Protein AF-0000000087417390 (afdb_homodimer)

Solvent-accessible surface area (backbone atoms only — not comparable to full-atom values): 36436 Å² total; per-residue (Å²): 136,84,81,79,76,76,74,77,70,74,72,69,76,58,41,26,60,78,88,52,70,46,58,25,46,35,37,55,82,46,54,50,68,52,40,50,26,56,68,70,63,50,71,82,56,61,72,88,45,52,47,43,53,84,65,29,26,22,72,73,84,72,53,39,77,67,80,51,60,77,52,49,36,43,39,36,37,45,31,32,36,85,50,38,54,42,41,35,37,41,42,35,36,36,31,50,33,36,32,32,85,48,74,63,84,65,43,15,29,51,29,39,33,42,22,40,68,49,79,48,44,58,28,28,28,82,50,36,90,53,68,87,46,28,85,37,53,64,34,33,57,74,43,13,19,19,51,25,42,33,37,44,25,38,50,62,51,52,49,33,53,57,50,29,44,62,39,45,34,54,68,55,71,33,56,75,33,16,51,67,20,70,36,68,89,62,54,77,62,35,50,48,56,38,32,35,23,31,36,38,45,47,25,48,31,37,44,62,53,68,91,71,40,36,68,31,82,59,51,71,68,40,61,27,25,41,34,39,35,41,39,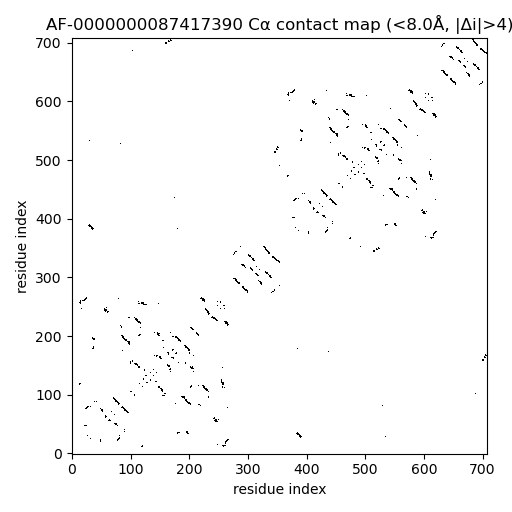37,30,72,42,89,84,65,79,50,72,73,37,46,33,16,53,41,60,43,82,59,32,79,34,22,45,31,30,14,24,40,32,28,31,41,61,72,54,66,91,83,48,65,66,38,39,42,39,68,52,74,43,76,73,35,61,89,66,30,30,34,38,38,38,66,57,50,47,56,73,68,77,44,42,40,37,35,58,53,78,86,49,70,45,59,56,70,60,42,70,48,72,46,92,65,58,47,71,23,46,33,32,40,38,36,32,32,95,74,39,62,29,38,27,19,40,58,36,64,54,61,45,84,138,83,80,75,75,77,75,75,70,75,71,67,75,60,39,27,60,80,89,51,71,47,60,25,45,36,39,54,84,46,53,50,67,52,40,51,27,57,68,70,64,51,70,81,58,60,73,89,45,53,48,41,54,85,65,29,24,21,71,74,84,72,52,40,78,68,80,52,63,76,52,48,35,42,40,35,37,44,31,33,36,85,50,38,52,43,40,34,39,41,42,37,36,38,31,51,32,36,34,33,86,49,72,63,83,65,42,15,28,50,28,41,32,41,22,41,71,48,79,46,44,58,28,29,28,80,49,36,90,53,69,89,45,28,84,36,54,65,34,33,57,75,43,13,18,19,53,25,43,35,37,45,26,36,51,62,52,52,50,33,53,56,51,29,43,61,38,45,34,53,69,54,69,33,55,75,34,15,49,67,19,70,36,68,87,62,56,76,62,34,50,46,56,39,32,36,22,32,37,38,45,46,25,48,30,37,44,61,53,67,89,71,41,37,69,29,85,58,51,72,67,40,60,26,25,39,33,40,36,40,39,36,30,72,46,91,82,63,80,50,72,73,37,45,30,17,54,40,59,44,81,58,31,78,33,21,44,30,30,15,22,40,31,30,30,40,61,71,54,66,92,82,49,65,66,40,39,42,39,68,52,73,43,75,75,35,62,88,66,29,28,33,39,37,39,65,58,52,46,58,73,68,78,44,43,40,36,35,57,54,78,86,49,70,46,59,56,69,60,42,71,47,74,46,93,64,58,49,70,23,46,34,33,40,37,37,33,32,94,75,39,63,30,39,28,19,40,56,36,65,54,62,43,84

pLDDT: mean 93.48, std 12.32, range [30.84, 98.94]

Sequence (708 aa):
MHSVCLLIAALSIGLERPEVEYQVFQFPANQIPRIDGDADDWSIVPESYTIGTKELRETVVGLGDKHDQDNLDVQVKVGWVKGLNRLYFLYEAQDNYWDFARGDLHNDIFEIVVDGDLSGGPLIRQMHPNPKLRDKLDTHFLFHGAHAQNYHIFTPAEGKDWAMVWGAQPWIKDLPYANAACKYNFKHGESGKLVLEFFVTPFDYAPPDPARAVPTKLVEDKKIGLSWAVLDYDDEQAERYSGFWNLSHKTTMYGDASDLVAFRLMPLEKQFRKPVEADWSFQVINRANRDVAFRDRSFGDITSWRWDFGDGTSSTERHPTHHYKKPGEFIVTLHVEGPKGKARRAKIWDVTLPMHSVCLLIAALSIGLERPEVEYQVFQFPANQIPRIDGDADDWSIVPESYTIGTKELRETVVGLGDKHDQDNLDVQVKVGWVKGLNRLYFLYEAQDNYWDFARGDLHNDIFEIVVDGDLSGGPLIRQMHPNPKLRDKLDTHFLFHGAHAQNYHIFTPAEGKDWAMVWGAQPWIKDLPYANAACKYNFKHGESGKLVLEFFVTPFDYAPPDPARAVPTKLVEDKKIGLSWAVLDYDDEQAERYSGFWNLSHKTTMYGDASDLVAFRLMPLEKQFRKPVEADWSFQVINRANRDVAFRDRSFGDITSWRWDFGDGTSSTERHPTHHYKKPGEFIVTLHVEGPKGKARRAKIWDVTLP

InterPro domains:
  IPR000601 PKD domain [PF18911] (285-347)
  IPR000601 PKD domain [PS50093] (288-341)
  IPR013783 Immunoglobulin-like fold [G3DSA:2.60.40.10] (284-348)
  IPR022409 PKD/Chitinase domain [SM00089] (277-354)
  IPR035986 PKD domain superfamily [SSF49299] (282-352)

Radius of gyration: 28.15 Å; Cα contacts (8 Å, |Δi|>4): 1876; chains: 2; bounding box: 90×78×67 Å

Foldseek 3Di:
DDPPPPPPPPPCLAAFPNVDAAAAAEDEPVLPDDFAADCVSVPVPDCSNKDKLQLWAFDPPPCGNPDDVQAKIKIKGWYDYAPDQKIKMKIKMWHQFFAAPDADLPGFWKKKKWQQQSPWFFQALCRDPPNVRSPPVVCQQVGHCFQMWMWTAHQPHDPYDRIDTRGLARVQCDPPFKDKHKDWDDDGTHTTMIIMIMMGGTWSGGGNDNVPTHTRNDDAFDKIFMWIWTWADNDNVSPDTPGTIISLNDPCVNTISSSTHIYTHHDHDPVPDDQKAWDKDKDQPDQVQRKMKIATPIDHAWDWKWKDFQQPDIDTDRIDIDGDPDFAFGWIKMWTDDPRGIYMDIDGRPRGGD/DDPPPPPPPPPCLAAQPNVDAAAAAEDEPVLPDDFAADCVSVPVPDPSNKDKLQLWAFDPPPCGNPDDVQAKIKIKGWYDYAPDQKIKMKIKMWHQFFAAPDADLPGFWKKKKWQQQSPWFFQALCRPPDNVRSPPVVCQQVGHCFQMWMWTAHQPHDPYDRIDTRGLARVQCDPPFKDKHKDWDDDGTHTTMIIMIMMGGTWSGGGNDNVPTHTRNDDAFDKIFMWIWTFADNDNVSPDTPGTIISLNDPCVNTISSSTHIYTHHDHDPVPDDQKAWDKDKDQPDQVQRKMKIATPIDHAWDWKWKDFQQPDIDTDRIDIDGDPDFAFGWIKMWTDDPRGIYMDIDGRPRGGD

Organism: NCBI:txid2527985

Structure (mmCIF, N/CA/C/O backbone):
data_AF-0000000087417390-model_v1
#
loop_
_entity.id
_entity.type
_entity.pdbx_description
1 polymer 'PKD domain protein'
#
loop_
_atom_site.group_PDB
_atom_site.id
_atom_site.type_symbol
_atom_site.label_atom_id
_atom_site.label_alt_id
_atom_site.label_comp_id
_atom_site.label_asym_id
_atom_site.label_entity_id
_atom_site.label_seq_id
_atom_site.pdbx_PDB_ins_code
_atom_site.Cartn_x
_atom_site.Cartn_y
_atom_site.Cartn_z
_atom_site.occupancy
_atom_site.B_iso_or_equiv
_atom_site.auth_seq_id
_atom_site.auth_comp_id
_atom_site.auth_asym_id
_atom_site.auth_atom_id
_atom_site.pdbx_PDB_model_num
ATOM 1 N N . MET A 1 1 ? 49.375 -15.234 27.938 1 31.64 1 MET A N 1
ATOM 2 C CA . MET A 1 1 ? 47.969 -14.977 27.703 1 31.64 1 MET A CA 1
ATOM 3 C C . MET A 1 1 ? 47.688 -14.852 26.203 1 31.64 1 MET A C 1
ATOM 5 O O . MET A 1 1 ? 48.188 -13.93 25.562 1 31.64 1 MET A O 1
ATOM 9 N N . HIS A 1 2 ? 47.5 -16.031 25.469 1 36.78 2 HIS A N 1
ATOM 10 C CA . HIS A 1 2 ? 47.312 -16.25 24.031 1 36.78 2 HIS A CA 1
ATOM 11 C C . HIS A 1 2 ? 46 -15.688 23.531 1 36.78 2 HIS A C 1
ATOM 13 O O . HIS A 1 2 ? 44.938 -15.984 24.094 1 36.78 2 HIS A O 1
ATOM 19 N N . SER A 1 3 ? 46 -14.5 22.922 1 33.91 3 SER A N 1
ATOM 20 C CA . SER A 1 3 ? 44.906 -13.805 22.266 1 33.91 3 SER A CA 1
ATOM 21 C C . SER A 1 3 ? 44.25 -14.664 21.188 1 33.91 3 SER A C 1
ATOM 23 O O . SER A 1 3 ? 44.906 -15.023 20.203 1 33.91 3 SER A O 1
ATOM 25 N N . VAL A 1 4 ? 43.25 -15.539 21.562 1 38.94 4 VAL A N 1
ATOM 26 C CA . VAL A 1 4 ? 42.438 -16.266 20.594 1 38.94 4 VAL A CA 1
ATOM 27 C C . VAL A 1 4 ? 41.719 -15.273 19.688 1 38.94 4 VAL A C 1
ATOM 29 O O . VAL A 1 4 ? 40.906 -14.453 20.141 1 38.94 4 VAL A O 1
ATOM 32 N N . CYS A 1 5 ? 42.281 -14.922 18.516 1 32.5 5 CYS A N 1
ATOM 33 C CA . CYS A 1 5 ? 41.594 -14.195 17.453 1 32.5 5 CYS A CA 1
ATOM 34 C C . CYS A 1 5 ? 40.375 -14.977 16.969 1 32.5 5 CYS A C 1
ATOM 36 O O . CYS A 1 5 ? 40.5 -16.062 16.406 1 32.5 5 CYS A O 1
ATOM 38 N N . LEU A 1 6 ? 39.25 -14.891 17.625 1 30.84 6 LEU A N 1
ATOM 39 C CA . LEU A 1 6 ? 38.031 -15.414 17.047 1 30.84 6 LEU A CA 1
ATOM 40 C C . LEU A 1 6 ? 37.781 -14.828 15.656 1 30.84 6 LEU A C 1
ATOM 42 O O . LEU A 1 6 ? 37.5 -13.641 15.516 1 30.84 6 LEU A O 1
ATOM 46 N N . LEU A 1 7 ? 38.438 -15.391 14.641 1 31.8 7 LEU A N 1
ATOM 47 C CA . LEU A 1 7 ? 38.062 -15.078 13.273 1 31.8 7 LEU A CA 1
ATOM 48 C C . LEU A 1 7 ? 36.562 -15.352 13.055 1 31.8 7 LEU A C 1
ATOM 50 O O . LEU A 1 7 ? 36.125 -16.5 13.117 1 31.8 7 LEU A O 1
ATOM 54 N N . ILE A 1 8 ? 35.75 -14.375 13.453 1 32.62 8 ILE A N 1
ATOM 55 C CA . ILE A 1 8 ? 34.375 -14.477 12.961 1 32.62 8 ILE A CA 1
ATOM 56 C C . ILE A 1 8 ? 34.375 -14.664 11.445 1 32.62 8 ILE A C 1
ATOM 58 O O . ILE A 1 8 ? 34.75 -13.758 10.703 1 32.62 8 ILE A O 1
ATOM 62 N N . ALA A 1 9 ? 34.5 -15.844 10.992 1 32.28 9 ALA A N 1
ATOM 63 C CA . ALA A 1 9 ? 34.25 -16.172 9.586 1 32.28 9 ALA A CA 1
ATOM 64 C C . ALA A 1 9 ? 32.938 -15.586 9.109 1 32.28 9 ALA A C 1
ATOM 66 O O . ALA A 1 9 ? 31.875 -15.898 9.672 1 32.28 9 ALA A O 1
ATOM 67 N N . ALA A 1 10 ? 33 -14.461 8.477 1 35.56 10 ALA A N 1
ATOM 68 C CA . ALA A 1 10 ? 31.828 -14.078 7.703 1 35.56 10 ALA A CA 1
ATOM 69 C C . ALA A 1 10 ? 31.312 -15.25 6.867 1 35.56 10 ALA A C 1
ATOM 71 O O . ALA A 1 10 ? 31.969 -15.672 5.918 1 35.56 10 ALA A O 1
ATOM 72 N N . LEU A 1 11 ? 30.625 -16.172 7.449 1 38.84 11 LEU A N 1
ATOM 73 C CA . LEU A 1 11 ? 29.906 -17.094 6.562 1 38.84 11 LEU A CA 1
ATOM 74 C C . LEU A 1 11 ? 29.297 -16.344 5.387 1 38.84 11 LEU A C 1
ATOM 76 O O . LEU A 1 11 ? 28.375 -15.547 5.566 1 38.84 11 LEU A O 1
ATOM 80 N N . SER A 1 12 ? 29.969 -16.094 4.371 1 44.44 12 SER A N 1
ATOM 81 C CA . SER A 1 12 ? 29.359 -15.602 3.137 1 44.44 12 SER A CA 1
ATOM 82 C C . SER A 1 12 ? 28.109 -16.422 2.777 1 44.44 12 SER A C 1
ATOM 84 O O . SER A 1 12 ? 28.219 -17.609 2.463 1 44.44 12 SER A O 1
ATOM 86 N N . ILE A 1 13 ? 27.047 -16.328 3.465 1 52.97 13 ILE A N 1
ATOM 87 C CA . ILE A 1 13 ? 25.859 -16.969 2.928 1 52.97 13 ILE A CA 1
ATOM 88 C C . ILE A 1 13 ? 25.812 -16.797 1.412 1 52.97 13 ILE A C 1
ATOM 90 O O . ILE A 1 13 ? 25.578 -15.688 0.919 1 52.97 13 ILE A O 1
ATOM 94 N N . GLY A 1 14 ? 26.578 -17.469 0.652 1 68.06 14 GLY A N 1
ATOM 95 C CA . GLY A 1 14 ? 26.953 -17.328 -0.745 1 68.06 14 GLY A CA 1
ATOM 96 C C . GLY A 1 14 ? 25.828 -17.656 -1.704 1 68.06 14 GLY A C 1
ATOM 97 O O . GLY A 1 14 ? 25.234 -18.734 -1.629 1 68.06 14 GLY A O 1
ATOM 98 N N . LEU A 1 15 ? 25.016 -16.656 -2.242 1 82.31 15 LEU A N 1
ATOM 99 C CA . LEU A 1 15 ? 24.094 -16.766 -3.365 1 82.31 15 LEU A CA 1
ATOM 100 C C . LEU A 1 15 ? 24.781 -17.422 -4.562 1 82.31 15 LEU A C 1
ATOM 102 O O . LEU A 1 15 ? 26 -17.547 -4.594 1 82.31 15 LEU A O 1
ATOM 106 N N . GLU A 1 16 ? 23.891 -17.953 -5.266 1 77 16 GLU A N 1
ATOM 107 C CA . GLU A 1 16 ? 24.359 -18.469 -6.547 1 77 16 GLU A CA 1
ATOM 108 C C . GLU A 1 16 ? 24.953 -17.359 -7.402 1 77 16 GLU A C 1
ATOM 110 O O . GLU A 1 16 ? 24.547 -16.203 -7.301 1 77 16 GLU A O 1
ATOM 115 N N . ARG A 1 17 ? 26 -17.516 -8.234 1 88.12 17 ARG A N 1
ATOM 116 C CA . ARG A 1 17 ? 26.688 -16.547 -9.086 1 88.12 17 ARG A CA 1
ATOM 117 C C . ARG A 1 17 ? 27.203 -15.367 -8.273 1 88.12 17 ARG A C 1
ATOM 119 O O . ARG A 1 17 ? 26.766 -14.227 -8.492 1 88.12 17 ARG A O 1
ATOM 126 N N . PRO A 1 18 ? 28.016 -15.5 -7.328 1 86 18 PRO A N 1
ATOM 127 C CA . PRO A 1 18 ? 28.453 -14.461 -6.387 1 86 18 PRO A CA 1
ATOM 128 C C . PRO A 1 18 ? 29.031 -13.234 -7.086 1 86 18 PRO A C 1
ATOM 130 O O . PRO A 1 18 ? 29.141 -12.172 -6.477 1 86 18 PRO A O 1
ATOM 133 N N . GLU A 1 19 ? 29.266 -13.422 -8.414 1 88.44 19 GLU A N 1
ATOM 134 C CA . GLU A 1 19 ? 29.859 -12.32 -9.172 1 88.44 19 GLU A CA 1
ATOM 135 C C . GLU A 1 19 ? 28.781 -11.391 -9.727 1 88.44 19 GLU A C 1
ATOM 137 O O . GLU A 1 19 ? 29.094 -10.305 -10.227 1 88.44 19 GLU A O 1
ATOM 142 N N . VAL A 1 20 ? 27.562 -11.812 -9.609 1 93.88 20 VAL A N 1
ATOM 143 C CA . VAL A 1 20 ? 26.469 -11.055 -10.219 1 93.88 20 VAL A CA 1
ATOM 144 C C . VAL A 1 20 ? 25.672 -10.344 -9.125 1 93.88 20 VAL A C 1
ATOM 146 O O . VAL A 1 20 ? 25.375 -10.93 -8.086 1 93.88 20 VAL A O 1
ATOM 149 N N . GLU A 1 21 ? 25.375 -9.102 -9.305 1 97 21 GLU A N 1
ATOM 150 C CA . GLU A 1 21 ? 24.469 -8.289 -8.5 1 97 21 GLU A CA 1
ATOM 151 C C . GLU A 1 21 ? 23.578 -7.41 -9.375 1 97 21 GLU A C 1
ATOM 153 O O . GLU A 1 21 ? 24.078 -6.547 -10.102 1 97 21 GLU A O 1
ATOM 158 N N . TYR A 1 22 ? 22.328 -7.703 -9.352 1 98.31 22 TYR A N 1
ATOM 159 C CA . TYR A 1 22 ? 21.375 -6.879 -10.094 1 98.31 22 TYR A CA 1
ATOM 160 C C . TYR A 1 22 ? 20.844 -5.75 -9.219 1 98.31 22 TYR A C 1
ATOM 162 O O . TYR A 1 22 ? 21.094 -5.711 -8.016 1 98.31 22 TYR A O 1
ATOM 170 N N . GLN A 1 23 ? 20.172 -4.793 -9.844 1 98.69 23 GLN A N 1
ATOM 171 C CA . GLN A 1 23 ? 19.719 -3.602 -9.141 1 98.69 23 GLN A CA 1
ATOM 172 C C . GLN A 1 23 ? 18.188 -3.52 -9.125 1 98.69 23 GLN A C 1
ATOM 174 O O . GLN A 1 23 ? 17.531 -3.881 -10.102 1 98.69 23 GLN A O 1
ATOM 179 N N . VAL A 1 24 ? 17.641 -3.102 -8.062 1 98.94 24 VAL A N 1
ATOM 180 C CA . VAL A 1 24 ? 16.219 -2.812 -7.891 1 98.94 24 VAL A CA 1
ATOM 181 C C . VAL A 1 24 ? 16 -1.301 -7.871 1 98.94 24 VAL A C 1
ATOM 183 O O . VAL A 1 24 ? 16.516 -0.605 -6.992 1 98.94 24 VAL A O 1
ATOM 186 N N . PHE A 1 25 ? 15.25 -0.786 -8.781 1 98.94 25 PHE A N 1
ATOM 187 C CA . PHE A 1 25 ? 15.047 0.647 -8.961 1 98.94 25 PHE A CA 1
ATOM 188 C C . PHE A 1 25 ? 14.172 1.214 -7.848 1 98.94 25 PHE A C 1
ATOM 190 O O . PHE A 1 25 ? 13.117 0.657 -7.539 1 98.94 25 PHE A O 1
ATOM 197 N N . GLN A 1 26 ? 14.57 2.32 -7.199 1 98.88 26 GLN A N 1
ATOM 198 C CA . GLN A 1 26 ? 13.719 2.98 -6.219 1 98.88 26 GLN A CA 1
ATOM 199 C C . GLN A 1 26 ? 12.805 4.008 -6.887 1 98.88 26 GLN A C 1
ATOM 201 O O . GLN A 1 26 ? 13.281 5.008 -7.426 1 98.88 26 GLN A O 1
ATOM 206 N N . PHE A 1 27 ? 11.523 3.766 -6.844 1 98.88 27 PHE A N 1
ATOM 207 C CA . PHE A 1 27 ? 10.555 4.75 -7.309 1 98.88 27 PHE A CA 1
ATOM 208 C C . PHE A 1 27 ? 10.383 5.867 -6.285 1 98.88 27 PHE A C 1
ATOM 210 O O . PHE A 1 27 ? 10.359 5.609 -5.078 1 98.88 27 PHE A O 1
ATOM 217 N N . PRO A 1 28 ? 10.273 7.16 -6.812 1 98.25 28 PRO A N 1
ATOM 218 C CA . PRO A 1 28 ? 9.82 8.203 -5.895 1 98.25 28 PRO A CA 1
ATOM 219 C C . PRO A 1 28 ? 8.414 7.945 -5.355 1 98.25 28 PRO A C 1
ATOM 221 O O . PRO A 1 28 ? 7.598 7.316 -6.031 1 98.25 28 PRO A O 1
ATOM 224 N N . ALA A 1 29 ? 8.172 8.461 -4.219 1 97.88 29 ALA A N 1
ATOM 225 C CA . ALA A 1 29 ? 6.895 8.242 -3.549 1 97.88 29 ALA A CA 1
ATOM 226 C C . ALA A 1 29 ? 5.738 8.789 -4.379 1 97.88 29 ALA A C 1
ATOM 228 O O . ALA A 1 29 ? 4.602 8.328 -4.25 1 97.88 29 ALA A O 1
ATOM 229 N N . ASN A 1 30 ? 5.918 9.75 -5.215 1 97.88 30 ASN A N 1
ATOM 230 C CA . ASN A 1 30 ? 4.859 10.328 -6.035 1 97.88 30 ASN A CA 1
ATOM 231 C C . ASN A 1 30 ? 4.824 9.711 -7.43 1 97.88 30 ASN A C 1
ATOM 233 O O . ASN A 1 30 ? 4.184 10.242 -8.336 1 97.88 30 ASN A O 1
ATOM 237 N N . GLN A 1 31 ? 5.562 8.617 -7.68 1 98.06 31 GLN A N 1
ATOM 238 C CA . GLN A 1 31 ? 5.578 7.938 -8.969 1 98.06 31 GLN A CA 1
ATOM 239 C C . GLN A 1 31 ? 5.57 6.422 -8.789 1 98.06 31 GLN A C 1
ATOM 241 O O . GLN A 1 31 ? 6.23 5.695 -9.531 1 98.06 31 GLN A O 1
ATOM 246 N N . ILE A 1 32 ? 4.949 5.973 -7.727 1 98.5 32 ILE A N 1
ATOM 247 C CA . ILE A 1 32 ? 4.777 4.539 -7.52 1 98.5 32 ILE A CA 1
ATOM 248 C C . ILE A 1 32 ? 3.984 3.941 -8.68 1 98.5 32 ILE A C 1
ATOM 250 O O . ILE A 1 32 ? 2.951 4.484 -9.078 1 98.5 32 ILE A O 1
ATOM 254 N N . PRO A 1 33 ? 4.48 2.889 -9.258 1 98.12 33 PRO A N 1
ATOM 255 C CA . PRO A 1 33 ? 3.754 2.352 -10.414 1 98.12 33 PRO A CA 1
ATOM 256 C C . PRO A 1 33 ? 2.354 1.859 -10.055 1 98.12 33 PRO A C 1
ATOM 258 O O . PRO A 1 33 ? 2.166 1.24 -9 1 98.12 33 PRO A O 1
ATOM 261 N N . ARG A 1 34 ? 1.386 2.24 -10.852 1 97.19 34 ARG A N 1
ATOM 262 C CA . ARG A 1 34 ? 0.034 1.696 -10.766 1 97.19 34 ARG A CA 1
ATOM 263 C C . ARG A 1 34 ? -0.032 0.299 -11.375 1 97.19 34 ARG A C 1
ATOM 265 O O . ARG A 1 34 ? 0.461 0.073 -12.484 1 97.19 34 ARG A O 1
ATOM 272 N N . ILE A 1 35 ? -0.569 -0.691 -10.656 1 98.38 35 ILE A N 1
ATOM 273 C CA . ILE A 1 35 ? -0.709 -2.049 -11.172 1 98.38 35 ILE A CA 1
ATOM 274 C C . ILE A 1 35 ? -1.978 -2.15 -12.016 1 98.38 35 ILE A C 1
ATOM 276 O O . ILE A 1 35 ? -3.051 -2.469 -11.5 1 98.38 35 ILE A O 1
ATOM 280 N N . ASP A 1 36 ? -1.85 -1.863 -13.352 1 97.44 36 ASP A N 1
ATOM 281 C CA . ASP A 1 36 ? -3.027 -1.805 -14.211 1 97.44 36 ASP A CA 1
ATOM 282 C C . ASP A 1 36 ? -2.764 -2.49 -15.547 1 97.44 36 ASP A C 1
ATOM 284 O O . ASP A 1 36 ? -3.584 -2.412 -16.469 1 97.44 36 ASP A O 1
ATOM 288 N N . GLY A 1 37 ? -1.6 -3.102 -15.711 1 97 37 GLY A N 1
ATOM 289 C CA . GLY A 1 37 ? -1.242 -3.795 -16.938 1 97 37 GLY A CA 1
ATOM 290 C C . GLY A 1 37 ? -0.656 -2.877 -18 1 97 37 GLY A C 1
ATOM 291 O O . GLY A 1 37 ? -0.348 -3.314 -19.109 1 97 37 GLY A O 1
ATOM 292 N N . ASP A 1 38 ? -0.506 -1.59 -17.656 1 96.25 38 ASP A N 1
ATOM 293 C CA . ASP A 1 38 ? 0.115 -0.602 -18.531 1 96.25 38 ASP A CA 1
ATOM 294 C C . ASP A 1 38 ? 1.519 -0.243 -18.047 1 96.25 38 ASP A C 1
ATOM 296 O O . ASP A 1 38 ? 1.693 0.2 -16.906 1 96.25 38 ASP A O 1
ATOM 300 N N . ALA A 1 39 ? 2.482 -0.355 -18.906 1 97.81 39 ALA A N 1
ATOM 301 C CA . ALA A 1 39 ? 3.885 -0.235 -18.516 1 97.81 39 ALA A CA 1
ATOM 302 C C . ALA A 1 39 ? 4.332 1.224 -18.516 1 97.81 39 ALA A C 1
ATOM 304 O O . ALA A 1 39 ? 5.492 1.524 -18.219 1 97.81 39 ALA A O 1
ATOM 305 N N . ASP A 1 40 ? 3.457 2.17 -18.781 1 96.69 40 ASP A N 1
ATOM 306 C CA . ASP A 1 40 ? 3.84 3.564 -18.969 1 96.69 40 ASP A CA 1
ATOM 307 C C . ASP A 1 40 ? 4.527 4.121 -17.719 1 96.69 40 ASP A C 1
ATOM 309 O O . ASP A 1 40 ? 5.453 4.926 -17.828 1 96.69 40 ASP A O 1
ATOM 313 N N . ASP A 1 41 ? 4.086 3.709 -16.609 1 96.69 41 ASP A N 1
ATOM 314 C CA . ASP A 1 41 ? 4.633 4.219 -15.359 1 96.69 41 ASP A CA 1
ATOM 315 C C . ASP A 1 41 ? 6.078 3.762 -15.172 1 96.69 41 ASP A C 1
ATOM 317 O O . ASP A 1 41 ? 6.797 4.297 -14.32 1 96.69 41 ASP A O 1
ATOM 321 N N . TRP A 1 42 ? 6.547 2.844 -15.977 1 98.44 42 TRP A N 1
ATOM 322 C CA . TRP A 1 42 ? 7.895 2.307 -15.852 1 98.44 42 TRP A CA 1
ATOM 323 C C . TRP A 1 42 ? 8.859 3.02 -16.797 1 98.44 42 TRP A C 1
ATOM 325 O O . TRP A 1 42 ? 10.047 2.705 -16.828 1 98.44 42 TRP A O 1
ATOM 335 N N . SER A 1 43 ? 8.375 3.99 -17.531 1 98 43 SER A N 1
ATOM 336 C CA . SER A 1 43 ? 9.195 4.715 -18.5 1 98 43 SER A CA 1
ATOM 337 C C . SER A 1 43 ? 10.336 5.457 -17.797 1 98 43 SER A C 1
ATOM 339 O O . SER A 1 43 ? 11.344 5.777 -18.438 1 98 43 SER A O 1
ATOM 341 N N . ILE A 1 44 ? 10.234 5.695 -16.5 1 98.19 44 ILE A N 1
ATOM 342 C CA . ILE A 1 44 ? 11.25 6.449 -15.766 1 98.19 44 ILE A CA 1
ATOM 343 C C . ILE A 1 44 ? 12.383 5.516 -15.352 1 98.19 44 ILE A C 1
ATOM 345 O O . ILE A 1 44 ? 13.438 5.973 -14.891 1 98.19 44 ILE A O 1
ATOM 349 N N . VAL A 1 45 ? 12.203 4.195 -15.43 1 98.75 45 VAL A N 1
ATOM 350 C CA . VAL A 1 45 ? 13.227 3.225 -15.07 1 98.75 45 VAL A CA 1
ATOM 351 C C . VAL A 1 45 ? 14.219 3.068 -16.219 1 98.75 45 VAL A C 1
ATOM 353 O O . VAL A 1 45 ? 13.844 2.674 -17.312 1 98.75 45 VAL A O 1
ATOM 356 N N . PRO A 1 46 ? 15.5 3.314 -15.984 1 98.25 46 PRO A N 1
ATOM 357 C CA . PRO A 1 46 ? 16.5 3.186 -17.047 1 98.25 46 PRO A CA 1
ATOM 358 C C . PRO A 1 46 ? 16.625 1.757 -17.578 1 98.25 46 PRO A C 1
ATOM 360 O O . PRO A 1 46 ? 16.359 0.8 -16.844 1 98.25 46 PRO A O 1
ATOM 363 N N . GLU A 1 47 ? 17.078 1.652 -18.781 1 97.56 47 GLU A N 1
ATOM 364 C CA . GLU A 1 47 ? 17.234 0.354 -19.422 1 97.56 47 GLU A CA 1
ATOM 365 C C . GLU A 1 47 ? 18.297 -0.49 -18.719 1 97.56 47 GLU A C 1
ATOM 367 O O . GLU A 1 47 ? 18.281 -1.719 -18.812 1 97.56 47 GLU A O 1
ATOM 372 N N . SER A 1 48 ? 19.219 0.197 -18 1 97.88 48 SER A N 1
ATOM 373 C CA . SER A 1 48 ? 20.266 -0.517 -17.266 1 97.88 48 SER A CA 1
ATOM 374 C C . SER A 1 48 ? 19.672 -1.408 -16.188 1 97.88 48 SER A C 1
ATOM 376 O O . SER A 1 48 ? 20.359 -2.285 -15.656 1 97.88 48 SER A O 1
ATOM 378 N N . TYR A 1 49 ? 18.406 -1.194 -15.812 1 98.62 49 TYR A N 1
ATOM 379 C CA . TYR A 1 49 ? 17.75 -2.01 -14.797 1 98.62 49 TYR A CA 1
ATOM 380 C C . TYR A 1 49 ? 17.062 -3.215 -15.438 1 98.62 49 TYR A C 1
ATOM 382 O O . TYR A 1 49 ? 16.5 -4.062 -14.734 1 98.62 49 TYR A O 1
ATOM 390 N N . THR A 1 50 ? 17.031 -3.32 -16.719 1 98.69 50 THR A N 1
ATOM 391 C CA . THR A 1 50 ? 16.297 -4.371 -17.422 1 98.69 50 THR A CA 1
ATOM 392 C C . THR A 1 50 ? 17.109 -5.66 -17.453 1 98.69 50 THR A C 1
ATOM 394 O O . THR A 1 50 ? 18.281 -5.645 -17.812 1 98.69 50 THR A O 1
ATOM 397 N N . ILE A 1 51 ? 16.5 -6.73 -17.062 1 98.62 51 ILE A N 1
ATOM 398 C CA . ILE A 1 51 ? 17.078 -8.062 -17.188 1 98.62 51 ILE A CA 1
ATOM 399 C C . ILE A 1 51 ? 16.344 -8.836 -18.281 1 98.62 51 ILE A C 1
ATOM 401 O O . ILE A 1 51 ? 15.125 -9.047 -18.203 1 98.62 51 ILE A O 1
ATOM 405 N N . GLY A 1 52 ? 17.047 -9.25 -19.266 1 97.56 52 GLY A N 1
ATOM 406 C CA . GLY A 1 52 ? 16.422 -9.859 -20.422 1 97.56 52 GLY A CA 1
ATOM 407 C C . GLY A 1 52 ? 16.75 -11.336 -20.578 1 97.56 52 GLY A C 1
ATOM 408 O O . GLY A 1 52 ? 17.344 -11.938 -19.688 1 97.56 52 GLY A O 1
ATOM 409 N N . THR A 1 53 ? 16.328 -11.922 -21.719 1 96 53 THR A N 1
ATOM 410 C CA . THR A 1 53 ? 16.484 -13.336 -22.031 1 96 53 THR A CA 1
ATOM 411 C C . THR A 1 53 ? 17.969 -13.711 -22.078 1 96 53 THR A C 1
ATOM 413 O O . THR A 1 53 ? 18.344 -14.828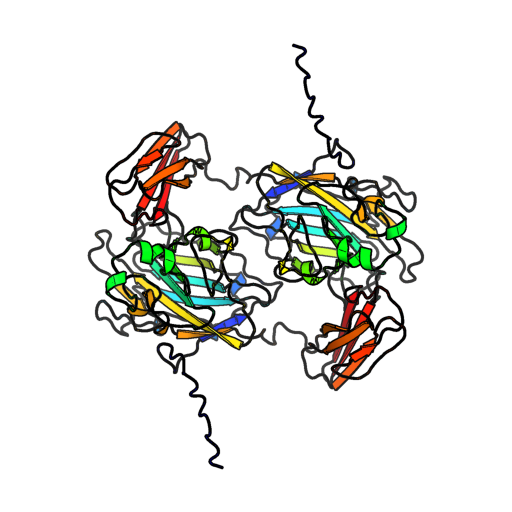 -21.703 1 96 53 THR A O 1
ATOM 416 N N . LYS A 1 54 ? 18.797 -12.766 -22.375 1 94.75 54 LYS A N 1
ATOM 417 C CA . LYS A 1 54 ? 20.219 -13.047 -22.531 1 94.75 54 LYS A CA 1
ATOM 418 C C . LYS A 1 54 ? 20.859 -13.367 -21.188 1 94.75 54 LYS A C 1
ATOM 420 O O . LYS A 1 54 ? 21.938 -13.969 -21.141 1 94.75 54 LYS A O 1
ATOM 425 N N . GLU A 1 55 ? 20.266 -12.844 -20.109 1 95.88 55 GLU A N 1
ATOM 426 C CA . GLU A 1 55 ? 20.797 -13.094 -18.781 1 95.88 55 GLU A CA 1
ATOM 427 C C . GLU A 1 55 ? 20.344 -14.445 -18.234 1 95.88 55 GLU A C 1
ATOM 429 O O . GLU A 1 55 ? 20.828 -14.906 -17.203 1 95.88 55 GLU A O 1
ATOM 434 N N . LEU A 1 56 ? 19.469 -15.102 -18.938 1 96.5 56 LEU A N 1
ATOM 435 C CA . LEU A 1 56 ? 18.906 -16.375 -18.5 1 96.5 56 LEU A CA 1
ATOM 436 C C . LEU A 1 56 ? 19.656 -17.547 -19.125 1 96.5 56 LEU A C 1
ATOM 438 O O . LEU A 1 56 ? 20.234 -17.406 -20.219 1 96.5 56 LEU A O 1
ATOM 442 N N . ARG A 1 57 ? 19.641 -18.688 -18.422 1 95.69 57 ARG A N 1
ATOM 443 C CA . ARG A 1 57 ? 20.188 -19.938 -18.938 1 95.69 57 ARG A CA 1
ATOM 444 C C . ARG A 1 57 ? 19.141 -21.047 -18.859 1 95.69 57 ARG A C 1
ATOM 446 O O . ARG A 1 57 ? 18.406 -21.156 -17.875 1 95.69 57 ARG A O 1
ATOM 453 N N . GLU A 1 58 ? 19.047 -21.797 -19.938 1 92.19 58 GLU A N 1
ATOM 454 C CA . GLU A 1 58 ? 18.156 -22.953 -19.938 1 92.19 58 GLU A CA 1
ATOM 455 C C . GLU A 1 58 ? 18.906 -24.203 -19.484 1 92.19 58 GLU A C 1
ATOM 457 O O . GLU A 1 58 ? 19.859 -24.656 -20.141 1 92.19 58 GLU A O 1
ATOM 462 N N . THR A 1 59 ? 18.5 -24.766 -18.422 1 84.94 59 THR A N 1
ATOM 463 C CA . THR A 1 59 ? 19.297 -25.844 -17.844 1 84.94 59 THR A CA 1
ATOM 464 C C . THR A 1 59 ? 18.484 -27.125 -17.734 1 84.94 59 THR A C 1
ATOM 466 O O . THR A 1 59 ? 18.922 -28.109 -17.125 1 84.94 59 THR A O 1
ATOM 469 N N . VAL A 1 60 ? 17.328 -27.203 -18.266 1 87.12 60 VAL A N 1
ATOM 470 C CA . VAL A 1 60 ? 16.453 -28.359 -18.078 1 87.12 60 VAL A CA 1
ATOM 471 C C . VAL A 1 60 ? 16.391 -29.156 -19.375 1 87.12 60 VAL A C 1
ATOM 473 O O . VAL A 1 60 ? 16.625 -30.375 -19.391 1 87.12 60 VAL A O 1
ATOM 476 N N . VAL A 1 61 ? 16.219 -28.484 -20.484 1 85.69 61 VAL A N 1
ATOM 477 C CA . VAL A 1 61 ? 16 -29.203 -21.734 1 85.69 61 VAL A CA 1
ATOM 478 C C . VAL A 1 61 ? 17.266 -29.172 -22.578 1 85.69 61 VAL A C 1
ATOM 480 O O . VAL A 1 61 ? 17.266 -29.625 -23.719 1 85.69 61 VAL A O 1
ATOM 483 N N . GLY A 1 62 ? 18.375 -28.625 -22.125 1 85.88 62 GLY A N 1
ATOM 484 C CA . GLY A 1 62 ? 19.688 -28.766 -22.734 1 85.88 62 GLY A CA 1
ATOM 485 C C . GLY A 1 62 ? 20.016 -27.656 -23.719 1 85.88 62 GLY A C 1
ATOM 486 O O . GLY A 1 62 ? 20.906 -27.812 -24.562 1 85.88 62 GLY A O 1
ATOM 487 N N . LEU A 1 63 ? 19.312 -26.484 -23.656 1 88.56 63 LEU A N 1
ATOM 488 C CA . LEU A 1 63 ? 19.578 -25.391 -24.578 1 88.56 63 LEU A CA 1
ATOM 489 C C . LEU A 1 63 ? 20.719 -24.531 -24.062 1 88.56 63 LEU A C 1
ATOM 491 O O . LEU A 1 63 ? 21.359 -23.797 -24.844 1 88.56 63 LEU A O 1
ATOM 495 N N . GLY A 1 64 ? 20.969 -24.547 -22.812 1 92.81 64 GLY A N 1
ATOM 496 C CA . GLY A 1 64 ? 22.031 -23.719 -22.266 1 92.81 64 GLY A CA 1
ATOM 497 C C . GLY A 1 64 ? 21.828 -22.234 -22.531 1 92.81 64 GLY A C 1
ATOM 498 O O . GLY A 1 64 ? 20.766 -21.688 -22.172 1 92.81 64 GLY A O 1
ATOM 499 N N . ASP A 1 65 ? 22.797 -21.641 -23.266 1 92.88 65 ASP A N 1
ATOM 500 C CA . ASP A 1 65 ? 22.75 -20.203 -23.516 1 92.88 65 ASP A CA 1
ATOM 501 C C . ASP A 1 65 ? 22.25 -19.922 -24.938 1 92.88 65 ASP A C 1
ATOM 503 O O . ASP A 1 65 ? 22.469 -18.828 -25.469 1 92.88 65 ASP A O 1
ATOM 507 N N . LYS A 1 66 ? 21.703 -20.922 -25.578 1 93.88 66 LYS A N 1
ATOM 508 C CA . LYS A 1 66 ? 21.188 -20.734 -26.922 1 93.88 66 LYS A CA 1
ATOM 509 C C . LYS A 1 66 ? 19.797 -20.078 -26.891 1 93.88 66 LYS A C 1
ATOM 511 O O . LYS A 1 66 ? 18.781 -20.781 -26.891 1 93.88 66 LYS A O 1
ATOM 516 N N . HIS A 1 67 ? 19.812 -18.828 -27 1 93.12 67 HIS A N 1
ATOM 517 C CA . HIS A 1 67 ? 18.578 -18.047 -26.969 1 93.12 67 HIS A CA 1
ATOM 518 C C . HIS A 1 67 ? 18 -17.906 -28.375 1 93.12 67 HIS A C 1
ATOM 520 O O . HIS A 1 67 ? 18.734 -17.703 -29.344 1 93.12 67 HIS A O 1
ATOM 526 N N . ASP A 1 68 ? 16.719 -18.156 -28.516 1 93.5 68 ASP A N 1
ATOM 527 C CA . ASP A 1 68 ? 15.938 -17.859 -29.719 1 93.5 68 ASP A CA 1
ATOM 528 C C . ASP A 1 68 ? 14.844 -16.844 -29.422 1 93.5 68 ASP A C 1
ATOM 530 O O . ASP A 1 68 ? 13.75 -17.203 -28.984 1 93.5 68 ASP A O 1
ATOM 534 N N . GLN A 1 69 ? 15.062 -15.609 -29.719 1 92.5 69 GLN A N 1
ATOM 535 C CA . GLN A 1 69 ? 14.172 -14.523 -29.344 1 92.5 69 GLN A CA 1
ATOM 536 C C . GLN A 1 69 ? 12.891 -14.547 -30.172 1 92.5 69 GLN A C 1
ATOM 538 O O . GLN A 1 69 ? 11.906 -13.898 -29.812 1 92.5 69 GLN A O 1
ATOM 543 N N . ASP A 1 70 ? 12.953 -15.273 -31.266 1 94.38 70 ASP A N 1
ATOM 544 C CA . ASP A 1 70 ? 11.719 -15.438 -32.031 1 94.38 70 ASP A CA 1
ATOM 545 C C . ASP A 1 70 ? 10.766 -16.406 -31.328 1 94.38 70 ASP A C 1
ATOM 547 O O . ASP A 1 70 ? 9.555 -16.375 -31.562 1 94.38 70 ASP A O 1
ATOM 551 N N . ASN A 1 71 ? 11.312 -17.25 -30.562 1 94.56 71 ASN A N 1
ATOM 552 C CA . ASN A 1 71 ? 10.5 -18.172 -29.781 1 94.56 71 ASN A CA 1
ATOM 553 C C . ASN A 1 71 ? 9.992 -17.516 -28.5 1 94.56 71 ASN A C 1
ATOM 555 O O . ASN A 1 71 ? 8.789 -17.547 -28.219 1 94.56 71 ASN A O 1
ATOM 559 N N . LEU A 1 72 ? 10.883 -16.953 -27.75 1 96.56 72 LEU A N 1
ATOM 560 C CA . LEU A 1 72 ? 10.578 -16.281 -26.484 1 96.56 72 LEU A CA 1
ATOM 561 C C . LEU A 1 72 ? 11.562 -15.141 -26.219 1 96.56 72 LEU A C 1
ATOM 563 O O . LEU A 1 72 ? 12.773 -15.328 -26.328 1 96.56 72 LEU A O 1
ATOM 567 N N . ASP A 1 73 ? 11.062 -13.977 -25.969 1 98 73 ASP A N 1
ATOM 568 C CA . ASP A 1 73 ? 11.852 -12.805 -25.578 1 98 73 ASP A CA 1
ATOM 569 C C . ASP A 1 73 ? 11.266 -12.141 -24.344 1 98 73 ASP A C 1
ATOM 571 O O . ASP A 1 73 ? 10.141 -11.633 -24.391 1 98 73 ASP A O 1
ATOM 575 N N . VAL A 1 74 ? 12.008 -12.148 -23.266 1 98.19 74 VAL A N 1
ATOM 576 C CA . VAL A 1 74 ? 11.484 -11.648 -22 1 98.19 74 VAL A CA 1
ATOM 577 C C . VAL A 1 74 ? 12.32 -10.453 -21.531 1 98.19 74 VAL A C 1
ATOM 579 O O . VAL A 1 74 ? 13.523 -10.391 -21.797 1 98.19 74 VAL A O 1
ATOM 582 N N . GLN A 1 75 ? 11.695 -9.516 -20.891 1 98.62 75 GLN A N 1
ATOM 583 C CA . GLN A 1 75 ? 12.297 -8.391 -20.172 1 98.62 75 GLN A CA 1
ATOM 584 C C . GLN A 1 75 ? 11.641 -8.203 -18.812 1 98.62 75 GLN A C 1
ATOM 586 O O . GLN A 1 75 ? 10.414 -8.172 -18.703 1 98.62 75 GLN A O 1
ATOM 591 N N . VAL A 1 76 ? 12.484 -8.078 -17.766 1 98.94 76 VAL A N 1
ATOM 592 C CA . VAL A 1 76 ? 11.984 -7.906 -16.406 1 98.94 76 VAL A CA 1
ATOM 593 C C . VAL A 1 76 ? 12.641 -6.688 -15.766 1 98.94 76 VAL A C 1
ATOM 595 O O . VAL A 1 76 ? 13.859 -6.508 -15.859 1 98.94 76 VAL A O 1
ATOM 598 N N . LYS A 1 77 ? 11.891 -5.809 -15.188 1 98.94 77 LYS A N 1
ATOM 599 C CA . LYS A 1 77 ? 12.344 -4.742 -14.305 1 98.94 77 LYS A CA 1
ATOM 600 C C . LYS A 1 77 ? 11.781 -4.922 -12.898 1 98.94 77 LYS A C 1
ATOM 602 O O . LYS A 1 77 ? 10.633 -5.332 -12.727 1 98.94 77 LYS A O 1
ATOM 607 N N . VAL A 1 78 ? 12.586 -4.676 -11.906 1 98.94 78 VAL A N 1
ATOM 608 C CA . VAL A 1 78 ? 12.172 -4.762 -10.508 1 98.94 78 VAL A CA 1
ATOM 609 C C . VAL A 1 78 ? 12.336 -3.4 -9.836 1 98.94 78 VAL A C 1
ATOM 611 O O . VAL A 1 78 ? 13.32 -2.697 -10.07 1 98.94 78 VAL A O 1
ATOM 614 N N . GLY A 1 79 ? 11.352 -3.01 -9.078 1 98.94 79 GLY A N 1
ATOM 615 C CA . GLY A 1 79 ? 11.375 -1.743 -8.359 1 98.94 79 GLY A CA 1
ATOM 616 C C . GLY A 1 79 ? 10.93 -1.866 -6.914 1 98.94 79 GLY A C 1
ATOM 617 O O . GLY A 1 79 ? 10.438 -2.914 -6.5 1 98.94 79 GLY A O 1
ATOM 618 N N . TRP A 1 80 ? 11.242 -0.848 -6.148 1 98.88 80 TRP A N 1
ATOM 619 C CA . TRP A 1 80 ? 10.789 -0.731 -4.762 1 98.88 80 TRP A CA 1
ATOM 620 C C . TRP A 1 80 ? 10.562 0.729 -4.387 1 98.88 80 TRP A C 1
ATOM 622 O O . TRP A 1 80 ? 10.812 1.63 -5.191 1 98.88 80 TRP A O 1
ATOM 632 N N . VAL A 1 81 ? 9.93 0.964 -3.258 1 98.75 81 VAL A N 1
ATOM 633 C CA . VAL A 1 81 ? 9.68 2.303 -2.734 1 98.75 81 VAL A CA 1
ATOM 634 C C . VAL A 1 81 ? 10.109 2.375 -1.271 1 98.75 81 VAL A C 1
ATOM 636 O O . VAL A 1 81 ? 9.719 1.536 -0.458 1 98.75 81 VAL A O 1
ATOM 639 N N . LYS A 1 82 ? 10.977 3.346 -0.989 1 98.12 82 LYS A N 1
ATOM 640 C CA . LYS A 1 82 ? 11.367 3.539 0.402 1 98.12 82 LYS A CA 1
ATOM 641 C C . LYS A 1 82 ? 10.156 3.762 1.295 1 98.12 82 LYS A C 1
ATOM 643 O O . LYS A 1 82 ? 9.297 4.59 0.988 1 98.12 82 LYS A O 1
ATOM 648 N N . GLY A 1 83 ? 10.07 2.975 2.312 1 97.25 83 GLY A N 1
ATOM 649 C CA . GLY A 1 83 ? 8.953 3.096 3.244 1 97.25 83 GLY A CA 1
ATOM 650 C C . GLY A 1 83 ? 7.879 2.049 3.027 1 97.25 83 GLY A C 1
ATOM 651 O O . GLY A 1 83 ? 7.016 1.853 3.885 1 97.25 83 GLY A O 1
ATOM 652 N N . LEU A 1 84 ? 7.871 1.414 1.901 1 97.62 84 LEU A N 1
ATOM 653 C CA . LEU A 1 84 ? 6.953 0.312 1.637 1 97.62 84 LEU A CA 1
ATOM 654 C C . LEU A 1 84 ? 7.68 -1.027 1.688 1 97.62 84 LEU A C 1
ATOM 656 O O . LEU A 1 84 ? 8.891 -1.089 1.469 1 97.62 84 LEU A O 1
ATOM 660 N N . ASN A 1 85 ? 6.996 -2.02 2.004 1 96.25 85 ASN A N 1
ATOM 661 C CA . ASN A 1 85 ? 7.539 -3.373 1.968 1 96.25 85 ASN A CA 1
ATOM 662 C C . ASN A 1 85 ? 7.051 -4.141 0.744 1 96.25 85 ASN A C 1
ATOM 664 O O . ASN A 1 85 ? 6.539 -5.258 0.869 1 96.25 85 ASN A O 1
ATOM 668 N N . ARG A 1 86 ? 7.227 -3.602 -0.391 1 98.44 86 ARG A N 1
ATOM 669 C CA . ARG A 1 86 ? 6.777 -4.18 -1.654 1 98.44 86 ARG A CA 1
ATOM 670 C C . ARG A 1 86 ? 7.902 -4.188 -2.682 1 98.44 86 ARG A C 1
ATOM 672 O O . ARG A 1 86 ? 8.672 -3.229 -2.779 1 98.44 86 ARG A O 1
ATOM 679 N N . LEU A 1 87 ? 7.984 -5.23 -3.381 1 98.94 87 LEU A N 1
ATOM 680 C CA . LEU A 1 87 ? 8.75 -5.309 -4.621 1 98.94 87 LEU A CA 1
ATOM 681 C C . LEU A 1 87 ? 7.824 -5.266 -5.832 1 98.94 87 LEU A C 1
ATOM 683 O O . LEU A 1 87 ? 6.883 -6.059 -5.926 1 98.94 87 LEU A O 1
ATOM 687 N N . TYR A 1 88 ? 8.094 -4.355 -6.668 1 98.94 88 TYR A N 1
ATOM 688 C CA . TYR A 1 88 ? 7.309 -4.203 -7.891 1 98.94 88 TYR A CA 1
ATOM 689 C C . TYR A 1 88 ? 8.008 -4.871 -9.07 1 98.94 88 TYR A C 1
ATOM 691 O O . TYR A 1 88 ? 9.227 -4.809 -9.195 1 98.94 88 TYR A O 1
ATOM 699 N N . PHE A 1 89 ? 7.199 -5.484 -9.953 1 98.94 89 PHE A N 1
ATOM 700 C CA . PHE A 1 89 ? 7.734 -6.156 -11.125 1 98.94 89 PHE A CA 1
ATOM 701 C C . PHE A 1 89 ? 7.004 -5.703 -12.391 1 98.94 89 PHE A C 1
ATOM 703 O O . PHE A 1 89 ? 5.777 -5.566 -12.383 1 98.94 89 PHE A O 1
ATOM 710 N N . LEU A 1 90 ? 7.746 -5.43 -13.383 1 98.94 90 LEU A N 1
ATOM 711 C CA . LEU A 1 90 ? 7.254 -5.41 -14.758 1 98.94 90 LEU A CA 1
ATOM 712 C C . LEU A 1 90 ? 7.824 -6.574 -15.555 1 98.94 90 LEU A C 1
ATOM 714 O O . LEU A 1 90 ? 9.039 -6.672 -15.734 1 98.94 90 LEU A O 1
ATOM 718 N N . TYR A 1 91 ? 7.043 -7.48 -15.945 1 98.88 91 TYR A N 1
ATOM 719 C CA . TYR A 1 91 ? 7.379 -8.609 -16.812 1 98.88 91 TYR A CA 1
ATOM 720 C C . TYR A 1 91 ? 6.762 -8.438 -18.188 1 98.88 91 TYR A C 1
ATOM 722 O O . TYR A 1 91 ? 5.539 -8.391 -18.328 1 98.88 91 TYR A O 1
ATOM 730 N N . GLU A 1 92 ? 7.566 -8.266 -19.172 1 98.81 92 GLU A N 1
ATOM 731 C CA . GLU A 1 92 ? 7.141 -8.242 -20.578 1 98.81 92 GLU A CA 1
ATOM 732 C C . GLU A 1 92 ? 7.703 -9.43 -21.344 1 98.81 92 GLU A C 1
ATOM 734 O O . GLU A 1 92 ? 8.891 -9.734 -21.25 1 98.81 92 GLU A O 1
ATOM 739 N N . ALA A 1 93 ? 6.852 -10.047 -22.125 1 98.69 93 ALA A N 1
ATOM 740 C CA . ALA A 1 93 ? 7.301 -11.219 -22.875 1 98.69 93 ALA A CA 1
ATOM 741 C C . ALA A 1 93 ? 6.633 -11.297 -24.234 1 98.69 93 ALA A C 1
ATOM 743 O O . ALA A 1 93 ? 5.426 -11.078 -24.359 1 98.69 93 ALA A O 1
ATOM 744 N N . GLN A 1 94 ? 7.414 -11.492 -25.219 1 98.38 94 GLN A N 1
ATOM 745 C CA . GLN A 1 94 ? 6.953 -11.922 -26.531 1 98.38 94 GLN A CA 1
ATOM 746 C C . GLN A 1 94 ? 7.141 -13.422 -26.719 1 98.38 94 GLN A C 1
ATOM 748 O O . GLN A 1 94 ? 8.258 -13.938 -26.594 1 98.38 94 GLN A O 1
ATOM 753 N N . ASP A 1 95 ? 6.098 -14.117 -26.984 1 97.62 95 ASP A N 1
ATOM 754 C CA . ASP A 1 95 ? 6.125 -15.57 -27.141 1 97.62 95 ASP A CA 1
ATOM 755 C C . ASP A 1 95 ? 5.484 -15.984 -28.469 1 97.62 95 ASP A C 1
ATOM 757 O O . ASP A 1 95 ? 4.477 -15.406 -28.891 1 97.62 95 ASP A O 1
ATOM 761 N N . ASN A 1 96 ? 6.035 -16.984 -29.156 1 96.69 96 ASN A N 1
ATOM 762 C CA . ASN A 1 96 ? 5.5 -17.453 -30.438 1 96.69 96 ASN A CA 1
ATOM 763 C C . ASN A 1 96 ? 4.246 -18.297 -30.234 1 96.69 96 ASN A C 1
ATOM 765 O O . ASN A 1 96 ? 3.492 -18.531 -31.172 1 96.69 96 ASN A O 1
ATOM 769 N N . TYR A 1 97 ? 4.094 -18.766 -29.016 1 96.25 97 TYR A N 1
ATOM 770 C CA . TYR A 1 97 ? 2.973 -19.625 -28.656 1 96.25 97 TYR A CA 1
ATOM 771 C C . TYR A 1 97 ? 2.658 -19.531 -27.172 1 96.25 97 TYR A C 1
ATOM 773 O O . TYR A 1 97 ? 3.41 -20.031 -26.328 1 96.25 97 TYR A O 1
ATOM 781 N N . TRP A 1 98 ? 1.573 -18.906 -26.844 1 96.62 98 TRP A N 1
ATOM 782 C CA . TRP A 1 98 ? 1.158 -18.812 -25.453 1 96.62 98 TRP A CA 1
ATOM 783 C C . TRP A 1 98 ? 0.285 -20 -25.062 1 96.62 98 TRP A C 1
ATOM 785 O O . TRP A 1 98 ? -0.749 -20.25 -25.688 1 96.62 98 TRP A O 1
ATOM 795 N N . ASP A 1 99 ? 0.638 -20.75 -24.047 1 95.81 99 ASP A N 1
ATOM 796 C CA . ASP A 1 99 ? -0.091 -21.906 -23.547 1 95.81 99 ASP A CA 1
ATOM 797 C C . ASP A 1 99 ? -0.725 -21.609 -22.188 1 95.81 99 ASP A C 1
ATOM 799 O O . ASP A 1 99 ? -0.023 -21.484 -21.172 1 95.81 99 ASP A O 1
ATOM 803 N N . PHE A 1 100 ? -2.092 -21.469 -22.125 1 94.44 100 PHE A N 1
ATOM 804 C CA . PHE A 1 100 ? -2.73 -21.094 -20.875 1 94.44 100 PHE A CA 1
ATOM 805 C C . PHE A 1 100 ? -4.18 -21.562 -20.844 1 94.44 100 PHE A C 1
ATOM 807 O O . PHE A 1 100 ? -5.008 -20.984 -20.125 1 94.44 100 PHE A O 1
ATOM 814 N N . ALA A 1 101 ? -4.57 -22.594 -21.516 1 90.56 101 ALA A N 1
ATOM 815 C CA . ALA A 1 101 ? -5.961 -23.016 -21.672 1 90.56 101 ALA A CA 1
ATOM 816 C C . ALA A 1 101 ? -6.41 -23.891 -20.516 1 90.56 101 ALA A C 1
ATOM 818 O O . ALA A 1 101 ? -7.609 -24 -20.234 1 90.56 101 ALA A O 1
ATOM 819 N N . ARG A 1 102 ? -5.465 -24.484 -19.797 1 88.75 102 ARG A N 1
ATOM 820 C CA . ARG A 1 102 ? -5.82 -25.453 -18.766 1 88.75 102 ARG A CA 1
ATOM 821 C C . ARG A 1 102 ? -6 -24.781 -17.406 1 88.75 102 ARG A C 1
ATOM 823 O O . ARG A 1 102 ? -5.441 -23.719 -17.172 1 88.75 102 ARG A O 1
ATOM 830 N N . GLY A 1 103 ? -6.758 -25.453 -16.531 1 88.88 103 GLY A N 1
ATOM 831 C CA . GLY A 1 103 ? -7.031 -24.922 -15.211 1 88.88 103 GLY A CA 1
ATOM 832 C C . GLY A 1 103 ? -6.07 -25.406 -14.156 1 88.88 103 GLY A C 1
ATOM 833 O O . GLY A 1 103 ? -6.203 -25.078 -12.977 1 88.88 103 GLY A O 1
ATOM 834 N N . ASP A 1 104 ? -5.125 -26.156 -14.602 1 89.75 104 ASP A N 1
ATOM 835 C CA . ASP A 1 104 ? -4.16 -26.719 -13.664 1 89.75 104 ASP A CA 1
ATOM 836 C C . ASP A 1 104 ? -2.812 -26 -13.766 1 89.75 104 ASP A C 1
ATOM 838 O O . ASP A 1 104 ? -2.756 -24.828 -14.109 1 89.75 104 ASP A O 1
ATOM 842 N N . LEU A 1 105 ? -1.768 -26.672 -13.375 1 91.38 105 LEU A N 1
ATOM 843 C CA . LEU A 1 105 ? -0.441 -26.062 -13.281 1 91.38 105 LEU A CA 1
ATOM 844 C C . LEU A 1 105 ? 0.193 -25.922 -14.656 1 91.38 105 LEU A C 1
ATOM 846 O O . LEU A 1 105 ? 1.16 -25.188 -14.828 1 91.38 105 LEU A O 1
ATOM 850 N N . HIS A 1 106 ? -0.282 -26.719 -15.594 1 91.81 106 HIS A N 1
ATOM 851 C CA . HIS A 1 106 ? 0.266 -26.594 -16.938 1 91.81 106 HIS A CA 1
ATOM 852 C C . HIS A 1 106 ? -0.12 -25.266 -17.562 1 91.81 106 HIS A C 1
ATOM 854 O O . HIS A 1 106 ? -1.29 -25.031 -17.891 1 91.81 106 HIS A O 1
ATOM 860 N N . ASN A 1 107 ? 0.751 -24.375 -17.734 1 94.69 107 ASN A N 1
ATOM 861 C CA . ASN A 1 107 ? 0.649 -23 -18.188 1 94.69 107 ASN A CA 1
ATOM 862 C C . ASN A 1 107 ? 2.023 -22.391 -18.453 1 94.69 107 ASN A C 1
ATOM 864 O O . ASN A 1 107 ? 3.016 -22.797 -17.859 1 94.69 107 ASN A O 1
ATOM 868 N N . ASP A 1 108 ? 2.17 -21.516 -19.484 1 96.75 108 ASP A N 1
ATOM 869 C CA . ASP A 1 108 ? 3.354 -20.656 -19.438 1 96.75 108 ASP A CA 1
ATOM 870 C C . ASP A 1 108 ? 3.447 -19.922 -18.109 1 96.75 108 ASP A C 1
ATOM 872 O O . ASP A 1 108 ? 2.453 -19.375 -17.625 1 96.75 108 ASP A O 1
ATOM 876 N N . ILE A 1 109 ? 4.645 -20 -17.484 1 97.31 109 ILE A N 1
ATOM 877 C CA . ILE A 1 109 ? 4.766 -19.547 -16.094 1 97.31 109 ILE A CA 1
ATOM 878 C C . ILE A 1 109 ? 5.953 -18.594 -15.969 1 97.31 109 ILE A C 1
ATOM 880 O O . ILE A 1 109 ? 7 -18.812 -16.578 1 97.31 109 ILE A O 1
ATOM 884 N N . PHE A 1 110 ? 5.777 -17.516 -15.273 1 98.56 110 PHE A N 1
ATOM 885 C CA . PHE A 1 110 ? 6.844 -16.703 -14.703 1 98.56 110 PHE A CA 1
ATOM 886 C C . PHE A 1 110 ? 6.988 -16.969 -13.203 1 98.56 110 PHE A C 1
ATOM 888 O O . PHE A 1 110 ? 6.23 -16.422 -12.398 1 98.56 110 PHE A O 1
ATOM 895 N N . GLU A 1 111 ? 7.934 -17.766 -12.789 1 98.06 111 GLU A N 1
ATOM 896 C CA . GLU A 1 111 ? 8.141 -18.172 -11.398 1 98.06 111 GLU A CA 1
ATOM 897 C C . GLU A 1 111 ? 9.18 -17.266 -10.711 1 98.06 111 GLU A C 1
ATOM 899 O O . GLU A 1 111 ? 10.297 -17.125 -11.203 1 98.06 111 GLU A O 1
ATOM 904 N N . ILE A 1 112 ? 8.789 -16.688 -9.578 1 98.69 112 ILE A N 1
ATOM 905 C CA . ILE A 1 112 ? 9.766 -15.898 -8.844 1 98.69 112 ILE A CA 1
ATOM 906 C C . ILE A 1 112 ? 9.969 -16.5 -7.453 1 98.69 112 ILE A C 1
ATOM 908 O O . ILE A 1 112 ? 9.031 -17.031 -6.855 1 98.69 112 ILE A O 1
ATOM 912 N N . VAL A 1 113 ? 11.164 -16.391 -6.992 1 98.56 113 VAL A N 1
ATOM 913 C CA . VAL A 1 113 ? 11.531 -16.75 -5.625 1 98.56 113 VAL A CA 1
ATOM 914 C C . VAL A 1 113 ? 12.234 -15.57 -4.953 1 98.56 113 VAL A C 1
ATOM 916 O O . VAL A 1 113 ? 13.141 -14.969 -5.535 1 98.56 113 VAL A O 1
ATOM 919 N N . VAL A 1 114 ? 11.812 -15.258 -3.777 1 98.62 114 VAL A N 1
ATOM 920 C CA . VAL A 1 114 ? 12.359 -14.086 -3.098 1 98.62 114 VAL A CA 1
ATOM 921 C C . VAL A 1 114 ? 12.758 -14.453 -1.672 1 98.62 114 VAL A C 1
ATOM 923 O O . VAL A 1 114 ? 12 -15.102 -0.953 1 98.62 114 VAL A O 1
ATOM 926 N N . ASP A 1 115 ? 13.922 -14.109 -1.294 1 98.44 115 ASP A N 1
ATOM 927 C CA . ASP A 1 115 ? 14.484 -14.219 0.051 1 98.44 115 ASP A CA 1
ATOM 928 C C . ASP A 1 115 ? 14.906 -12.844 0.578 1 98.44 115 ASP A C 1
ATOM 930 O O . ASP A 1 115 ? 16.016 -12.383 0.281 1 98.44 115 ASP A O 1
ATOM 934 N N . GLY A 1 116 ? 14.086 -12.266 1.431 1 98.25 116 GLY A N 1
ATOM 935 C CA . GLY A 1 116 ? 14.219 -10.867 1.803 1 98.25 116 GLY A CA 1
ATOM 936 C C . GLY A 1 116 ? 15.391 -10.609 2.73 1 98.25 116 GLY A C 1
ATOM 937 O O . GLY A 1 116 ? 15.977 -9.523 2.719 1 98.25 116 GLY A O 1
ATOM 938 N N . ASP A 1 117 ? 15.773 -11.578 3.553 1 96.5 117 ASP A N 1
ATOM 939 C CA . ASP A 1 117 ? 16.828 -11.328 4.523 1 96.5 117 ASP A CA 1
ATOM 940 C C . ASP A 1 117 ? 18.078 -12.148 4.195 1 96.5 117 ASP A C 1
ATOM 942 O O . ASP A 1 117 ? 18.984 -12.273 5.023 1 96.5 117 ASP A O 1
ATOM 946 N N . LEU A 1 118 ? 18.125 -12.82 3.068 1 95.62 118 LEU A N 1
ATOM 947 C CA . LEU A 1 118 ? 19.266 -13.578 2.576 1 95.62 118 LEU A CA 1
ATOM 948 C C . LEU A 1 118 ? 19.672 -14.672 3.562 1 95.62 118 LEU A C 1
ATOM 950 O O . LEU A 1 118 ? 20.859 -14.945 3.75 1 95.62 118 LEU A O 1
ATOM 954 N N . SER A 1 119 ? 18.734 -15.266 4.137 1 94.25 119 SER A N 1
ATOM 955 C CA . SER A 1 119 ? 19.047 -16.344 5.074 1 94.25 119 SER A CA 1
ATOM 956 C C . SER A 1 119 ? 19.484 -17.594 4.344 1 94.25 119 SER A C 1
ATOM 958 O O . SER A 1 119 ? 20.156 -18.453 4.926 1 94.25 119 SER A O 1
ATOM 960 N N . GLY A 1 120 ? 19.078 -17.703 3.092 1 94.75 120 GLY A N 1
ATOM 961 C CA . GLY A 1 120 ? 19.484 -18.844 2.289 1 94.75 120 GLY A CA 1
ATOM 962 C C . GLY A 1 120 ? 18.859 -20.141 2.746 1 94.75 120 GLY A C 1
ATOM 963 O O . GLY A 1 120 ? 17.906 -20.141 3.518 1 94.75 120 GLY A O 1
ATOM 964 N N . GLY A 1 121 ? 19.25 -21.234 2.041 1 95.25 121 GLY A N 1
ATOM 965 C CA . GLY A 1 121 ? 18.844 -22.562 2.461 1 95.25 121 GLY A CA 1
ATOM 966 C C . GLY A 1 121 ? 17.594 -23.062 1.756 1 95.25 121 GLY A C 1
ATOM 967 O O . GLY A 1 121 ? 17 -22.328 0.946 1 95.25 121 GLY A O 1
ATOM 968 N N . PRO A 1 122 ? 17.234 -24.312 2.086 1 96.25 122 PRO A N 1
ATOM 969 C CA . PRO A 1 122 ? 16.031 -24.922 1.496 1 96.25 122 PRO A CA 1
ATOM 970 C C . PRO A 1 122 ? 14.742 -24.25 1.945 1 96.25 122 PRO A C 1
ATOM 972 O O . PRO A 1 122 ? 14.625 -23.844 3.102 1 96.25 122 PRO A O 1
ATOM 975 N N . LEU A 1 123 ? 13.805 -24.125 1.009 1 96.19 123 LEU A N 1
ATOM 976 C CA . LEU A 1 123 ? 12.555 -23.453 1.369 1 96.19 123 LEU A CA 1
ATOM 977 C C . LEU A 1 123 ? 11.352 -24.328 1.024 1 96.19 123 LEU A C 1
ATOM 979 O O . LEU A 1 123 ? 10.211 -23.906 1.193 1 96.19 123 LEU A O 1
ATOM 983 N N . ILE A 1 124 ? 11.57 -25.484 0.492 1 95.88 124 ILE A N 1
ATOM 984 C CA . ILE A 1 124 ? 10.469 -26.406 0.24 1 95.88 124 ILE A CA 1
ATOM 985 C C . ILE A 1 124 ? 10.711 -27.719 0.983 1 95.88 124 ILE A C 1
ATOM 987 O O . ILE A 1 124 ? 11.852 -28.078 1.266 1 95.88 124 ILE A O 1
ATOM 991 N N . ARG A 1 125 ? 9.664 -28.422 1.242 1 94.75 125 ARG A N 1
ATOM 992 C CA . ARG A 1 125 ? 9.766 -29.609 2.078 1 94.75 125 ARG A CA 1
ATOM 993 C C . ARG A 1 125 ? 10.586 -30.703 1.392 1 94.75 125 ARG A C 1
ATOM 995 O O . ARG A 1 125 ? 11.336 -31.422 2.049 1 94.75 125 ARG A O 1
ATOM 1002 N N . GLN A 1 126 ? 10.562 -30.734 0.077 1 93.62 126 GLN A N 1
ATOM 1003 C CA . GLN A 1 126 ? 11.289 -31.75 -0.678 1 93.62 126 GLN A CA 1
ATOM 1004 C C . GLN A 1 126 ? 12.797 -31.609 -0.481 1 93.62 126 GLN A C 1
ATOM 1006 O O . GLN A 1 126 ? 13.539 -32.562 -0.665 1 93.62 126 GLN A O 1
ATOM 1011 N N . MET A 1 127 ? 13.172 -30.422 -0.081 1 95.38 127 MET A N 1
ATOM 1012 C CA . MET A 1 127 ? 14.602 -30.156 0.071 1 95.38 127 MET A CA 1
ATOM 1013 C C . MET A 1 127 ? 14.953 -29.922 1.536 1 95.38 127 MET A C 1
ATOM 1015 O O . MET A 1 127 ? 16.031 -29.391 1.844 1 95.38 127 MET A O 1
ATOM 1019 N N . HIS A 1 128 ? 14.094 -30.328 2.408 1 95.06 128 HIS A N 1
ATOM 1020 C CA . HIS A 1 128 ? 14.375 -30.172 3.832 1 95.06 128 HIS A CA 1
ATOM 1021 C C . HIS A 1 128 ? 15.688 -30.859 4.207 1 95.06 128 HIS A C 1
ATOM 1023 O O . HIS A 1 128 ? 15.984 -31.953 3.738 1 95.06 128 HIS A O 1
ATOM 1029 N N . PRO A 1 129 ? 16.453 -30.219 5.062 1 93.62 129 PRO A N 1
ATOM 1030 C CA . PRO A 1 129 ? 17.766 -30.781 5.402 1 93.62 129 PRO A CA 1
ATOM 1031 C C . PRO A 1 129 ? 17.672 -32.156 6.066 1 93.62 129 PRO A C 1
ATOM 1033 O O . PRO A 1 129 ? 18.578 -32.969 5.93 1 93.62 129 PRO A O 1
ATOM 1036 N N . ASN A 1 130 ? 16.672 -32.375 6.801 1 95.44 130 ASN A N 1
ATOM 1037 C CA . ASN A 1 130 ? 16.375 -33.688 7.352 1 95.44 130 ASN A CA 1
ATOM 1038 C C . ASN A 1 130 ? 15.531 -34.531 6.391 1 95.44 130 ASN A C 1
ATOM 1040 O O . ASN A 1 130 ? 14.328 -34.281 6.258 1 95.44 130 ASN A O 1
ATOM 1044 N N . PRO A 1 131 ? 16.109 -35.469 5.754 1 94.5 131 PRO A N 1
ATOM 1045 C CA . PRO A 1 131 ? 15.391 -36.25 4.734 1 94.5 131 PRO A CA 1
ATOM 1046 C C . PRO A 1 131 ? 14.156 -36.969 5.289 1 94.5 131 PRO A C 1
ATOM 1048 O O . PRO A 1 131 ? 13.195 -37.219 4.551 1 94.5 131 PRO A O 1
ATOM 1051 N N . LYS A 1 132 ? 14.102 -37.281 6.578 1 93.94 132 LYS A N 1
ATOM 1052 C CA . LYS A 1 132 ? 12.977 -37.969 7.191 1 93.94 132 LYS A CA 1
ATOM 1053 C C . LYS A 1 132 ? 11.734 -37.094 7.238 1 93.94 132 LYS A C 1
ATOM 1055 O O . LYS A 1 132 ? 10.625 -37.594 7.445 1 93.94 132 LYS A O 1
ATOM 1060 N N . LEU A 1 133 ? 11.977 -35.844 7.051 1 93.62 133 LEU A N 1
ATOM 1061 C CA . LEU A 1 133 ? 10.875 -34.906 7.172 1 93.62 133 LEU A CA 1
ATOM 1062 C C . LEU A 1 133 ? 10.352 -34.5 5.797 1 93.62 133 LEU A C 1
ATOM 1064 O O . LEU A 1 133 ? 9.344 -33.812 5.691 1 93.62 133 LEU A O 1
ATOM 1068 N N . ARG A 1 134 ? 10.906 -34.875 4.688 1 92.56 134 ARG A N 1
ATOM 1069 C CA . ARG A 1 134 ? 10.648 -34.344 3.346 1 92.56 134 ARG A CA 1
ATOM 1070 C C . ARG A 1 134 ? 9.289 -34.844 2.836 1 92.56 134 ARG A C 1
ATOM 1072 O O . ARG A 1 134 ? 8.633 -34.125 2.059 1 92.56 134 ARG A O 1
ATOM 1079 N N . ASP A 1 135 ? 8.852 -36 3.32 1 87.88 135 ASP A N 1
ATOM 1080 C CA . ASP A 1 135 ? 7.602 -36.562 2.805 1 87.88 135 ASP A CA 1
ATOM 1081 C C . ASP A 1 135 ? 6.457 -36.344 3.791 1 87.88 135 ASP A C 1
ATOM 1083 O O . ASP A 1 135 ? 5.379 -36.938 3.637 1 87.88 135 ASP A O 1
ATOM 1087 N N . LYS A 1 136 ? 6.68 -35.531 4.789 1 84.88 136 LYS A N 1
ATOM 1088 C CA . LYS A 1 136 ? 5.656 -35.25 5.789 1 84.88 136 LYS A CA 1
ATOM 1089 C C . LYS A 1 136 ? 4.922 -33.938 5.477 1 84.88 136 LYS A C 1
ATOM 1091 O O . LYS A 1 136 ? 5.555 -32.906 5.254 1 84.88 136 LYS A O 1
ATOM 1096 N N . LEU A 1 137 ? 3.643 -34.031 5.48 1 85.31 137 LEU A N 1
ATOM 1097 C CA . LEU A 1 137 ? 2.846 -32.875 5.164 1 85.31 137 LEU A CA 1
ATOM 1098 C C . LEU A 1 137 ? 2.895 -31.859 6.309 1 85.31 137 LEU A C 1
ATOM 1100 O O . LEU A 1 137 ? 2.721 -30.656 6.086 1 85.31 137 LEU A O 1
ATOM 1104 N N . ASP A 1 138 ? 3.176 -32.406 7.449 1 85.5 138 ASP A N 1
ATOM 1105 C CA . ASP A 1 138 ? 3.379 -31.469 8.547 1 85.5 138 ASP A CA 1
ATOM 1106 C C . ASP A 1 138 ? 4.547 -30.516 8.258 1 85.5 138 ASP A C 1
ATOM 1108 O O . ASP A 1 138 ? 4.504 -29.344 8.625 1 85.5 138 ASP A O 1
ATOM 1112 N N . THR A 1 139 ? 5.523 -31.031 7.566 1 91.38 139 THR A N 1
ATOM 1113 C CA . THR A 1 139 ? 6.672 -30.219 7.188 1 91.38 139 THR A CA 1
ATOM 1114 C C . THR A 1 139 ? 6.266 -29.125 6.191 1 91.38 139 THR A C 1
ATOM 1116 O O . THR A 1 139 ? 6.832 -28.031 6.191 1 91.38 139 THR A O 1
ATOM 1119 N N . HIS A 1 140 ? 5.312 -29.469 5.398 1 93.25 140 HIS A N 1
ATOM 1120 C CA . HIS A 1 140 ? 4.793 -28.469 4.473 1 93.25 140 HIS A CA 1
ATOM 1121 C C . HIS A 1 140 ? 4.281 -27.234 5.215 1 93.25 140 HIS A C 1
ATOM 1123 O O . HIS A 1 140 ? 4.617 -26.109 4.863 1 93.25 140 HIS A O 1
ATOM 1129 N N . PHE A 1 141 ? 3.592 -27.391 6.32 1 91.75 141 PHE A N 1
ATOM 1130 C CA . PHE A 1 141 ? 2.934 -26.297 7.031 1 91.75 141 PHE A CA 1
ATOM 1131 C C . PHE A 1 141 ? 3.924 -25.562 7.922 1 91.75 141 PHE A C 1
ATOM 1133 O O . PHE A 1 141 ? 3.727 -24.391 8.234 1 91.75 141 PHE A O 1
ATOM 1140 N N . LEU A 1 142 ? 5 -26.188 8.297 1 90.56 142 LEU A N 1
ATOM 1141 C CA . LEU A 1 142 ? 5.906 -25.609 9.281 1 90.56 142 LEU A CA 1
ATOM 1142 C C . LEU A 1 142 ? 7.141 -25.016 8.602 1 90.56 142 LEU A C 1
ATOM 1144 O O . LEU A 1 142 ? 7.848 -24.203 9.195 1 90.56 142 LEU A O 1
ATOM 1148 N N . PHE A 1 143 ? 7.32 -25.391 7.34 1 93.75 143 PHE A N 1
ATOM 1149 C CA . PHE A 1 143 ? 8.625 -25.109 6.762 1 93.75 143 PHE A CA 1
ATOM 1150 C C . PHE A 1 143 ? 8.492 -24.516 5.367 1 93.75 143 PHE A C 1
ATOM 1152 O O . PHE A 1 143 ? 9.125 -23.5 5.047 1 93.75 143 PHE A O 1
ATOM 1159 N N . HIS A 1 144 ? 7.594 -24.984 4.617 1 93.56 144 HIS A N 1
ATOM 1160 C CA . HIS A 1 144 ? 7.539 -24.719 3.182 1 93.56 144 HIS A CA 1
ATOM 1161 C C . HIS A 1 144 ? 7.152 -23.281 2.898 1 93.56 144 HIS A C 1
ATOM 1163 O O . HIS A 1 144 ? 6.027 -22.859 3.174 1 93.56 144 HIS A O 1
ATOM 1169 N N . GLY A 1 145 ? 8.062 -22.484 2.283 1 95.56 145 GLY A N 1
ATOM 1170 C CA . GLY A 1 145 ? 7.832 -21.109 1.878 1 95.56 145 GLY A CA 1
ATOM 1171 C C . GLY A 1 145 ? 7.883 -20.141 3.037 1 95.56 145 GLY A C 1
ATOM 1172 O O . GLY A 1 145 ? 7.543 -18.953 2.879 1 95.56 145 GLY A O 1
ATOM 1173 N N . ALA A 1 146 ? 8.352 -20.562 4.23 1 95.19 146 ALA A N 1
ATOM 1174 C CA . ALA A 1 146 ? 8.25 -19.766 5.445 1 95.19 146 ALA A CA 1
ATOM 1175 C C . ALA A 1 146 ? 9.312 -18.672 5.469 1 95.19 146 ALA A C 1
ATOM 1177 O O . ALA A 1 146 ? 9 -17.5 5.73 1 95.19 146 ALA A O 1
ATOM 1178 N N . HIS A 1 147 ? 10.555 -19.016 5.137 1 95.62 147 HIS A N 1
ATOM 1179 C CA . HIS A 1 147 ? 11.617 -18.031 5.293 1 95.62 147 HIS A CA 1
ATOM 1180 C C . HIS A 1 147 ? 11.922 -17.344 3.967 1 95.62 147 HIS A C 1
ATOM 1182 O O . HIS A 1 147 ? 12.609 -16.312 3.941 1 95.62 147 HIS A O 1
ATOM 1188 N N . ALA A 1 148 ? 11.484 -17.891 2.865 1 97.88 148 ALA A N 1
ATOM 1189 C CA . ALA A 1 148 ? 11.516 -17.375 1.497 1 97.88 148 ALA A CA 1
ATOM 1190 C C . ALA A 1 148 ? 10.273 -17.812 0.723 1 97.88 148 ALA A C 1
ATOM 1192 O O . ALA A 1 148 ? 9.648 -18.828 1.048 1 97.88 148 ALA A O 1
ATOM 1193 N N . GLN A 1 149 ? 9.867 -17.016 -0.197 1 98.5 149 GLN A N 1
ATOM 1194 C CA . GLN A 1 149 ? 8.586 -17.281 -0.839 1 98.5 149 GLN A CA 1
ATOM 1195 C C . GLN A 1 149 ? 8.766 -17.609 -2.32 1 98.5 149 GLN A C 1
ATOM 1197 O O . GLN A 1 149 ? 9.617 -17.016 -2.986 1 98.5 149 GLN A O 1
ATOM 1202 N N . ASN A 1 150 ? 8.008 -18.484 -2.852 1 98.56 150 ASN A N 1
ATOM 1203 C CA . ASN A 1 150 ? 7.984 -18.906 -4.246 1 98.56 150 ASN A CA 1
ATOM 1204 C C . ASN A 1 150 ? 6.598 -18.734 -4.859 1 98.56 150 ASN A C 1
ATOM 1206 O O . ASN A 1 150 ? 5.613 -19.266 -4.336 1 98.56 150 ASN A O 1
ATOM 1210 N N . TYR A 1 151 ? 6.52 -17.969 -5.902 1 98.56 151 TYR A N 1
ATOM 1211 C CA . TYR A 1 151 ? 5.281 -17.719 -6.633 1 98.56 151 TYR A CA 1
ATOM 1212 C C . TYR A 1 151 ? 5.355 -18.297 -8.039 1 98.56 151 TYR A C 1
ATOM 1214 O O . TYR A 1 151 ? 6.246 -17.953 -8.82 1 98.56 151 TYR A O 1
ATOM 1222 N N . HIS A 1 152 ? 4.477 -19.203 -8.406 1 98.31 152 HIS A N 1
ATOM 1223 C CA . HIS A 1 152 ? 4.23 -19.578 -9.797 1 98.31 152 HIS A CA 1
ATOM 1224 C C . HIS A 1 152 ? 3.174 -18.672 -10.43 1 98.31 152 HIS A C 1
ATOM 1226 O O . HIS A 1 152 ? 1.976 -18.875 -10.211 1 98.31 152 HIS A O 1
ATOM 1232 N N . ILE A 1 153 ? 3.605 -17.75 -11.156 1 98.75 153 ILE A N 1
ATOM 1233 C CA . ILE A 1 153 ? 2.697 -16.766 -11.75 1 98.75 153 ILE A CA 1
ATOM 1234 C C . ILE A 1 153 ? 2.268 -17.25 -13.133 1 98.75 153 ILE A C 1
ATOM 1236 O O . ILE A 1 153 ? 3.109 -17.516 -14 1 98.75 153 ILE A O 1
ATOM 1240 N N . PHE A 1 154 ? 0.997 -17.359 -13.359 1 98.5 154 PHE A N 1
ATOM 1241 C CA . PHE A 1 154 ? 0.449 -17.828 -14.625 1 98.5 154 PHE A CA 1
ATOM 1242 C C . PHE A 1 154 ? 0.372 -16.703 -15.641 1 98.5 154 PHE A C 1
ATOM 1244 O O . PHE A 1 154 ? -0.209 -15.656 -15.367 1 98.5 154 PHE A O 1
ATOM 1251 N N . THR A 1 155 ? 0.939 -16.953 -16.812 1 98.06 155 THR A N 1
ATOM 1252 C CA . THR A 1 155 ? 1.001 -15.906 -17.828 1 98.06 155 THR A CA 1
ATOM 1253 C C . THR A 1 155 ? 0.327 -16.359 -19.109 1 98.06 155 THR A C 1
ATOM 1255 O O . THR A 1 155 ? 0.956 -17.016 -19.953 1 98.06 155 THR A O 1
ATOM 1258 N N . PRO A 1 156 ? -0.835 -15.953 -19.484 1 97.69 156 PRO A N 1
ATOM 1259 C CA . PRO A 1 156 ? -1.702 -15.328 -18.484 1 97.69 156 PRO A CA 1
ATOM 1260 C C . PRO A 1 156 ? -2.498 -16.359 -17.672 1 97.69 156 PRO A C 1
ATOM 1262 O O . PRO A 1 156 ? -2.404 -17.562 -17.922 1 97.69 156 PRO A O 1
ATOM 1265 N N . ALA A 1 157 ? -3.141 -15.836 -16.672 1 97.12 157 ALA A N 1
ATOM 1266 C CA . ALA A 1 157 ? -4.082 -16.656 -15.898 1 97.12 157 ALA A CA 1
ATOM 1267 C C . ALA A 1 157 ? -5.484 -16.562 -16.484 1 97.12 157 ALA A C 1
ATOM 1269 O O . ALA A 1 157 ? -5.992 -15.477 -16.75 1 97.12 157 ALA A O 1
ATOM 1270 N N . GLU A 1 158 ? -6.07 -17.641 -16.812 1 94.31 158 GLU A N 1
ATOM 1271 C CA . GLU A 1 158 ? -7.457 -17.688 -17.266 1 94.31 158 GLU A CA 1
ATOM 1272 C C . GLU A 1 158 ? -8.281 -18.641 -16.391 1 94.31 158 GLU A C 1
ATOM 1274 O O . GLU A 1 158 ? -8 -19.844 -16.344 1 94.31 158 GLU A O 1
ATOM 1279 N N . GLY A 1 159 ? -9.281 -18.047 -15.719 1 95.75 159 GLY A N 1
ATOM 1280 C CA . GLY A 1 159 ? -10.156 -18.859 -14.891 1 95.75 159 GLY A CA 1
ATOM 1281 C C . GLY A 1 159 ? -9.469 -19.406 -13.656 1 95.75 159 GLY A C 1
ATOM 1282 O O . GLY A 1 159 ? -9.898 -20.422 -13.102 1 95.75 159 GLY A O 1
ATOM 1283 N N . LYS A 1 160 ? -8.422 -18.938 -13.273 1 97 160 LYS A N 1
ATOM 1284 C CA . LYS A 1 160 ? -7.695 -19.328 -12.078 1 97 160 LYS A CA 1
ATOM 1285 C C . LYS A 1 160 ? -7.02 -18.125 -11.422 1 97 160 LYS A C 1
ATOM 1287 O O . LYS A 1 160 ? -6.984 -17.047 -11.992 1 97 160 LYS A O 1
ATOM 1292 N N . ASP A 1 161 ? -6.566 -18.25 -10.141 1 97.81 161 ASP A N 1
ATOM 1293 C CA . ASP A 1 161 ? -5.793 -17.203 -9.484 1 97.81 161 ASP A CA 1
ATOM 1294 C C . ASP A 1 161 ? -4.547 -16.844 -10.289 1 97.81 161 ASP A C 1
ATOM 1296 O O . ASP A 1 161 ? -3.982 -17.703 -10.977 1 97.81 161 ASP A O 1
ATOM 1300 N N . TRP A 1 162 ? -4.109 -15.633 -10.156 1 98.12 162 TRP A N 1
ATOM 1301 C CA . TRP A 1 162 ? -3.004 -15.125 -10.961 1 98.12 162 TRP A CA 1
ATOM 1302 C C . TRP A 1 162 ? -1.714 -15.875 -10.648 1 98.12 162 TRP A C 1
ATOM 1304 O O . TRP A 1 162 ? -0.813 -15.953 -11.492 1 98.12 162 TRP A O 1
ATOM 1314 N N . ALA A 1 163 ? -1.674 -16.453 -9.422 1 98.62 163 ALA A N 1
ATOM 1315 C CA . ALA A 1 163 ? -0.451 -17.141 -9.008 1 98.62 163 ALA A CA 1
ATOM 1316 C C . ALA A 1 163 ? -0.759 -18.281 -8.047 1 98.62 163 ALA A C 1
ATOM 1318 O O . ALA A 1 163 ? -1.777 -18.25 -7.348 1 98.62 163 ALA A O 1
ATOM 1319 N N . MET A 1 164 ? 0.071 -19.219 -8.062 1 98.25 164 MET A N 1
ATOM 1320 C CA . MET A 1 164 ? 0.154 -20.25 -7.031 1 98.25 164 MET A CA 1
ATOM 1321 C C . MET A 1 164 ? 1.341 -20 -6.105 1 98.25 164 MET A C 1
ATOM 1323 O O . MET A 1 164 ? 2.469 -19.828 -6.57 1 98.25 164 MET A O 1
ATOM 1327 N N . VAL A 1 165 ? 1.036 -19.828 -4.844 1 97.88 165 VAL A N 1
ATOM 1328 C CA . VAL A 1 165 ? 2.111 -19.781 -3.861 1 97.88 165 VAL A CA 1
ATOM 1329 C C . VAL A 1 165 ? 2.533 -21.203 -3.496 1 97.88 165 VAL A C 1
ATOM 1331 O O . VAL A 1 165 ? 1.712 -22 -3.039 1 97.88 165 VAL A O 1
ATOM 1334 N N . TRP A 1 166 ? 3.752 -21.484 -3.762 1 95.94 166 TRP A N 1
ATOM 1335 C CA . TRP A 1 166 ? 4.23 -22.812 -3.389 1 95.94 166 TRP A CA 1
ATOM 1336 C C . TRP A 1 166 ? 4.621 -22.859 -1.916 1 95.94 166 TRP A C 1
ATOM 1338 O O . TRP A 1 166 ? 5.805 -22.781 -1.58 1 95.94 166 TRP A O 1
ATOM 1348 N N . GLY A 1 167 ? 3.656 -23.031 -1.088 1 93.81 167 GLY A N 1
ATOM 1349 C CA . GLY A 1 167 ? 3.805 -23 0.358 1 93.81 167 GLY A CA 1
ATOM 1350 C C . GLY A 1 167 ? 2.484 -23.109 1.097 1 93.81 167 GLY A C 1
ATOM 1351 O O . GLY A 1 167 ? 1.484 -23.562 0.528 1 93.81 167 GLY A O 1
ATOM 1352 N N . ALA A 1 168 ? 2.549 -22.875 2.385 1 88.94 168 ALA A N 1
ATOM 1353 C CA . ALA A 1 168 ? 1.385 -23.047 3.25 1 88.94 168 ALA A CA 1
ATOM 1354 C C . ALA A 1 168 ? 0.695 -21.703 3.51 1 88.94 168 ALA A C 1
ATOM 1356 O O . ALA A 1 168 ? -0.111 -21.594 4.438 1 88.94 168 ALA A O 1
ATOM 1357 N N . GLN A 1 169 ? 1 -20.75 2.758 1 95.88 169 GLN A N 1
ATOM 1358 C CA . GLN A 1 169 ? 0.556 -19.391 3.025 1 95.88 169 GLN A CA 1
ATOM 1359 C C . GLN A 1 169 ? 0.011 -18.734 1.763 1 95.88 169 GLN A C 1
ATOM 1361 O O . GLN A 1 169 ? 0.466 -17.656 1.372 1 95.88 169 GLN A O 1
ATOM 1366 N N . PRO A 1 170 ? -1.059 -19.25 1.268 1 96.69 170 PRO A N 1
ATOM 1367 C CA . PRO A 1 170 ? -1.568 -18.672 0.022 1 96.69 170 PRO A CA 1
ATOM 1368 C C . PRO A 1 170 ? -2.014 -17.219 0.186 1 96.69 170 PRO A C 1
ATOM 1370 O O . PRO A 1 170 ? -2.184 -16.516 -0.807 1 96.69 170 PRO A O 1
ATOM 1373 N N . TRP A 1 171 ? -2.135 -16.75 1.454 1 96.88 171 TRP A N 1
ATOM 1374 C CA . TRP A 1 171 ? -2.623 -15.406 1.718 1 96.88 171 TRP A CA 1
ATOM 1375 C C . TRP A 1 171 ? -1.643 -14.359 1.197 1 96.88 171 TRP A C 1
ATOM 1377 O O . TRP A 1 171 ? -2.016 -13.203 0.978 1 96.88 171 TRP A O 1
ATOM 1387 N N . ILE A 1 172 ? -0.385 -14.688 0.875 1 98.5 172 ILE A N 1
ATOM 1388 C CA . ILE A 1 172 ? 0.618 -13.695 0.504 1 98.5 172 ILE A CA 1
ATOM 1389 C C . ILE A 1 172 ? 0.407 -13.266 -0.946 1 98.5 172 ILE A C 1
ATOM 1391 O O . ILE A 1 172 ? 1.057 -12.336 -1.424 1 98.5 172 ILE A O 1
ATOM 1395 N N . LYS A 1 173 ? -0.495 -13.945 -1.707 1 98.69 173 LYS A N 1
ATOM 1396 C CA . LYS A 1 173 ? -0.72 -13.555 -3.096 1 98.69 173 LYS A CA 1
ATOM 1397 C C . LYS A 1 173 ? -1.935 -12.641 -3.221 1 98.69 173 LYS A C 1
ATOM 1399 O O . LYS A 1 173 ? -2.359 -12.312 -4.332 1 98.69 173 LYS A O 1
ATOM 1404 N N . ASP A 1 174 ? -2.531 -12.281 -2.123 1 97.88 174 ASP A N 1
ATOM 1405 C CA . ASP A 1 174 ? -3.705 -11.414 -2.09 1 97.88 174 ASP A CA 1
ATOM 1406 C C . ASP A 1 174 ? -3.359 -10.039 -1.522 1 97.88 174 ASP A C 1
ATOM 1408 O O . ASP A 1 174 ? -2.361 -9.891 -0.817 1 97.88 174 ASP A O 1
ATOM 1412 N N . LEU A 1 175 ? -4.184 -9.039 -1.862 1 97.88 175 LEU A N 1
ATOM 1413 C CA . LEU A 1 175 ? -4.082 -7.758 -1.165 1 97.88 175 LEU A CA 1
ATOM 1414 C C . LEU A 1 175 ? -4.25 -7.945 0.339 1 97.88 175 LEU A C 1
ATOM 1416 O O . LEU A 1 175 ? -5.09 -8.727 0.783 1 97.88 175 LEU A O 1
ATOM 1420 N N . PRO A 1 176 ? -3.488 -7.27 1.102 1 97.75 176 PRO A N 1
ATOM 1421 C CA . PRO A 1 176 ? -2.627 -6.145 0.722 1 97.75 176 PRO A CA 1
ATOM 1422 C C . PRO A 1 176 ? -1.209 -6.582 0.365 1 97.75 176 PRO A C 1
ATOM 1424 O O . PRO A 1 176 ? -0.354 -5.742 0.076 1 97.75 176 PRO A O 1
ATOM 1427 N N . TYR A 1 177 ? -0.918 -7.84 0.26 1 98.5 177 TYR A N 1
ATOM 1428 C CA . TYR A 1 177 ? 0.464 -8.297 0.182 1 98.5 177 TYR A CA 1
ATOM 1429 C C . TYR A 1 177 ? 0.911 -8.445 -1.268 1 98.5 177 TYR A C 1
ATOM 1431 O O . TYR A 1 177 ? 2.109 -8.5 -1.551 1 98.5 177 TYR A O 1
ATOM 1439 N N . ALA A 1 178 ? -0.069 -8.531 -2.111 1 98.81 178 ALA A N 1
ATOM 1440 C CA . ALA A 1 178 ? 0.239 -8.648 -3.533 1 98.81 178 ALA A CA 1
ATOM 1441 C C . ALA A 1 178 ? -0.917 -8.141 -4.391 1 98.81 178 ALA A C 1
ATOM 1443 O O . ALA A 1 178 ? -2.057 -8.062 -3.924 1 98.81 178 ALA A O 1
ATOM 1444 N N . ASN A 1 179 ? -0.644 -7.73 -5.527 1 98.75 179 ASN A N 1
ATOM 1445 C CA . ASN A 1 179 ? -1.579 -7.312 -6.566 1 98.75 179 ASN A CA 1
ATOM 1446 C C . ASN A 1 179 ? -0.984 -7.492 -7.957 1 98.75 179 ASN A C 1
ATOM 1448 O O . ASN A 1 179 ? 0.228 -7.367 -8.141 1 98.75 179 ASN A O 1
ATOM 1452 N N . ALA A 1 180 ? -1.808 -7.863 -8.922 1 98.81 180 ALA A N 1
ATOM 1453 C CA . ALA A 1 180 ? -1.309 -8.109 -10.273 1 98.81 180 ALA A CA 1
ATOM 1454 C C . ALA A 1 180 ? -2.311 -7.637 -11.328 1 98.81 180 ALA A C 1
ATOM 1456 O O . ALA A 1 180 ? -3.521 -7.637 -11.078 1 98.81 180 ALA A O 1
ATOM 1457 N N . ALA A 1 181 ? -1.85 -7.195 -12.383 1 98.62 181 ALA A N 1
ATOM 1458 C CA . ALA A 1 181 ? -2.623 -6.863 -13.578 1 98.62 181 ALA A CA 1
ATOM 1459 C C . ALA A 1 181 ? -1.869 -7.254 -14.852 1 98.62 181 ALA A C 1
ATOM 1461 O O . ALA A 1 181 ? -0.662 -7.027 -14.953 1 98.62 181 ALA A O 1
ATOM 1462 N N . CYS A 1 182 ? -2.521 -7.855 -15.734 1 98.19 182 CYS A N 1
ATOM 1463 C CA . CYS A 1 182 ? -1.946 -8.391 -16.969 1 98.19 182 CYS A CA 1
ATOM 1464 C C . CYS A 1 182 ? -2.703 -7.891 -18.188 1 98.19 182 CYS A C 1
ATOM 1466 O O . CYS A 1 182 ? -3.936 -7.852 -18.188 1 98.19 182 CYS A O 1
ATOM 1468 N N . LYS A 1 183 ? -2.01 -7.441 -19.219 1 98.12 183 LYS A N 1
ATOM 1469 C CA . LYS A 1 183 ? -2.594 -7.004 -20.484 1 98.12 183 LYS A CA 1
ATOM 1470 C C . LYS A 1 183 ? -2.004 -7.777 -21.656 1 98.12 183 LYS A C 1
ATOM 1472 O O . LYS A 1 183 ? -0.785 -7.922 -21.766 1 98.12 183 LYS A O 1
ATOM 1477 N N . TYR A 1 184 ? -2.807 -8.312 -22.516 1 98.25 184 TYR A N 1
ATOM 1478 C CA . TYR A 1 184 ? -2.43 -9.031 -23.734 1 98.25 184 TYR A CA 1
ATOM 1479 C C . TYR A 1 184 ? -3.582 -9.062 -24.734 1 98.25 184 TYR A C 1
ATOM 1481 O O . TYR A 1 184 ? -4.734 -8.812 -24.359 1 98.25 184 TYR A O 1
ATOM 1489 N N . ASN A 1 185 ? -3.27 -9.258 -26 1 97.62 185 ASN A N 1
ATOM 1490 C CA . ASN A 1 185 ? -4.281 -9.289 -27.047 1 97.62 185 ASN A CA 1
ATOM 1491 C C . ASN A 1 185 ? -4.113 -10.5 -27.969 1 97.62 185 ASN A C 1
ATOM 1493 O O . ASN A 1 185 ? -3.988 -10.352 -29.188 1 97.62 185 ASN A O 1
ATOM 1497 N N . PHE A 1 186 ? -3.992 -11.656 -27.453 1 98.06 186 PHE A N 1
ATOM 1498 C CA . PHE A 1 186 ? -3.9 -12.914 -28.188 1 98.06 186 PHE A CA 1
ATOM 1499 C C . PHE A 1 186 ? -4.77 -13.984 -27.531 1 98.06 186 PHE A C 1
ATOM 1501 O O . PHE A 1 186 ? -5.199 -13.828 -26.391 1 98.06 186 PHE A O 1
ATOM 1508 N N . LYS A 1 187 ? -5.059 -15 -28.281 1 96.75 187 LYS A N 1
ATOM 1509 C CA . LYS A 1 187 ? -5.723 -16.203 -27.781 1 96.75 187 LYS A CA 1
ATOM 1510 C C . LYS A 1 187 ? -4.719 -17.312 -27.516 1 96.75 187 LYS A C 1
ATOM 1512 O O . LYS A 1 187 ? -3.557 -17.219 -27.906 1 96.75 187 LYS A O 1
ATOM 1517 N N . HIS A 1 188 ? -5.168 -18.281 -26.766 1 95.62 188 HIS A N 1
ATOM 1518 C CA . HIS A 1 188 ? -4.332 -19.453 -26.547 1 95.62 188 HIS A CA 1
ATOM 1519 C C . HIS A 1 188 ? -3.758 -19.984 -27.859 1 95.62 188 HIS A C 1
ATOM 1521 O O . HIS A 1 188 ? -4.473 -20.094 -28.859 1 95.62 188 HIS A O 1
ATOM 1527 N N . GLY A 1 189 ? -2.469 -20.297 -27.797 1 95 189 GLY A N 1
ATOM 1528 C CA . GLY A 1 189 ? -1.812 -20.891 -28.953 1 95 189 GLY A CA 1
ATOM 1529 C C . GLY A 1 189 ? -1.272 -19.859 -29.922 1 95 189 GLY A C 1
ATOM 1530 O O . GLY A 1 189 ? -0.519 -20.203 -30.828 1 95 189 GLY A O 1
ATOM 1531 N N . GLU A 1 190 ? -1.641 -18.656 -29.766 1 97 190 GLU A N 1
ATOM 1532 C CA . GLU A 1 190 ? -1.191 -17.594 -30.672 1 97 190 GLU A CA 1
ATOM 1533 C C . GLU A 1 190 ? 0.062 -16.906 -30.141 1 97 190 GLU A C 1
ATOM 1535 O O . GLU A 1 190 ? 0.387 -17.031 -28.953 1 97 190 GLU A O 1
ATOM 1540 N N . SER A 1 191 ? 0.777 -16.281 -31.094 1 97.56 191 SER A N 1
ATOM 1541 C CA . SER A 1 191 ? 1.9 -15.422 -30.719 1 97.56 191 SER A CA 1
ATOM 1542 C C . SER A 1 191 ? 1.42 -14.055 -30.25 1 97.56 191 SER A C 1
ATOM 1544 O O . SER A 1 191 ? 0.325 -13.617 -30.609 1 97.56 191 SER A O 1
ATOM 1546 N N . GLY A 1 192 ? 2.234 -13.398 -29.391 1 98.25 192 GLY A N 1
ATOM 1547 C CA . GLY A 1 192 ? 1.896 -12.055 -28.969 1 98.25 192 GLY A CA 1
ATOM 1548 C C . GLY A 1 192 ? 2.727 -11.578 -27.781 1 98.25 192 GLY A C 1
ATOM 1549 O O . GLY A 1 192 ? 3.609 -12.297 -27.312 1 98.25 192 GLY A O 1
ATOM 1550 N N . LYS A 1 193 ? 2.457 -10.367 -27.484 1 98.62 193 LYS A N 1
ATOM 1551 C CA . LYS A 1 193 ? 3.143 -9.742 -26.359 1 98.62 193 LYS A CA 1
ATOM 1552 C C . LYS A 1 193 ? 2.26 -9.719 -25.109 1 98.62 193 LYS A C 1
ATOM 1554 O O . LYS A 1 193 ? 1.063 -9.438 -25.203 1 98.62 193 LYS A O 1
ATOM 1559 N N . LEU A 1 194 ? 2.822 -10.086 -24.016 1 98.75 194 LEU A N 1
ATOM 1560 C CA . LEU A 1 194 ? 2.174 -10 -22.719 1 98.75 194 LEU A CA 1
ATOM 1561 C C . LEU A 1 194 ? 2.891 -8.992 -21.812 1 98.75 194 LEU A C 1
ATOM 1563 O O . LEU A 1 194 ? 4.121 -8.969 -21.766 1 98.75 194 LEU A O 1
ATOM 1567 N N . VAL A 1 195 ? 2.121 -8.086 -21.188 1 98.88 195 VAL A N 1
ATOM 1568 C CA . VAL A 1 195 ? 2.623 -7.176 -20.156 1 98.88 195 VAL A CA 1
ATOM 1569 C C . VAL A 1 195 ? 2.008 -7.523 -18.812 1 98.88 195 VAL A C 1
ATOM 1571 O O . VAL A 1 195 ? 0.784 -7.531 -18.656 1 98.88 195 VAL A O 1
ATOM 1574 N N . LEU A 1 196 ? 2.805 -7.852 -17.875 1 98.88 196 LEU A N 1
ATOM 1575 C CA . LEU A 1 196 ? 2.373 -8.188 -16.531 1 98.88 196 LEU A CA 1
ATOM 1576 C C . LEU A 1 196 ? 3.043 -7.273 -15.508 1 98.88 196 LEU A C 1
ATOM 1578 O O . LEU A 1 196 ? 4.273 -7.176 -15.461 1 98.88 196 LEU A O 1
ATOM 1582 N N . GLU A 1 197 ? 2.221 -6.531 -14.727 1 98.75 197 GLU A N 1
ATOM 1583 C CA . GLU A 1 197 ? 2.656 -5.762 -13.562 1 98.75 197 GLU A CA 1
ATOM 1584 C C . GLU A 1 197 ? 2.15 -6.383 -12.266 1 98.75 197 GLU A C 1
ATOM 1586 O O . GLU A 1 197 ? 1 -6.816 -12.188 1 98.75 197 GLU A O 1
ATOM 1591 N N . PHE A 1 198 ? 2.994 -6.438 -11.312 1 98.88 198 PHE A N 1
ATOM 1592 C CA . PHE A 1 198 ? 2.529 -6.895 -10.008 1 98.88 198 PHE A CA 1
ATOM 1593 C C . PHE A 1 198 ? 3.475 -6.434 -8.906 1 98.88 198 PHE A C 1
ATOM 1595 O O . PHE A 1 198 ? 4.559 -5.922 -9.18 1 98.88 198 PHE A O 1
ATOM 1602 N N . PHE A 1 199 ? 3.084 -6.438 -7.691 1 98.88 199 PHE A N 1
ATOM 1603 C CA . PHE A 1 199 ? 3.977 -6.359 -6.543 1 98.88 199 PHE A CA 1
ATOM 1604 C C . PHE A 1 199 ? 3.75 -7.531 -5.598 1 98.88 199 PHE A C 1
ATOM 1606 O O . PHE A 1 199 ? 2.688 -8.156 -5.617 1 98.88 199 PHE A O 1
ATOM 1613 N N . VAL A 1 200 ? 4.754 -7.879 -4.863 1 98.88 200 VAL A N 1
ATOM 1614 C CA . VAL A 1 200 ? 4.676 -8.82 -3.752 1 98.88 200 VAL A CA 1
ATOM 1615 C C . VAL A 1 200 ? 5.359 -8.227 -2.523 1 98.88 200 VAL A C 1
ATOM 1617 O O . VAL A 1 200 ? 6.184 -7.32 -2.643 1 98.88 200 VAL A O 1
ATOM 1620 N N . THR A 1 201 ? 4.969 -8.68 -1.379 1 98.75 201 THR A N 1
ATOM 1621 C CA . THR A 1 201 ? 5.629 -8.367 -0.117 1 98.75 201 THR A CA 1
ATOM 1622 C C . THR A 1 201 ? 6.59 -9.484 0.28 1 98.75 201 THR A C 1
ATOM 1624 O O . THR A 1 201 ? 6.172 -10.625 0.486 1 98.75 201 THR A O 1
ATOM 1627 N N . PRO A 1 202 ? 7.883 -9.234 0.344 1 98.75 202 PRO A N 1
ATOM 1628 C CA . PRO A 1 202 ? 8.789 -10.258 0.88 1 98.75 202 PRO A CA 1
ATOM 1629 C C . PRO A 1 202 ? 8.672 -10.414 2.395 1 98.75 202 PRO A C 1
ATOM 1631 O O . PRO A 1 202 ? 8.492 -9.422 3.107 1 98.75 202 PRO A O 1
ATOM 1634 N N . PHE A 1 203 ? 8.781 -11.625 2.875 1 98.56 203 PHE A N 1
ATOM 1635 C CA . PHE A 1 203 ? 8.711 -11.922 4.301 1 98.56 203 PHE A CA 1
ATOM 1636 C C . PHE A 1 203 ? 9.953 -12.672 4.758 1 98.56 203 PHE A C 1
ATOM 1638 O O . PHE A 1 203 ? 10.422 -13.578 4.074 1 98.56 203 PHE A O 1
ATOM 1645 N N . ASP A 1 204 ? 10.508 -12.25 5.918 1 98.12 204 ASP A N 1
ATOM 1646 C CA . ASP A 1 204 ? 11.555 -13.031 6.578 1 98.12 204 ASP A CA 1
ATOM 1647 C C . ASP A 1 204 ? 10.984 -14.305 7.195 1 98.12 204 ASP A C 1
ATOM 1649 O O . ASP A 1 204 ? 11.711 -15.266 7.426 1 98.12 204 ASP A O 1
ATOM 1653 N N . TYR A 1 205 ? 9.688 -14.273 7.469 1 97.69 205 TYR A N 1
ATOM 1654 C CA . TYR A 1 205 ? 8.922 -15.406 7.961 1 97.69 205 TYR A CA 1
ATOM 1655 C C . TYR A 1 205 ? 7.445 -15.273 7.594 1 97.69 205 TYR A C 1
ATOM 1657 O O . TYR A 1 205 ? 6.793 -14.305 7.984 1 97.69 205 TYR A O 1
ATOM 1665 N N . ALA A 1 206 ? 6.895 -16.156 6.836 1 97.69 206 ALA A N 1
ATOM 1666 C CA . ALA A 1 206 ? 5.488 -16.188 6.445 1 97.69 206 ALA A CA 1
ATOM 1667 C C . ALA A 1 206 ? 4.859 -17.547 6.746 1 97.69 206 ALA A C 1
ATOM 1669 O O . ALA A 1 206 ? 4.965 -18.469 5.941 1 97.69 206 ALA A O 1
ATOM 1670 N N . PRO A 1 207 ? 4.16 -17.719 7.879 1 94.94 207 PRO A N 1
ATOM 1671 C CA . PRO A 1 207 ? 3.443 -18.953 8.203 1 94.94 207 PRO A CA 1
ATOM 1672 C C . PRO A 1 207 ? 1.997 -18.938 7.719 1 94.94 207 PRO A C 1
ATOM 1674 O O . PRO A 1 207 ? 1.544 -17.953 7.137 1 94.94 207 PRO A O 1
ATOM 1677 N N . PRO A 1 208 ? 1.299 -20.062 7.902 1 93.06 208 PRO A N 1
ATOM 1678 C CA . PRO A 1 208 ? -0.117 -20.094 7.527 1 93.06 208 PRO A CA 1
ATOM 1679 C C . PRO A 1 208 ? -0.927 -19 8.234 1 93.06 208 PRO A C 1
ATOM 1681 O O . PRO A 1 208 ? -1.853 -18.438 7.645 1 93.06 208 PRO A O 1
ATOM 1684 N N . ASP A 1 209 ? -0.54 -18.688 9.43 1 93.44 209 ASP A N 1
ATOM 1685 C CA . ASP A 1 209 ? -1.181 -17.609 10.18 1 93.44 209 ASP A CA 1
ATOM 1686 C C . ASP A 1 209 ? -0.523 -16.266 9.883 1 93.44 209 ASP A C 1
ATOM 1688 O O . ASP A 1 209 ? 0.583 -15.992 10.352 1 93.44 209 ASP A O 1
ATOM 1692 N N . PRO A 1 210 ? -1.223 -15.406 9.25 1 95.19 210 PRO A N 1
ATOM 1693 C CA . PRO A 1 210 ? -0.616 -14.125 8.859 1 95.19 210 PRO A CA 1
ATOM 1694 C C . PRO A 1 210 ? -0.242 -13.266 10.07 1 95.19 210 PRO A C 1
ATOM 1696 O O . PRO A 1 210 ? 0.645 -12.414 9.969 1 95.19 210 PRO A O 1
ATOM 1699 N N . ALA A 1 211 ? -0.884 -13.484 11.195 1 93.06 211 ALA A N 1
ATOM 1700 C CA . ALA A 1 211 ? -0.646 -12.656 12.383 1 93.06 211 ALA A CA 1
ATOM 1701 C C . ALA A 1 211 ? 0.783 -12.828 12.891 1 93.06 211 ALA A C 1
ATOM 1703 O O . ALA A 1 211 ? 1.292 -11.977 13.625 1 93.06 211 ALA A O 1
ATOM 1704 N N . ARG A 1 212 ? 1.436 -13.867 12.484 1 94.56 212 ARG A N 1
ATOM 1705 C CA . ARG A 1 212 ? 2.787 -14.148 12.953 1 94.56 212 ARG A CA 1
ATOM 1706 C C . ARG A 1 212 ? 3.822 -13.805 11.883 1 94.56 212 ARG A C 1
ATOM 1708 O O . ARG A 1 212 ? 5.016 -14.039 12.07 1 94.56 212 ARG A O 1
ATOM 1715 N N . ALA A 1 213 ? 3.359 -13.281 10.797 1 97.25 213 ALA A N 1
ATOM 1716 C CA . ALA A 1 213 ? 4.262 -13 9.68 1 97.25 213 ALA A CA 1
ATOM 1717 C C . ALA A 1 213 ? 5.227 -11.875 10.031 1 97.25 213 ALA A C 1
ATOM 1719 O O . ALA A 1 213 ? 4.879 -10.961 10.789 1 97.25 213 ALA A O 1
ATOM 1720 N N . VAL A 1 214 ? 6.422 -11.922 9.508 1 97.44 214 VAL A N 1
ATOM 1721 C CA . VAL A 1 214 ? 7.449 -10.898 9.664 1 97.44 214 VAL A CA 1
ATOM 1722 C C . VAL A 1 214 ? 7.875 -10.375 8.297 1 97.44 214 VAL A C 1
ATOM 1724 O O . VAL A 1 214 ? 8.75 -10.945 7.648 1 97.44 214 VAL A O 1
ATOM 1727 N N . PRO A 1 215 ? 7.266 -9.297 7.887 1 97.75 215 PRO A N 1
ATOM 1728 C CA . PRO A 1 215 ? 7.684 -8.727 6.602 1 97.75 215 PRO A CA 1
ATOM 1729 C C . PRO A 1 215 ? 9.133 -8.258 6.613 1 97.75 215 PRO A C 1
ATOM 1731 O O . PRO A 1 215 ? 9.625 -7.77 7.637 1 97.75 215 PRO A O 1
ATOM 1734 N N . THR A 1 216 ? 9.773 -8.391 5.453 1 98.25 216 THR A N 1
ATOM 1735 C CA . THR A 1 216 ? 11.133 -7.883 5.289 1 98.25 216 THR A CA 1
ATOM 1736 C C . THR A 1 216 ? 11.141 -6.355 5.34 1 98.25 216 THR A C 1
ATOM 1738 O O . THR A 1 216 ? 10.281 -5.703 4.75 1 98.25 216 THR A O 1
ATOM 1741 N N . LYS A 1 217 ? 12.078 -5.836 6.055 1 96.75 217 LYS A N 1
ATOM 1742 C CA . LYS A 1 217 ? 12.297 -4.395 6 1 96.75 217 LYS A CA 1
ATOM 1743 C C . LYS A 1 217 ? 13.188 -4.02 4.816 1 96.75 217 LYS A C 1
ATOM 1745 O O . LYS A 1 217 ? 14.352 -4.422 4.758 1 96.75 217 LYS A O 1
ATOM 1750 N N . LEU A 1 218 ? 12.68 -3.301 3.916 1 98.44 218 LEU A N 1
ATOM 1751 C CA . LEU A 1 218 ? 13.43 -2.855 2.746 1 98.44 218 LEU A CA 1
ATOM 1752 C C . LEU A 1 218 ? 14.047 -1.483 2.988 1 98.44 218 LEU A C 1
ATOM 1754 O O . LEU A 1 218 ? 13.336 -0.522 3.295 1 98.44 218 LEU A O 1
ATOM 1758 N N . VAL A 1 219 ? 15.344 -1.426 2.891 1 98.06 219 VAL A N 1
ATOM 1759 C CA . VAL A 1 219 ? 16.062 -0.172 3.088 1 98.06 219 VAL A CA 1
ATOM 1760 C C . VAL A 1 219 ? 17.109 0.009 1.98 1 98.06 219 VAL A C 1
ATOM 1762 O O . VAL A 1 219 ? 17.5 -0.959 1.324 1 98.06 219 VAL A O 1
ATOM 1765 N N . GLU A 1 220 ? 17.531 1.149 1.773 1 98.25 220 GLU A N 1
ATOM 1766 C CA . GLU A 1 220 ? 18.516 1.463 0.738 1 98.25 220 GLU A CA 1
ATOM 1767 C C . GLU A 1 220 ? 19.781 0.639 0.916 1 98.25 220 GLU A C 1
ATOM 1769 O O . GLU A 1 220 ? 20.25 0.453 2.039 1 98.25 220 GLU A O 1
ATOM 1774 N N . ASP A 1 221 ? 20.281 0.113 -0.174 1 98.31 221 ASP A N 1
ATOM 1775 C CA . ASP A 1 221 ? 21.547 -0.606 -0.321 1 98.31 221 ASP A CA 1
ATOM 1776 C C . ASP A 1 221 ? 21.453 -1.997 0.303 1 98.31 221 ASP A C 1
ATOM 1778 O O . ASP A 1 221 ? 22.422 -2.756 0.277 1 98.31 221 ASP A O 1
ATOM 1782 N N . LYS A 1 222 ? 20.359 -2.314 0.85 1 98.31 222 LYS A N 1
ATOM 1783 C CA . LYS A 1 222 ? 20.188 -3.691 1.299 1 98.31 222 LYS A CA 1
ATOM 1784 C C . LYS A 1 222 ? 20.234 -4.664 0.124 1 98.31 222 LYS A C 1
ATOM 1786 O O . LYS A 1 222 ? 19.719 -4.371 -0.954 1 98.31 222 LYS A O 1
ATOM 1791 N N . LYS A 1 223 ? 20.844 -5.781 0.343 1 97.81 223 LYS A N 1
ATOM 1792 C CA . LYS A 1 223 ? 20.812 -6.875 -0.626 1 97.81 223 LYS A CA 1
ATOM 1793 C C . LYS A 1 223 ? 19.75 -7.898 -0.269 1 97.81 223 LYS A C 1
ATOM 1795 O O . LYS A 1 223 ? 19.562 -8.227 0.905 1 97.81 223 LYS A O 1
ATOM 1800 N N . ILE A 1 224 ? 19.078 -8.398 -1.261 1 98.56 224 ILE A N 1
ATOM 1801 C CA . ILE A 1 224 ? 18.109 -9.477 -1.113 1 98.56 224 ILE A CA 1
ATOM 1802 C C . ILE A 1 224 ? 18.438 -10.602 -2.1 1 98.56 224 ILE A C 1
ATOM 1804 O O . ILE A 1 224 ? 19.234 -10.406 -3.023 1 98.56 224 ILE A O 1
ATOM 1808 N N . GLY A 1 225 ? 17.906 -11.805 -1.844 1 98.38 225 GLY A N 1
ATOM 1809 C CA . GLY A 1 225 ? 17.953 -12.891 -2.811 1 98.38 225 GLY A CA 1
ATOM 1810 C C . GLY A 1 225 ? 16.719 -12.953 -3.691 1 98.38 225 GLY A C 1
ATOM 1811 O O . GLY A 1 225 ? 15.586 -12.945 -3.189 1 98.38 225 GLY A O 1
ATOM 1812 N N . LEU A 1 226 ? 16.906 -12.992 -4.953 1 98.44 226 LEU A N 1
ATOM 1813 C CA . LEU A 1 226 ? 15.812 -13.039 -5.914 1 98.44 226 LEU A CA 1
ATOM 1814 C C . LEU A 1 226 ? 16.234 -13.781 -7.18 1 98.44 226 LEU A C 1
ATOM 1816 O O . LEU A 1 226 ? 17.359 -13.648 -7.641 1 98.44 226 LEU A O 1
ATOM 1820 N N . SER A 1 227 ? 15.43 -14.562 -7.66 1 98.19 227 SER A N 1
ATOM 1821 C CA . SER A 1 227 ? 15.594 -15.188 -8.961 1 98.19 227 SER A CA 1
ATOM 1822 C C . SER A 1 227 ? 14.25 -15.547 -9.586 1 98.19 227 SER A C 1
ATOM 1824 O O . SER A 1 227 ? 13.203 -15.383 -8.945 1 98.19 227 SER A O 1
ATOM 1826 N N . TRP A 1 228 ? 14.328 -15.875 -10.844 1 98.31 228 TRP A N 1
ATOM 1827 C CA . TRP A 1 228 ? 13.094 -16.312 -11.492 1 98.31 228 TRP A CA 1
ATOM 1828 C C . TRP A 1 228 ? 13.391 -17.328 -12.586 1 98.31 228 TRP A C 1
ATOM 1830 O O . TRP A 1 228 ? 14.531 -17.469 -13.023 1 98.31 228 TRP A O 1
ATOM 1840 N N . ALA A 1 229 ? 12.406 -18.016 -12.906 1 97.31 229 ALA A N 1
ATOM 1841 C CA . ALA A 1 229 ? 12.383 -18.938 -14.039 1 97.31 229 ALA A CA 1
ATOM 1842 C C . ALA A 1 229 ? 11.211 -18.641 -14.961 1 97.31 229 ALA A C 1
ATOM 1844 O O . ALA A 1 229 ? 10.125 -18.281 -14.5 1 97.31 229 ALA A O 1
ATOM 1845 N N . VAL A 1 230 ? 11.461 -18.766 -16.219 1 97.31 230 VAL A N 1
ATOM 1846 C CA . VAL A 1 230 ? 10.414 -18.656 -17.234 1 97.31 230 VAL A CA 1
ATOM 1847 C C . VAL A 1 230 ? 10.172 -20.016 -17.891 1 97.31 230 VAL A C 1
ATOM 1849 O O . VAL A 1 230 ? 11.062 -20.562 -18.547 1 97.31 230 VAL A O 1
ATOM 1852 N N . LEU A 1 231 ? 9.039 -20.578 -17.625 1 95.44 231 LEU A N 1
ATOM 1853 C CA . LEU A 1 231 ? 8.633 -21.844 -18.219 1 95.44 231 LEU A CA 1
ATOM 1854 C C . LEU A 1 231 ? 7.805 -21.609 -19.484 1 95.44 231 LEU A C 1
ATOM 1856 O O . LEU A 1 231 ? 6.73 -21 -19.422 1 95.44 231 LEU A O 1
ATOM 1860 N N . ASP A 1 232 ? 8.289 -22.078 -20.578 1 94.88 232 ASP A N 1
ATOM 1861 C CA . ASP A 1 232 ? 7.68 -21.891 -21.891 1 94.88 232 ASP A CA 1
ATOM 1862 C C . ASP A 1 232 ? 7.172 -23.203 -22.453 1 94.88 232 ASP A C 1
ATOM 1864 O O . ASP A 1 232 ? 7.965 -24.094 -22.781 1 94.88 232 ASP A O 1
ATOM 1868 N N . TYR A 1 233 ? 5.863 -23.328 -22.531 1 91.5 233 TYR A N 1
ATOM 1869 C CA . TYR A 1 233 ? 5.223 -24.453 -23.203 1 91.5 233 TYR A CA 1
ATOM 1870 C C . TYR A 1 233 ? 4.738 -24.062 -24.594 1 91.5 233 TYR A C 1
ATOM 1872 O O . TYR A 1 233 ? 4.09 -23.016 -24.75 1 91.5 233 TYR A O 1
ATOM 1880 N N . ASP A 1 234 ? 5.016 -24.906 -25.609 1 87.44 234 ASP A N 1
ATOM 1881 C CA . ASP A 1 234 ? 4.539 -24.641 -26.953 1 87.44 234 ASP A CA 1
ATOM 1882 C C . ASP A 1 234 ? 3.662 -25.781 -27.469 1 87.44 234 ASP A C 1
ATOM 1884 O O . ASP A 1 234 ? 3.598 -26.031 -28.672 1 87.44 234 ASP A O 1
ATOM 1888 N N . ASP A 1 235 ? 3.176 -26.547 -26.547 1 80.5 235 ASP A N 1
ATOM 1889 C CA . ASP A 1 235 ? 2.266 -27.641 -26.859 1 80.5 235 ASP A CA 1
ATOM 1890 C C . ASP A 1 235 ? 1.241 -27.844 -25.75 1 80.5 235 ASP A C 1
ATOM 1892 O O . ASP A 1 235 ? 1.609 -28.062 -24.578 1 80.5 235 ASP A O 1
ATOM 1896 N N . GLU A 1 236 ? -0.004 -27.891 -26.219 1 72 236 GLU A N 1
ATOM 1897 C CA . GLU A 1 236 ? -1.083 -27.984 -25.234 1 72 236 GLU A CA 1
ATOM 1898 C C . GLU A 1 236 ? -1.056 -29.328 -24.5 1 72 236 GLU A C 1
ATOM 1900 O O . GLU A 1 236 ? -1.492 -29.406 -23.359 1 72 236 GLU A O 1
ATOM 1905 N N . GLN A 1 237 ? -0.556 -30.328 -25.141 1 72.94 237 GLN A N 1
ATOM 1906 C CA . GLN A 1 237 ? -0.583 -31.656 -24.547 1 72.94 237 GLN A CA 1
ATOM 1907 C C . GLN A 1 237 ? 0.532 -31.828 -23.516 1 72.94 237 GLN A C 1
ATOM 1909 O O . GLN A 1 237 ? 0.639 -32.875 -22.875 1 72.94 237 GLN A O 1
ATOM 1914 N N . ALA A 1 238 ? 1.189 -30.656 -23.234 1 62.31 238 ALA A N 1
ATOM 1915 C CA . ALA A 1 238 ? 2.133 -30.531 -22.125 1 62.31 238 ALA A CA 1
ATOM 1916 C C . ALA A 1 238 ? 3.258 -31.562 -22.234 1 62.31 238 ALA A C 1
ATOM 1918 O O . ALA A 1 238 ? 3.766 -32.031 -21.219 1 62.31 238 ALA A O 1
ATOM 1919 N N . GLU A 1 239 ? 3.566 -31.984 -23.359 1 66.06 239 GLU A N 1
ATOM 1920 C CA . GLU A 1 239 ? 4.531 -33.062 -23.531 1 66.06 239 GLU A CA 1
ATOM 1921 C C . GLU A 1 239 ? 5.957 -32.562 -23.328 1 66.06 239 GLU A C 1
ATOM 1923 O O . GLU A 1 239 ? 6.805 -33.312 -22.797 1 66.06 239 GLU A O 1
ATOM 1928 N N . ARG A 1 240 ? 6.254 -31.328 -23.641 1 72.5 240 ARG A N 1
ATOM 1929 C CA . ARG A 1 240 ? 7.645 -30.906 -23.484 1 72.5 240 ARG A CA 1
ATOM 1930 C C . ARG A 1 240 ? 7.746 -29.391 -23.328 1 72.5 240 ARG A C 1
ATOM 1932 O O . ARG A 1 240 ? 6.988 -28.641 -23.938 1 72.5 240 ARG A O 1
ATOM 1939 N N . TYR A 1 241 ? 8.602 -29.047 -22.406 1 78.69 241 TYR A N 1
ATOM 1940 C CA . TYR A 1 241 ? 9.016 -27.656 -22.344 1 78.69 241 TYR A CA 1
ATOM 1941 C C . TYR A 1 241 ? 9.719 -27.234 -23.641 1 78.69 241 TYR A C 1
ATOM 1943 O O . TYR A 1 241 ? 10.539 -27.984 -24.172 1 78.69 241 TYR A O 1
ATOM 1951 N N . SER A 1 242 ? 9.258 -26.078 -24.141 1 80.19 242 SER A N 1
ATOM 1952 C CA . SER A 1 242 ? 10.086 -25.453 -25.156 1 80.19 242 SER A CA 1
ATOM 1953 C C . SER A 1 242 ? 11.305 -24.766 -24.531 1 80.19 242 SER A C 1
ATOM 1955 O O . SER A 1 242 ? 12.336 -24.625 -25.188 1 80.19 242 SER A O 1
ATOM 1957 N N . GLY A 1 243 ? 11.133 -24.406 -23.281 1 88.25 243 GLY A N 1
ATOM 1958 C CA . GLY A 1 243 ? 12.25 -23.844 -22.531 1 88.25 243 GLY A CA 1
ATOM 1959 C C . GLY A 1 243 ? 11.938 -23.625 -21.062 1 88.25 243 GLY A C 1
ATOM 1960 O O . GLY A 1 243 ? 10.812 -23.281 -20.719 1 88.25 243 GLY A O 1
ATOM 1961 N N . PHE A 1 244 ? 12.906 -23.859 -20.25 1 92.31 244 PHE A N 1
ATOM 1962 C CA . PHE A 1 244 ? 12.914 -23.578 -18.812 1 92.31 244 PHE A CA 1
ATOM 1963 C C . PHE A 1 244 ? 14.094 -22.688 -18.438 1 92.31 244 PHE A C 1
ATOM 1965 O O . PHE A 1 244 ? 15.125 -23.188 -17.984 1 92.31 244 PHE A O 1
ATOM 1972 N N . TRP A 1 245 ? 13.859 -21.391 -18.609 1 95.75 245 TRP A N 1
ATOM 1973 C CA . TRP A 1 245 ? 14.938 -20.406 -18.531 1 95.75 245 TRP A CA 1
ATOM 1974 C C . TRP A 1 245 ? 15.102 -19.875 -17.109 1 95.75 245 TRP A C 1
ATOM 1976 O O . TRP A 1 245 ? 14.133 -19.438 -16.484 1 95.75 245 TRP A O 1
ATOM 1986 N N . ASN A 1 246 ? 16.344 -19.891 -16.625 1 96.44 246 ASN A N 1
ATOM 1987 C CA . ASN A 1 246 ? 16.609 -19.562 -15.234 1 96.44 246 ASN A CA 1
ATOM 1988 C C . ASN A 1 246 ? 17.594 -18.406 -15.109 1 96.44 246 ASN A C 1
ATOM 1990 O O . ASN A 1 246 ? 18.656 -18.422 -15.75 1 96.44 246 ASN A O 1
ATOM 1994 N N . LEU A 1 247 ? 17.281 -17.469 -14.227 1 97 247 LEU A N 1
ATOM 1995 C CA . LEU A 1 247 ? 18.203 -16.375 -13.961 1 97 247 LEU A CA 1
ATOM 1996 C C . LEU A 1 247 ? 19.391 -16.859 -13.117 1 97 247 LEU A C 1
ATOM 1998 O O . LEU A 1 247 ? 20.516 -16.406 -13.32 1 97 247 LEU A O 1
ATOM 2002 N N . SER A 1 248 ? 19.156 -17.75 -12.102 1 94.56 248 SER A N 1
ATOM 2003 C CA . SER A 1 248 ? 20.203 -18.297 -11.242 1 94.56 248 SER A CA 1
ATOM 2004 C C . SER A 1 248 ? 21.109 -19.25 -12.016 1 94.56 248 SER A C 1
ATOM 2006 O O . SER A 1 248 ? 22.234 -19.531 -11.578 1 94.56 248 SER A O 1
ATOM 2008 N N . HIS A 1 249 ? 20.75 -19.859 -13.031 1 90.31 249 HIS A N 1
ATOM 2009 C CA . HIS A 1 249 ? 21.359 -20.891 -13.867 1 90.31 249 HIS A CA 1
ATOM 2010 C C . HIS A 1 249 ? 21.297 -22.266 -13.188 1 90.31 249 HIS A C 1
ATOM 2012 O O . HIS A 1 249 ? 21.938 -23.219 -13.641 1 90.31 249 HIS A O 1
ATOM 2018 N N . LYS A 1 250 ? 20.672 -22.328 -12.055 1 91.06 250 LYS A N 1
ATOM 2019 C CA . LYS A 1 250 ? 20.328 -23.578 -11.383 1 91.06 250 LYS A CA 1
ATOM 2020 C C . LYS A 1 250 ? 18.828 -23.703 -11.203 1 91.06 250 LYS A C 1
ATOM 2022 O O . LYS A 1 250 ? 18.172 -22.781 -10.719 1 91.06 250 LYS A O 1
ATOM 2027 N N . THR A 1 251 ? 18.359 -24.828 -11.578 1 91.31 251 THR A N 1
ATOM 2028 C CA . THR A 1 251 ? 16.938 -25.062 -11.453 1 91.31 251 THR A CA 1
ATOM 2029 C C . THR A 1 251 ? 16.547 -25.25 -9.984 1 91.31 251 THR A C 1
ATOM 2031 O O . THR A 1 251 ? 15.375 -25.094 -9.625 1 91.31 251 THR A O 1
ATOM 2034 N N . THR A 1 252 ? 17.531 -25.516 -9.094 1 94.25 252 THR A N 1
ATOM 2035 C CA . THR A 1 252 ? 17.25 -25.797 -7.691 1 94.25 252 THR A CA 1
ATOM 2036 C C . THR A 1 252 ? 16.875 -24.516 -6.953 1 94.25 252 THR A C 1
ATOM 2038 O O . THR A 1 252 ? 16.438 -24.562 -5.801 1 94.25 252 THR A O 1
ATOM 2041 N N . MET A 1 253 ? 17 -23.375 -7.633 1 94.19 253 MET A N 1
ATOM 2042 C CA . MET A 1 253 ? 16.609 -22.109 -7.016 1 94.19 253 MET A CA 1
ATOM 2043 C C . MET A 1 253 ? 15.141 -22.109 -6.629 1 94.19 253 MET A C 1
ATOM 2045 O O . MET A 1 253 ? 14.711 -21.344 -5.762 1 94.19 253 MET A O 1
ATOM 2049 N N . TYR A 1 254 ? 14.336 -23 -7.234 1 94.06 254 TYR A N 1
ATOM 2050 C CA . TYR A 1 254 ? 12.906 -23.062 -6.922 1 94.06 254 TYR A CA 1
ATOM 2051 C C . TYR A 1 254 ? 12.68 -23.5 -5.484 1 94.06 254 TYR A C 1
ATOM 2053 O O . TYR A 1 254 ? 11.617 -23.266 -4.91 1 94.06 254 TYR A O 1
ATOM 2061 N N . GLY A 1 255 ? 13.703 -24.172 -4.867 1 96.5 255 GLY A N 1
ATOM 2062 C CA . GLY A 1 255 ? 13.477 -24.734 -3.549 1 96.5 255 GLY A CA 1
ATOM 2063 C C . GLY A 1 255 ? 14.633 -24.5 -2.596 1 96.5 255 GLY A C 1
ATOM 2064 O O . GLY A 1 255 ? 14.609 -24.969 -1.454 1 96.5 255 GLY A O 1
ATOM 2065 N N . ASP A 1 256 ? 15.648 -23.859 -3.033 1 97 256 ASP A N 1
ATOM 2066 C CA . ASP A 1 256 ? 16.797 -23.531 -2.201 1 97 256 ASP A CA 1
ATOM 2067 C C . ASP A 1 256 ? 17.234 -22.078 -2.402 1 97 256 ASP A C 1
ATOM 2069 O O . ASP A 1 256 ? 17.828 -21.75 -3.424 1 97 256 ASP A O 1
ATOM 2073 N N . ALA A 1 257 ? 17.047 -21.312 -1.394 1 97 257 ALA A N 1
ATOM 2074 C CA . ALA A 1 257 ? 17.281 -19.859 -1.5 1 97 257 ALA A CA 1
ATOM 2075 C C . ALA A 1 257 ? 18.766 -19.562 -1.626 1 97 257 ALA A C 1
ATOM 2077 O O . ALA A 1 257 ? 19.141 -18.453 -2.035 1 97 257 ALA A O 1
ATOM 2078 N N . SER A 1 258 ? 19.641 -20.469 -1.277 1 96.31 258 SER A N 1
ATOM 2079 C CA . SER A 1 258 ? 21.078 -20.266 -1.493 1 96.31 258 SER A CA 1
ATOM 2080 C C . SER A 1 258 ? 21.406 -20.188 -2.98 1 96.31 258 SER A C 1
ATOM 2082 O O . SER A 1 258 ? 22.484 -19.75 -3.359 1 96.31 258 SER A O 1
ATOM 2084 N N . ASP A 1 259 ? 20.516 -20.656 -3.799 1 96.69 259 ASP A N 1
ATOM 2085 C CA . ASP A 1 259 ? 20.766 -20.703 -5.238 1 96.69 259 ASP A CA 1
ATOM 2086 C C . ASP A 1 259 ? 20.172 -19.484 -5.938 1 96.69 259 ASP A C 1
ATOM 2088 O O . ASP A 1 259 ? 20.156 -19.422 -7.168 1 96.69 259 ASP A O 1
ATOM 2092 N N . LEU A 1 260 ? 19.672 -18.516 -5.207 1 97.69 260 LEU A N 1
ATOM 2093 C CA . LEU A 1 260 ? 19.188 -17.266 -5.781 1 97.69 260 LEU A CA 1
ATOM 2094 C C . LEU A 1 260 ? 20.359 -16.359 -6.141 1 97.69 260 LEU A C 1
ATOM 2096 O O . LEU A 1 260 ? 21.516 -16.734 -5.996 1 97.69 260 LEU A O 1
ATOM 2100 N N . VAL A 1 261 ? 20.031 -15.195 -6.738 1 97.56 261 VAL A N 1
ATOM 2101 C CA . VAL A 1 261 ? 21.047 -14.203 -7.098 1 97.56 261 VAL A CA 1
ATOM 2102 C C . VAL A 1 261 ? 20.812 -12.922 -6.289 1 97.56 261 VAL A C 1
ATOM 2104 O O . VAL A 1 261 ? 19.719 -12.688 -5.785 1 97.56 261 VAL A O 1
ATOM 2107 N N . ALA A 1 262 ? 21.844 -12.117 -6.176 1 97.75 262 ALA A N 1
ATOM 2108 C CA . ALA A 1 262 ? 21.797 -10.914 -5.359 1 97.75 262 ALA A CA 1
ATOM 2109 C C . ALA A 1 262 ? 21.141 -9.766 -6.121 1 97.75 262 ALA A C 1
ATOM 2111 O O . ALA A 1 262 ? 21.422 -9.555 -7.305 1 97.75 262 ALA A O 1
ATOM 2112 N N . PHE A 1 263 ? 20.266 -9.117 -5.496 1 98.75 263 PHE A N 1
ATOM 2113 C CA . PHE A 1 263 ? 19.688 -7.855 -5.938 1 98.75 263 PHE A CA 1
ATOM 2114 C C . PHE A 1 263 ? 19.891 -6.77 -4.891 1 98.75 263 PHE A C 1
ATOM 2116 O O . PHE A 1 263 ? 19.656 -6.992 -3.701 1 98.75 263 PHE A O 1
ATOM 2123 N N . ARG A 1 264 ? 20.297 -5.613 -5.27 1 98.69 264 ARG A N 1
ATOM 2124 C CA . ARG A 1 264 ? 20.516 -4.496 -4.352 1 98.69 264 ARG A CA 1
ATOM 2125 C C . ARG A 1 264 ? 19.422 -3.451 -4.492 1 98.69 264 ARG A C 1
ATOM 2127 O O . ARG A 1 264 ? 19.094 -3.02 -5.602 1 98.69 264 ARG A O 1
ATOM 2134 N N . LEU A 1 265 ? 18.797 -3.084 -3.377 1 98.88 265 LEU A N 1
ATOM 2135 C CA . LEU A 1 265 ? 17.828 -1.989 -3.357 1 98.88 265 LEU A CA 1
ATOM 2136 C C . LEU A 1 265 ? 18.531 -0.645 -3.52 1 98.88 265 LEU A C 1
ATOM 2138 O O . LEU A 1 265 ? 19.156 -0.146 -2.578 1 98.88 265 LEU A O 1
ATOM 2142 N N . MET A 1 266 ? 18.344 -0.067 -4.695 1 98.88 266 MET A N 1
ATOM 2143 C CA . MET A 1 266 ? 19.094 1.142 -5.012 1 98.88 266 MET A CA 1
ATOM 2144 C C . MET A 1 266 ? 18.484 2.361 -4.332 1 98.88 266 MET A C 1
ATOM 2146 O O . MET A 1 266 ? 17.266 2.416 -4.121 1 98.88 266 MET A O 1
ATOM 2150 N N . PRO A 1 267 ? 19.328 3.355 -3.975 1 98.25 267 PRO A N 1
ATOM 2151 C CA . PRO A 1 267 ? 18.781 4.637 -3.531 1 98.25 267 PRO A CA 1
ATOM 2152 C C . PRO A 1 267 ? 18.062 5.395 -4.652 1 98.25 267 PRO A C 1
ATOM 2154 O O . PRO A 1 267 ? 18.188 5.02 -5.824 1 98.25 267 PRO A O 1
ATOM 2157 N N . LEU A 1 268 ? 17.344 6.375 -4.242 1 98.19 268 LEU A N 1
ATOM 2158 C CA . LEU A 1 268 ? 16.688 7.23 -5.219 1 98.19 268 LEU A CA 1
ATOM 2159 C C . LEU A 1 268 ? 17.703 7.902 -6.129 1 98.19 268 LEU A C 1
ATOM 2161 O O . LEU A 1 268 ? 18.703 8.453 -5.656 1 98.19 268 LEU A O 1
ATOM 2165 N N . GLU A 1 269 ? 17.5 7.805 -7.406 1 97.44 269 GLU A N 1
ATOM 2166 C CA . GLU A 1 269 ? 18.438 8.406 -8.359 1 97.44 269 GLU A CA 1
ATOM 2167 C C . GLU A 1 269 ? 18.406 9.93 -8.266 1 97.44 269 GLU A C 1
ATOM 2169 O O . GLU A 1 269 ? 17.375 10.523 -7.93 1 97.44 269 GLU A O 1
ATOM 2174 N N . LYS A 1 270 ? 19.422 10.562 -8.656 1 95.25 270 LYS A N 1
ATOM 2175 C CA . LYS A 1 270 ? 19.641 12 -8.484 1 95.25 270 LYS A CA 1
ATOM 2176 C C . LYS A 1 270 ? 18.641 12.805 -9.297 1 95.25 270 LYS A C 1
ATOM 2178 O O . LYS A 1 270 ? 18.219 13.891 -8.883 1 95.25 270 LYS A O 1
ATOM 2183 N N . GLN A 1 271 ? 18.266 12.266 -10.414 1 95.94 271 GLN A N 1
ATOM 2184 C CA . GLN A 1 271 ? 17.375 13.008 -11.297 1 95.94 271 GLN A CA 1
ATOM 2185 C C . GLN A 1 271 ? 16.016 13.234 -10.641 1 95.94 271 GLN A C 1
ATOM 2187 O O . GLN A 1 271 ? 15.258 14.102 -11.062 1 95.94 271 GLN A O 1
ATOM 2192 N N . PHE A 1 272 ? 15.742 12.406 -9.555 1 96.94 272 PHE A N 1
ATOM 2193 C CA . PHE A 1 272 ? 14.453 12.531 -8.883 1 96.94 272 PHE A CA 1
ATOM 2194 C C . PHE A 1 272 ? 14.594 13.336 -7.594 1 96.94 272 PHE A C 1
ATOM 2196 O O . PHE A 1 272 ? 13.672 13.375 -6.781 1 96.94 272 PHE A O 1
ATOM 2203 N N . ARG A 1 273 ? 15.734 13.914 -7.406 1 96.38 273 ARG A N 1
ATOM 2204 C CA . ARG A 1 273 ? 16.016 14.688 -6.199 1 96.38 273 ARG A CA 1
ATOM 2205 C C . ARG A 1 273 ? 16.281 16.156 -6.535 1 96.38 273 ARG A C 1
ATOM 2207 O O . ARG A 1 273 ? 16.734 16.469 -7.633 1 96.38 273 ARG A O 1
ATOM 2214 N N . LYS A 1 274 ? 15.961 17.031 -5.574 1 96.19 274 LYS A N 1
ATOM 2215 C CA . LYS A 1 274 ? 16.469 18.391 -5.633 1 96.19 274 LYS A CA 1
ATOM 2216 C C . LYS A 1 274 ? 17.938 18.438 -5.23 1 96.19 274 LYS A C 1
ATOM 2218 O O . LYS A 1 274 ? 18.422 17.578 -4.496 1 96.19 274 LYS A O 1
ATOM 2223 N N . PRO A 1 275 ? 18.625 19.484 -5.684 1 97.69 275 PRO A N 1
ATOM 2224 C CA . PRO A 1 275 ? 20.047 19.562 -5.324 1 97.69 275 PRO A CA 1
ATOM 2225 C C . PRO A 1 275 ? 20.266 19.578 -3.814 1 97.69 275 PRO A C 1
ATOM 2227 O O . PRO A 1 275 ? 21.234 18.984 -3.326 1 97.69 275 PRO A O 1
ATOM 2230 N N . VAL A 1 276 ? 19.406 20.266 -3.139 1 98.12 276 VAL A N 1
ATOM 2231 C CA . VAL A 1 276 ? 19.422 20.297 -1.68 1 98.12 276 VAL A CA 1
ATOM 2232 C C . VAL A 1 276 ? 18.016 20.016 -1.138 1 98.12 276 VAL A C 1
ATOM 2234 O O . VAL A 1 276 ? 17.047 20.672 -1.533 1 98.12 276 VAL A O 1
ATOM 2237 N N . GLU A 1 277 ? 17.906 18.984 -0.356 1 98.12 277 GLU A N 1
ATOM 2238 C CA . GLU A 1 277 ? 16.672 18.625 0.337 1 98.12 277 GLU A CA 1
ATOM 2239 C C . GLU A 1 277 ? 16.891 18.531 1.843 1 98.12 277 GLU A C 1
ATOM 2241 O O . GLU A 1 277 ? 17.812 17.844 2.297 1 98.12 277 GLU A O 1
ATOM 2246 N N . ALA A 1 278 ? 16.078 19.219 2.588 1 98.56 278 ALA A N 1
ATOM 2247 C CA . ALA A 1 278 ? 16.172 19.141 4.043 1 98.56 278 ALA A CA 1
ATOM 2248 C C . ALA A 1 278 ? 15.281 18.031 4.59 1 98.56 278 ALA A C 1
ATOM 2250 O O . ALA A 1 278 ? 14.148 17.844 4.129 1 98.56 278 ALA A O 1
ATOM 2251 N N . ASP A 1 279 ? 15.781 17.281 5.48 1 98.31 279 ASP A N 1
ATOM 2252 C CA . ASP A 1 279 ? 15.023 16.297 6.238 1 98.31 279 ASP A CA 1
ATOM 2253 C C . ASP A 1 279 ? 15.711 15.961 7.562 1 98.31 279 ASP A C 1
ATOM 2255 O O . ASP A 1 279 ? 16.891 16.25 7.738 1 98.31 279 ASP A O 1
ATOM 2259 N N . TRP A 1 280 ? 14.898 15.492 8.477 1 98.62 280 TRP A N 1
ATOM 2260 C CA . TRP A 1 280 ? 15.484 15.172 9.773 1 98.62 280 TRP A CA 1
ATOM 2261 C C . TRP A 1 280 ? 14.602 14.203 10.547 1 98.62 280 TRP A C 1
ATOM 2263 O O . TRP A 1 280 ? 13.445 13.977 10.18 1 98.62 280 TRP A O 1
ATOM 2273 N N . SER A 1 281 ? 15.211 13.562 11.508 1 98.31 281 SER A N 1
ATOM 2274 C CA . SER A 1 281 ? 14.547 12.68 12.453 1 98.31 281 SER A CA 1
ATOM 2275 C C . SER A 1 281 ? 14.922 13.023 13.891 1 98.31 281 SER A C 1
ATOM 2277 O O . SER A 1 281 ? 15.773 13.883 14.125 1 98.31 281 SER A O 1
ATOM 2279 N N . PHE A 1 282 ? 14.195 12.453 14.82 1 98.19 282 PHE A N 1
ATOM 2280 C CA . PHE A 1 282 ? 14.516 12.703 16.219 1 98.19 282 PHE A CA 1
ATOM 2281 C C . PHE A 1 282 ? 14.266 11.453 17.062 1 98.19 282 PHE A C 1
ATOM 2283 O O . PHE A 1 282 ? 13.578 10.523 16.609 1 98.19 282 PHE A O 1
ATOM 2290 N N . GLN A 1 283 ? 14.914 11.445 18.219 1 97.25 283 GLN A N 1
ATOM 2291 C CA . GLN A 1 283 ? 14.734 10.422 19.25 1 97.25 283 GLN A CA 1
ATOM 2292 C C . GLN A 1 283 ? 14.688 11.047 20.641 1 97.25 283 GLN A C 1
ATOM 2294 O O . GLN A 1 283 ? 15.562 11.828 21 1 97.25 283 GLN A O 1
ATOM 2299 N N . VAL A 1 284 ? 13.688 10.719 21.297 1 96.06 284 VAL A N 1
ATOM 2300 C CA . VAL A 1 284 ? 13.633 11.148 22.703 1 96.06 284 VAL A CA 1
ATOM 2301 C C . VAL A 1 284 ? 14.555 10.273 23.547 1 96.06 284 VAL A C 1
ATOM 2303 O O . VAL A 1 284 ? 14.25 9.102 23.797 1 96.06 284 VAL A O 1
ATOM 2306 N N . ILE A 1 285 ? 15.57 10.844 23.984 1 96.75 285 ILE A N 1
ATOM 2307 C CA . ILE A 1 285 ? 16.609 10.109 24.703 1 96.75 285 ILE A CA 1
ATOM 2308 C C . ILE A 1 285 ? 16.172 9.891 26.141 1 96.75 285 ILE A C 1
ATOM 2310 O O . ILE A 1 285 ? 16.422 8.828 26.719 1 96.75 285 ILE A O 1
ATOM 2314 N N . ASN A 1 286 ? 15.688 10.875 26.766 1 95.56 286 ASN A N 1
ATOM 2315 C CA . ASN A 1 286 ? 15.164 10.859 28.125 1 95.56 286 ASN A CA 1
ATOM 2316 C C . ASN A 1 286 ? 13.867 11.656 28.234 1 95.56 286 ASN A C 1
ATOM 2318 O O . ASN A 1 286 ? 13.883 12.883 28.188 1 95.56 286 ASN A O 1
ATOM 2322 N N . ARG A 1 287 ? 12.852 11.016 28.422 1 91.88 287 ARG A N 1
ATOM 2323 C CA . ARG A 1 287 ? 11.523 11.625 28.422 1 91.88 287 ARG A CA 1
ATOM 2324 C C . ARG A 1 287 ? 11.328 12.492 29.672 1 91.88 287 ARG A C 1
ATOM 2326 O O . ARG A 1 287 ? 10.789 13.594 29.578 1 91.88 287 ARG A O 1
ATOM 2333 N N . ALA A 1 288 ? 11.758 12 30.812 1 91.94 288 ALA A N 1
ATOM 2334 C CA . ALA A 1 288 ? 11.586 12.711 32.062 1 91.94 288 ALA A CA 1
ATOM 2335 C C . ALA A 1 288 ? 12.312 14.055 32.031 1 91.94 288 ALA A C 1
ATOM 2337 O O . ALA A 1 288 ? 11.781 15.07 32.5 1 91.94 288 ALA A O 1
ATOM 2338 N N . ASN A 1 289 ? 13.469 14.078 31.469 1 95.5 289 ASN A N 1
ATOM 2339 C CA . ASN A 1 289 ? 14.273 15.289 31.391 1 95.5 289 ASN A CA 1
ATOM 2340 C C . ASN A 1 289 ? 13.984 16.078 30.109 1 95.5 289 ASN A C 1
ATOM 2342 O O . ASN A 1 289 ? 14.477 17.188 29.938 1 95.5 289 ASN A O 1
ATOM 2346 N N . ARG A 1 290 ? 13.227 15.445 29.141 1 97.06 290 ARG A N 1
ATOM 2347 C CA . ARG A 1 290 ? 12.867 16.062 27.875 1 97.06 290 ARG A CA 1
ATOM 2348 C C . ARG A 1 290 ? 14.109 16.312 27.016 1 97.06 290 ARG A C 1
ATOM 2350 O O . ARG A 1 290 ? 14.266 17.391 26.453 1 97.06 290 ARG A O 1
ATOM 2357 N N . ASP A 1 291 ? 15.008 15.32 27.078 1 98.25 291 ASP A N 1
ATOM 2358 C CA . ASP A 1 291 ? 16.188 15.328 26.219 1 98.25 291 ASP A CA 1
ATOM 2359 C C . ASP A 1 291 ? 15.891 14.664 24.875 1 98.25 291 ASP A C 1
ATOM 2361 O O . ASP A 1 291 ? 15.406 13.531 24.844 1 98.25 291 ASP A O 1
ATOM 2365 N N . VAL A 1 292 ? 16.172 15.422 23.781 1 98.62 292 VAL A N 1
ATOM 2366 C CA . VAL A 1 292 ? 15.883 14.93 22.438 1 98.62 292 VAL A CA 1
ATOM 2367 C C . VAL A 1 292 ? 17.141 14.992 21.578 1 98.62 292 VAL A C 1
ATOM 2369 O O . VAL A 1 292 ? 17.844 16 21.578 1 98.62 292 VAL A O 1
ATOM 2372 N N . ALA A 1 293 ? 17.422 13.859 20.938 1 98.81 293 ALA A N 1
ATOM 2373 C CA . ALA A 1 293 ? 18.484 13.836 19.922 1 98.81 293 ALA A CA 1
ATOM 2374 C C . ALA A 1 293 ? 17.906 14.047 18.531 1 98.81 293 ALA A C 1
ATOM 2376 O O . ALA A 1 293 ? 16.938 13.391 18.141 1 98.81 293 ALA A O 1
ATOM 2377 N N . PHE A 1 294 ? 18.484 15.016 17.828 1 98.88 294 PHE A N 1
ATOM 2378 C CA . PHE A 1 294 ? 18.078 15.297 16.469 1 98.88 294 PHE A CA 1
ATOM 2379 C C . PHE A 1 294 ? 19.141 14.828 15.477 1 98.88 294 PHE A C 1
ATOM 2381 O O . PHE A 1 294 ? 20.344 14.961 15.734 1 98.88 294 PHE A O 1
ATOM 2388 N N . ARG A 1 295 ? 18.688 14.273 14.367 1 98.75 295 ARG A N 1
ATOM 2389 C CA . ARG A 1 295 ? 19.578 13.773 13.328 1 98.75 295 ARG A CA 1
ATOM 2390 C C . ARG A 1 295 ? 19.25 14.391 11.977 1 98.75 295 ARG A C 1
ATOM 2392 O O . ARG A 1 295 ? 18.109 14.32 11.516 1 98.75 295 ARG A O 1
ATOM 2399 N N . ASP A 1 296 ? 20.281 15.023 11.406 1 98.75 296 ASP A N 1
ATOM 2400 C CA . ASP A 1 296 ? 20.172 15.508 10.031 1 98.75 296 ASP A CA 1
ATOM 2401 C C . ASP A 1 296 ? 20.062 14.336 9.055 1 98.75 296 ASP A C 1
ATOM 2403 O O . ASP A 1 296 ? 20.844 13.391 9.125 1 98.75 296 ASP A O 1
ATOM 2407 N N . ARG A 1 297 ? 19.062 14.391 8.211 1 98.12 297 ARG A N 1
ATOM 2408 C CA . ARG A 1 297 ? 18.844 13.406 7.156 1 98.12 297 ARG A CA 1
ATOM 2409 C C . ARG A 1 297 ? 18.75 14.078 5.793 1 98.12 297 ARG A C 1
ATOM 2411 O O . ARG A 1 297 ? 18.156 13.531 4.867 1 98.12 297 ARG A O 1
ATOM 2418 N N . SER A 1 298 ? 19.297 15.219 5.66 1 98.56 298 SER A N 1
ATOM 2419 C CA . SER A 1 298 ? 19.203 16.016 4.445 1 98.56 298 SER A CA 1
ATOM 2420 C C . SER A 1 298 ? 20 15.383 3.305 1 98.56 298 SER A C 1
ATOM 2422 O O . SER A 1 298 ? 20.875 14.547 3.539 1 98.56 298 SER A O 1
ATOM 2424 N N . PHE A 1 299 ? 19.641 15.719 2.105 1 97.56 299 PHE A N 1
ATOM 2425 C CA . PHE A 1 299 ? 20.312 15.266 0.893 1 97.56 299 PHE A CA 1
ATOM 2426 C C . PHE A 1 299 ? 21.031 16.422 0.206 1 97.56 299 PHE A C 1
ATOM 2428 O O . PHE A 1 299 ? 20.516 17.531 0.145 1 97.56 299 PHE A O 1
ATOM 2435 N N . GLY A 1 300 ? 22.203 16.172 -0.335 1 97.75 300 GLY A N 1
ATOM 2436 C CA . GLY A 1 300 ? 23 17.125 -1.074 1 97.75 300 GLY A CA 1
ATOM 2437 C C . GLY A 1 300 ? 24.312 17.469 -0.382 1 97.75 300 GLY A C 1
ATOM 2438 O O . GLY A 1 300 ? 24.641 16.891 0.652 1 97.75 300 GLY A O 1
ATOM 2439 N N . ASP A 1 301 ? 25.156 18.359 -1.085 1 97.75 301 ASP A N 1
ATOM 2440 C CA . ASP A 1 301 ? 26.391 18.875 -0.482 1 97.75 301 ASP A CA 1
ATOM 2441 C C . ASP A 1 301 ? 26.078 19.984 0.506 1 97.75 301 ASP A C 1
ATOM 2443 O O . ASP A 1 301 ? 26.172 21.172 0.159 1 97.75 301 ASP A O 1
ATOM 2447 N N . ILE A 1 302 ? 25.75 19.578 1.73 1 98.5 302 ILE A N 1
ATOM 2448 C CA . ILE A 1 302 ? 25.344 20.531 2.756 1 98.5 302 ILE A CA 1
ATOM 2449 C C . ILE A 1 302 ? 26.578 21.016 3.525 1 98.5 302 ILE A C 1
ATOM 2451 O O . ILE A 1 302 ? 27.391 20.203 3.969 1 98.5 302 ILE A O 1
ATOM 2455 N N . THR A 1 303 ? 26.734 22.328 3.74 1 98.31 303 THR A N 1
ATOM 2456 C CA . THR A 1 303 ? 27.891 22.891 4.422 1 98.31 303 THR A CA 1
ATOM 2457 C C . THR A 1 303 ? 27.469 23.656 5.668 1 98.31 303 THR A C 1
ATOM 2459 O O . THR A 1 303 ? 28.312 24 6.504 1 98.31 303 THR A O 1
ATOM 2462 N N . SER A 1 304 ? 26.25 23.891 5.777 1 98.56 304 SER A N 1
ATOM 2463 C CA . SER A 1 304 ? 25.797 24.656 6.934 1 98.56 304 SER A CA 1
ATOM 2464 C C . SER A 1 304 ? 24.438 24.156 7.418 1 98.56 304 SER A C 1
ATOM 2466 O O . SER A 1 304 ? 23.578 23.812 6.605 1 98.56 304 SER A O 1
ATOM 2468 N N . TRP A 1 305 ? 24.234 24.172 8.703 1 98.81 305 TRP A N 1
ATOM 2469 C CA . TRP A 1 305 ? 23.016 23.75 9.375 1 98.81 305 TRP A CA 1
ATOM 2470 C C . TRP A 1 305 ? 22.516 24.828 10.344 1 98.81 305 TRP A C 1
ATOM 2472 O O . TRP A 1 305 ? 23.328 25.5 10.992 1 98.81 305 TRP A O 1
ATOM 2482 N N . ARG A 1 306 ? 21.234 25.016 10.43 1 98.88 306 ARG A N 1
ATOM 2483 C CA . ARG A 1 306 ? 20.594 25.797 11.484 1 98.88 306 ARG A CA 1
ATOM 2484 C C . ARG A 1 306 ? 19.312 25.141 11.961 1 98.88 306 ARG A C 1
ATOM 2486 O O . ARG A 1 306 ? 18.375 24.953 11.172 1 98.88 306 ARG A O 1
ATOM 2493 N N . TRP A 1 307 ? 19.312 24.812 13.234 1 98.88 307 TRP A N 1
ATOM 2494 C CA . TRP A 1 307 ? 18.125 24.25 13.867 1 98.88 307 TRP A CA 1
ATOM 2495 C C . TRP A 1 307 ? 17.344 25.328 14.617 1 98.88 307 TRP A C 1
ATOM 2497 O O . TRP A 1 307 ? 17.938 26.172 15.281 1 98.88 307 TRP A O 1
ATOM 2507 N N . ASP A 1 308 ? 16.078 25.375 14.445 1 98.75 308 ASP A N 1
ATOM 2508 C CA . ASP A 1 308 ? 15.117 26.031 15.328 1 98.75 308 ASP A CA 1
ATOM 2509 C C . ASP A 1 308 ? 14.281 25.016 16.094 1 98.75 308 ASP A C 1
ATOM 2511 O O . ASP A 1 308 ? 13.492 24.281 15.5 1 98.75 308 ASP A O 1
ATOM 2515 N N . PHE A 1 309 ? 14.461 25 17.422 1 98.81 309 PHE A N 1
ATOM 2516 C CA . PHE A 1 309 ? 13.875 23.922 18.203 1 98.81 309 PHE A CA 1
ATOM 2517 C C . PHE A 1 309 ? 12.445 24.266 18.609 1 98.81 309 PHE A C 1
ATOM 2519 O O . PHE A 1 309 ? 11.75 23.422 19.188 1 98.81 309 PHE A O 1
ATOM 2526 N N . GLY A 1 310 ? 11.984 25.5 18.312 1 98.25 310 GLY A N 1
ATOM 2527 C CA . GLY A 1 310 ? 10.602 25.891 18.547 1 98.25 310 GLY A CA 1
ATOM 2528 C C . GLY A 1 310 ? 10.367 26.406 19.953 1 98.25 310 GLY A C 1
ATOM 2529 O O . GLY A 1 310 ? 9.234 26.75 20.297 1 98.25 310 GLY A O 1
ATOM 2530 N N . ASP A 1 311 ? 11.461 26.406 20.766 1 98.31 311 ASP A N 1
ATOM 2531 C CA . ASP A 1 311 ? 11.336 26.906 22.125 1 98.31 311 ASP A CA 1
ATOM 2532 C C . ASP A 1 311 ? 12.148 28.188 22.312 1 98.31 311 ASP A C 1
ATOM 2534 O O . ASP A 1 311 ? 12.477 28.547 23.453 1 98.31 311 ASP A O 1
ATOM 2538 N N . GLY A 1 312 ? 12.516 28.75 21.219 1 97.81 312 GLY A N 1
ATOM 2539 C CA . GLY A 1 312 ? 13.281 29.984 21.266 1 97.81 312 GLY A CA 1
ATOM 2540 C C . GLY A 1 312 ? 14.781 29.75 21.188 1 97.81 312 GLY A C 1
ATOM 2541 O O . GLY A 1 312 ? 15.555 30.703 21.156 1 97.81 312 GLY A O 1
ATOM 2542 N N . THR A 1 313 ? 15.164 28.516 21.172 1 98.44 313 THR A N 1
ATOM 2543 C CA . THR A 1 313 ? 16.578 28.203 21.094 1 98.44 313 THR A CA 1
ATOM 2544 C C . THR A 1 313 ? 16.938 27.641 19.719 1 98.44 313 THR A C 1
ATOM 2546 O O . THR A 1 313 ? 16.047 27.297 18.938 1 98.44 313 THR A O 1
ATOM 2549 N N . SER A 1 314 ? 18.203 27.625 19.422 1 98.5 314 SER A N 1
ATOM 2550 C CA . SER A 1 314 ? 18.703 27.188 18.125 1 98.5 314 SER A CA 1
ATOM 2551 C C . SER A 1 314 ? 20.047 26.484 18.25 1 98.5 314 SER A C 1
ATOM 2553 O O . SER A 1 314 ? 20.625 26.438 19.328 1 98.5 314 SER A O 1
ATOM 2555 N N . SER A 1 315 ? 20.469 25.844 17.219 1 98.75 315 SER A N 1
ATOM 2556 C CA . SER A 1 315 ? 21.781 25.203 17.125 1 98.75 315 SER A CA 1
ATOM 2557 C C . SER A 1 315 ? 22.297 25.219 15.68 1 98.75 315 SER A C 1
ATOM 2559 O O . SER A 1 315 ? 21.5 25.219 14.734 1 98.75 315 SER A O 1
ATOM 2561 N N . THR A 1 316 ? 23.578 25.203 15.531 1 98.75 316 THR A N 1
ATOM 2562 C CA . THR A 1 316 ? 24.172 25.109 14.203 1 98.75 316 THR A CA 1
ATOM 2563 C C . THR A 1 316 ? 24.859 23.766 14.008 1 98.75 316 THR A C 1
ATOM 2565 O O . THR A 1 316 ? 25.5 23.531 12.984 1 98.75 316 THR A O 1
ATOM 2568 N N . GLU A 1 317 ? 24.734 22.844 15 1 98.75 317 GLU A N 1
ATOM 2569 C CA . GLU A 1 317 ? 25.297 21.5 14.883 1 98.75 317 GLU A CA 1
ATOM 2570 C C . GLU A 1 317 ? 24.531 20.656 13.867 1 98.75 317 GLU A C 1
ATOM 2572 O O . GLU A 1 317 ? 23.328 20.844 13.695 1 98.75 317 GLU A O 1
ATOM 2577 N N . ARG A 1 318 ? 25.281 19.719 13.25 1 98.62 318 ARG A N 1
ATOM 2578 C CA . ARG A 1 318 ? 24.641 18.828 12.289 1 98.62 318 ARG A CA 1
ATOM 2579 C C . ARG A 1 318 ? 23.656 17.891 12.992 1 98.62 318 ARG A C 1
ATOM 2581 O O . ARG A 1 318 ? 22.531 17.734 12.531 1 98.62 318 ARG A O 1
ATOM 2588 N N . HIS A 1 319 ? 24.062 17.281 14.039 1 98.88 319 HIS A N 1
ATOM 2589 C CA . HIS A 1 319 ? 23.281 16.344 14.836 1 98.88 319 HIS A CA 1
ATOM 2590 C C . HIS A 1 319 ? 23.203 16.781 16.297 1 98.88 319 HIS A C 1
ATOM 2592 O O . HIS A 1 319 ? 23.891 16.203 17.141 1 98.88 319 HIS A O 1
ATOM 2598 N N . PRO A 1 320 ? 22.391 17.688 16.641 1 98.81 320 PRO A N 1
ATOM 2599 C CA . PRO A 1 320 ? 22.375 18.234 18.016 1 98.81 320 PRO A CA 1
ATOM 2600 C C . PRO A 1 320 ? 21.516 17.406 18.969 1 98.81 320 PRO A C 1
ATOM 2602 O O . PRO A 1 320 ? 20.656 16.625 18.516 1 98.81 320 PRO A O 1
ATOM 2605 N N . THR A 1 321 ? 21.859 17.484 20.172 1 98.62 321 THR A N 1
ATOM 2606 C CA . THR A 1 321 ? 20.953 17.125 21.25 1 98.62 321 THR A CA 1
ATOM 2607 C C . THR A 1 321 ? 20.406 18.391 21.938 1 98.62 321 THR A C 1
ATOM 2609 O O . THR A 1 321 ? 21.125 19.375 22.094 1 98.62 321 THR A O 1
ATOM 2612 N N . HIS A 1 322 ? 19.188 18.375 22.312 1 98.56 322 HIS A N 1
ATOM 2613 C CA . HIS A 1 322 ? 18.578 19.562 22.906 1 98.56 322 HIS A CA 1
ATOM 2614 C C . HIS A 1 322 ? 17.766 19.203 24.156 1 98.56 322 HIS A C 1
ATOM 2616 O O . HIS A 1 322 ? 17.062 18.203 24.172 1 98.56 322 HIS A O 1
ATOM 2622 N N . HIS A 1 323 ? 17.938 19.938 25.203 1 98.31 323 HIS A N 1
ATOM 2623 C CA . HIS A 1 323 ? 17.156 19.828 26.422 1 98.31 323 HIS A CA 1
ATOM 2624 C C . HIS A 1 323 ? 16.031 20.859 26.453 1 98.31 323 HIS A C 1
ATOM 2626 O O . HIS A 1 323 ? 16.297 22.078 26.422 1 98.31 323 HIS A O 1
ATOM 2632 N N . TYR A 1 324 ? 14.828 20.422 26.453 1 98.25 324 TYR A N 1
ATOM 2633 C CA . TYR A 1 324 ? 13.695 21.344 26.562 1 98.25 324 TYR A CA 1
ATOM 2634 C C . TYR A 1 324 ? 13.367 21.609 28.031 1 98.25 324 TYR A C 1
ATOM 2636 O O . TYR A 1 324 ? 13.094 20.688 28.797 1 98.25 324 TYR A O 1
ATOM 2644 N N . LYS A 1 325 ? 13.289 22.828 28.391 1 97.31 325 LYS A N 1
ATOM 2645 C CA . LYS A 1 325 ? 13.07 23.188 29.781 1 97.31 325 LYS A CA 1
ATOM 2646 C C . LYS A 1 325 ? 11.609 22.984 30.188 1 97.31 325 LYS A C 1
ATOM 2648 O O . LYS A 1 325 ? 11.32 22.688 31.359 1 97.31 325 LYS A O 1
ATOM 2653 N N . LYS A 1 326 ? 10.688 23.125 29.328 1 95.25 326 LYS A N 1
ATOM 2654 C CA . LYS A 1 326 ? 9.258 23.031 29.609 1 95.25 326 LYS A CA 1
ATOM 2655 C C . LYS A 1 326 ? 8.594 21.984 28.703 1 95.25 326 LYS A C 1
ATOM 2657 O O . LYS A 1 326 ? 9.07 21.703 27.609 1 95.25 326 LYS A O 1
ATOM 2662 N N . PRO A 1 327 ? 7.488 21.406 29.281 1 93.62 327 PRO A N 1
ATOM 2663 C CA . PRO A 1 327 ? 6.699 20.531 28.406 1 93.62 327 PRO A CA 1
ATOM 2664 C C . PRO A 1 327 ? 6.02 21.297 27.266 1 93.62 327 PRO A C 1
ATOM 2666 O O . PRO A 1 327 ? 5.867 22.516 27.344 1 93.62 327 PRO A O 1
ATOM 2669 N N . GLY A 1 328 ? 5.629 20.578 26.172 1 93.94 328 GLY A N 1
ATOM 2670 C CA . GLY A 1 328 ? 4.871 21.25 25.109 1 93.94 328 GLY A CA 1
ATOM 2671 C C . GLY A 1 328 ? 4.949 20.531 23.781 1 93.94 328 GLY A C 1
ATOM 2672 O O . GLY A 1 328 ? 5.504 19.438 23.688 1 93.94 328 GLY A O 1
ATOM 2673 N N . GLU A 1 329 ? 4.246 21.062 22.828 1 94.56 329 GLU A N 1
ATOM 2674 C CA . GLU A 1 329 ? 4.301 20.703 21.422 1 94.56 329 GLU A CA 1
ATOM 2675 C C . GLU A 1 329 ? 5.152 21.703 20.625 1 94.56 329 GLU A C 1
ATOM 2677 O O . GLU A 1 329 ? 4.895 22.906 20.656 1 94.56 329 GLU A O 1
ATOM 2682 N N . PHE A 1 330 ? 6.148 21.188 19.969 1 97.5 330 PHE A N 1
ATOM 2683 C CA . PHE A 1 330 ? 7.133 22.094 19.391 1 97.5 330 PHE A CA 1
ATOM 2684 C C . PHE A 1 330 ? 7.141 22 17.875 1 97.5 330 PHE A C 1
ATOM 2686 O O . PHE A 1 330 ? 6.957 20.906 17.312 1 97.5 330 PHE A O 1
ATOM 2693 N N . ILE A 1 331 ? 7.293 23.125 17.219 1 98.31 331 ILE A N 1
ATOM 2694 C CA . ILE A 1 331 ? 7.605 23.188 15.797 1 98.31 331 ILE A CA 1
ATOM 2695 C C . ILE A 1 331 ? 9.117 23.234 15.602 1 98.31 331 ILE A C 1
ATOM 2697 O O . ILE A 1 331 ? 9.758 24.234 15.922 1 98.31 331 ILE A O 1
ATOM 2701 N N . VAL A 1 332 ? 9.656 22.141 15.125 1 98.69 332 VAL A N 1
ATOM 2702 C CA . VAL A 1 332 ? 11.094 22.078 14.914 1 98.69 332 VAL A CA 1
ATOM 2703 C C . VAL A 1 332 ? 11.414 22.219 13.43 1 98.69 332 VAL A C 1
ATOM 2705 O O . VAL A 1 332 ? 10.773 21.578 12.594 1 98.69 332 VAL A O 1
ATOM 2708 N N . THR A 1 333 ? 12.344 23.125 13.125 1 98.75 333 THR A N 1
ATOM 2709 C CA . THR A 1 333 ? 12.727 23.375 11.734 1 98.75 333 THR A CA 1
ATOM 2710 C C . THR A 1 333 ? 14.227 23.219 11.547 1 98.75 333 THR A C 1
ATOM 2712 O O . THR A 1 333 ? 15.023 23.734 12.344 1 98.75 333 THR A O 1
ATOM 2715 N N . LEU A 1 334 ? 14.633 22.438 10.57 1 98.88 334 LEU A N 1
ATOM 2716 C CA . LEU A 1 334 ? 16.016 22.375 10.117 1 98.88 334 LEU A CA 1
ATOM 2717 C C . LEU A 1 334 ? 16.188 23.172 8.82 1 98.88 334 LEU A C 1
ATOM 2719 O O . LEU A 1 334 ? 15.477 22.938 7.848 1 98.88 334 LEU A O 1
ATOM 2723 N N . HIS A 1 335 ? 17.031 24.156 8.867 1 98.75 335 HIS A N 1
ATOM 2724 C CA . HIS A 1 335 ? 17.531 24.859 7.68 1 98.75 335 HIS A CA 1
ATOM 2725 C C . HIS A 1 335 ? 18.906 24.328 7.266 1 98.75 335 HIS A C 1
ATOM 2727 O O . HIS A 1 335 ? 19.797 24.219 8.102 1 98.75 335 HIS A O 1
ATOM 2733 N N . VAL A 1 336 ? 19.047 24.031 5.977 1 98.81 336 VAL A N 1
ATOM 2734 C CA . VAL A 1 336 ? 20.344 23.609 5.473 1 98.81 336 VAL A CA 1
ATOM 2735 C C . VAL A 1 336 ? 20.734 24.453 4.262 1 98.81 336 VAL A C 1
ATOM 2737 O O . VAL A 1 336 ? 19.859 25 3.576 1 98.81 336 VAL A O 1
ATOM 2740 N N . GLU A 1 337 ? 22 24.594 4.121 1 98.56 337 GLU A N 1
ATOM 2741 C CA . GLU A 1 337 ? 22.547 25.344 2.996 1 98.56 337 GLU A CA 1
ATOM 2742 C C . GLU A 1 337 ? 23.812 24.703 2.443 1 98.56 337 GLU A C 1
ATOM 2744 O O . GLU A 1 337 ? 24.562 24.062 3.188 1 98.56 337 GLU A O 1
ATOM 2749 N N . GLY A 1 338 ? 23.953 24.781 1.143 1 98.31 338 GLY A N 1
ATOM 2750 C CA . GLY A 1 338 ? 25.156 24.359 0.432 1 98.31 338 GLY A CA 1
ATOM 2751 C C . GLY A 1 338 ? 25.391 25.141 -0.854 1 98.31 338 GLY A C 1
ATOM 2752 O O . GLY A 1 338 ? 24.641 26.062 -1.173 1 98.31 338 GLY A O 1
ATOM 2753 N N . PRO A 1 339 ? 26.5 24.75 -1.562 1 98.31 339 PRO A N 1
ATOM 2754 C CA . PRO A 1 339 ? 26.859 25.469 -2.783 1 98.31 339 PRO A CA 1
ATOM 2755 C C . PRO A 1 339 ? 25.766 25.422 -3.842 1 98.31 339 PRO A C 1
ATOM 2757 O O . PRO A 1 339 ? 25.672 26.312 -4.691 1 98.31 339 PRO A O 1
ATOM 2760 N N . LYS A 1 340 ? 24.922 24.422 -3.701 1 98.06 340 LYS A N 1
ATOM 2761 C CA . LYS A 1 340 ? 23.938 24.234 -4.762 1 98.06 340 LYS A CA 1
ATOM 2762 C C . LYS A 1 340 ? 22.562 24.75 -4.336 1 98.06 340 LYS A C 1
ATOM 2764 O O . LYS A 1 340 ? 21.578 24.547 -5.039 1 98.06 340 LYS A O 1
ATOM 2769 N N . GLY A 1 341 ? 22.469 25.297 -3.084 1 97.94 341 GLY A N 1
ATOM 2770 C CA . GLY A 1 341 ? 21.188 25.875 -2.695 1 97.94 341 GLY A CA 1
ATOM 2771 C C . GLY A 1 341 ? 20.891 25.719 -1.219 1 97.94 341 GLY A C 1
ATOM 2772 O O . GLY A 1 341 ? 21.781 25.453 -0.417 1 97.94 341 GLY A O 1
ATOM 2773 N N . LYS A 1 342 ? 19.641 26.078 -0.884 1 98.19 342 LYS A N 1
ATOM 2774 C CA . LYS A 1 342 ? 19.172 25.984 0.491 1 98.19 342 LYS A CA 1
ATOM 2775 C C . LYS A 1 342 ? 17.828 25.266 0.557 1 98.19 342 LYS A C 1
ATOM 2777 O O . LYS A 1 342 ? 17.125 25.156 -0.452 1 98.19 342 LYS A O 1
ATOM 2782 N N . ALA A 1 343 ? 17.547 24.703 1.696 1 98 343 ALA A N 1
ATOM 2783 C CA . ALA A 1 343 ? 16.266 24.031 1.949 1 98 343 ALA A CA 1
ATOM 2784 C C . ALA A 1 343 ? 15.922 24.062 3.434 1 98 343 ALA A C 1
ATOM 2786 O O . ALA A 1 343 ? 16.781 24.312 4.277 1 98 343 ALA A O 1
ATOM 2787 N N . ARG A 1 344 ? 14.68 23.906 3.688 1 97.88 344 ARG A N 1
ATOM 2788 C CA . ARG A 1 344 ? 14.242 23.75 5.07 1 97.88 344 ARG A CA 1
ATOM 2789 C C . ARG A 1 344 ? 13.195 22.641 5.195 1 97.88 344 ARG A C 1
ATOM 2791 O O . ARG A 1 344 ? 12.555 22.281 4.211 1 97.88 344 ARG A O 1
ATOM 2798 N N . ARG A 1 345 ? 13.086 22.156 6.375 1 98.25 345 ARG A N 1
ATOM 2799 C CA . ARG A 1 345 ? 12.055 21.203 6.727 1 98.25 345 ARG A CA 1
ATOM 2800 C C . ARG A 1 345 ? 11.531 21.438 8.141 1 98.25 345 ARG A C 1
ATOM 2802 O O . ARG A 1 345 ? 12.281 21.328 9.109 1 98.25 345 ARG A O 1
ATOM 2809 N N . ALA A 1 346 ? 10.305 21.844 8.18 1 98.5 346 ALA A N 1
ATOM 2810 C CA . ALA A 1 346 ? 9.625 21.953 9.469 1 98.5 346 ALA A CA 1
ATOM 2811 C C . ALA A 1 346 ? 8.727 20.75 9.711 1 98.5 346 ALA A C 1
ATOM 2813 O O . ALA A 1 346 ? 8.062 20.25 8.789 1 98.5 346 ALA A O 1
ATOM 2814 N N . LYS A 1 347 ? 8.75 20.203 10.883 1 98.31 347 LYS A N 1
ATOM 2815 C CA . LYS A 1 347 ? 7.762 19.25 11.375 1 98.31 347 LYS A CA 1
ATOM 2816 C C . LYS A 1 347 ? 6.965 19.844 12.531 1 98.31 347 LYS A C 1
ATOM 2818 O O . LYS A 1 347 ? 7.535 20.25 13.547 1 98.31 347 LYS A O 1
ATOM 2823 N N . ILE A 1 348 ? 5.703 19.922 12.281 1 98 348 ILE A N 1
ATOM 2824 C CA . ILE A 1 348 ? 4.824 20.641 13.203 1 98 348 ILE A CA 1
ATOM 2825 C C . ILE A 1 348 ? 4.27 19.672 14.25 1 98 348 ILE A C 1
ATOM 2827 O O . ILE A 1 348 ? 3.492 18.781 13.922 1 98 348 ILE A O 1
ATOM 2831 N N . TRP A 1 349 ? 4.711 19.812 15.477 1 96.56 349 TRP A N 1
ATOM 2832 C CA . TRP A 1 349 ? 4.23 19.141 16.688 1 96.56 349 TRP A CA 1
ATOM 2833 C C . TRP A 1 349 ? 4.562 17.656 16.656 1 96.56 349 TRP A C 1
ATOM 2835 O O . TRP A 1 349 ? 3.922 16.859 17.344 1 96.56 349 TRP A O 1
ATOM 2845 N N . ASP A 1 350 ? 5.523 17.234 15.828 1 97 350 ASP A N 1
ATOM 2846 C CA . ASP A 1 350 ? 6.066 15.883 15.938 1 97 350 ASP A CA 1
ATOM 2847 C C . ASP A 1 350 ? 6.777 15.68 17.281 1 97 350 ASP A C 1
ATOM 2849 O O . ASP A 1 350 ? 6.668 14.625 17.891 1 97 350 ASP A O 1
ATOM 2853 N N . VAL A 1 351 ? 7.512 16.734 17.625 1 97.06 351 VAL A N 1
ATOM 2854 C CA . VAL A 1 351 ? 8.203 16.719 18.906 1 97.06 351 VAL A CA 1
ATOM 2855 C C . VAL A 1 351 ? 7.273 17.234 20 1 97.06 351 VAL A C 1
ATOM 2857 O O . VAL A 1 351 ? 6.988 18.438 20.062 1 97.06 351 VAL A O 1
ATOM 2860 N N . THR A 1 352 ? 6.754 16.406 20.797 1 95.19 352 THR A N 1
ATOM 2861 C CA . THR A 1 352 ? 5.906 16.719 21.953 1 95.19 352 THR A CA 1
ATOM 2862 C C . THR A 1 352 ? 6.461 16.078 23.219 1 95.19 352 THR A C 1
ATOM 2864 O O . THR A 1 352 ? 6.797 14.891 23.219 1 95.19 352 THR A O 1
ATOM 2867 N N . LEU A 1 353 ? 6.605 16.875 24.281 1 93.81 353 LEU A N 1
ATOM 2868 C CA . LEU A 1 353 ? 7.277 16.406 25.484 1 93.81 353 LEU A CA 1
ATOM 2869 C C . LEU A 1 353 ? 6.445 16.703 26.734 1 93.81 353 LEU A C 1
ATOM 2871 O O . LEU A 1 353 ? 5.832 17.766 26.828 1 93.81 353 LEU A O 1
ATOM 2875 N N . PRO A 1 354 ? 6.445 15.883 27.781 1 90.06 354 PRO A N 1
ATOM 2876 C CA . PRO A 1 354 ? 5.688 16.062 29.031 1 90.06 354 PRO A CA 1
ATOM 2877 C C . PRO A 1 354 ? 6.445 16.891 30.062 1 90.06 354 PRO A C 1
ATOM 2879 O O . PRO A 1 354 ? 7.676 16.969 30.016 1 90.06 354 PRO A O 1
ATOM 2882 N N . MET B 1 1 ? -43.781 -16.078 34.906 1 31.83 1 MET B N 1
ATOM 2883 C CA . MET B 1 1 ? -42.438 -16.031 34.281 1 31.83 1 MET B CA 1
ATOM 2884 C C . MET B 1 1 ? -42.375 -14.93 33.25 1 31.83 1 MET B C 1
ATOM 2886 O O . MET B 1 1 ? -43.031 -14.992 32.219 1 31.83 1 MET B O 1
ATOM 2890 N N . HIS B 1 2 ? -42.156 -13.617 33.688 1 38.09 2 HIS B N 1
ATOM 2891 C CA . HIS B 1 2 ? -42.188 -12.336 33 1 38.09 2 HIS B CA 1
ATOM 2892 C C . HIS B 1 2 ? -41 -12.211 32 1 38.09 2 HIS B C 1
ATOM 2894 O O . HIS B 1 2 ? -39.844 -12.422 32.406 1 38.09 2 HIS B O 1
ATOM 2900 N N . SER B 1 3 ? -41.219 -12.461 30.734 1 35.62 3 SER B N 1
ATOM 2901 C CA . SER B 1 3 ? -40.312 -12.305 29.594 1 35.62 3 SER B CA 1
ATOM 2902 C C . SER B 1 3 ? -39.75 -10.883 29.547 1 35.62 3 SER B C 1
ATOM 2904 O O . SER B 1 3 ? -40.5 -9.922 29.328 1 35.62 3 SER B O 1
ATOM 2906 N N . VAL B 1 4 ? -38.656 -10.578 30.281 1 35.97 4 VAL B N 1
ATOM 2907 C CA . VAL B 1 4 ? -37.938 -9.312 30.156 1 35.97 4 VAL B CA 1
ATOM 2908 C C . VAL B 1 4 ? -37.406 -9.18 28.734 1 35.97 4 VAL B C 1
ATOM 2910 O O . VAL B 1 4 ? -36.562 -9.977 28.312 1 35.97 4 VAL B O 1
ATOM 2913 N N . CYS B 1 5 ? -38.156 -8.586 27.812 1 33.78 5 CYS B N 1
ATOM 2914 C CA . CYS B 1 5 ? -37.656 -8.141 26.516 1 33.78 5 CYS B CA 1
ATOM 2915 C C . CYS B 1 5 ? -36.469 -7.176 26.719 1 33.78 5 CYS B C 1
ATOM 2917 O O . CYS B 1 5 ? -36.656 -6.07 27.234 1 33.78 5 CYS B O 1
ATOM 2919 N N . LEU B 1 6 ? -35.281 -7.711 26.875 1 32.56 6 LEU B N 1
ATOM 2920 C CA . LEU B 1 6 ? -34.125 -6.84 26.797 1 32.56 6 LEU B CA 1
ATOM 2921 C C . LEU B 1 6 ? -34.125 -6.043 25.5 1 32.56 6 LEU B C 1
ATOM 2923 O O . LEU B 1 6 ? -33.938 -6.609 24.422 1 32.56 6 LEU B O 1
ATOM 2927 N N . LEU B 1 7 ? -34.844 -4.887 25.453 1 33.69 7 LEU B N 1
ATOM 2928 C CA . LEU B 1 7 ? -34.625 -3.916 24.391 1 33.69 7 LEU B CA 1
ATOM 2929 C C . LEU B 1 7 ? -33.156 -3.568 24.234 1 33.69 7 LEU B C 1
ATOM 2931 O O . LEU B 1 7 ? -32.562 -2.992 25.141 1 33.69 7 LEU B O 1
ATOM 2935 N N . ILE B 1 8 ? -32.438 -4.402 23.562 1 33.81 8 ILE B N 1
ATOM 2936 C CA . ILE B 1 8 ? -31.125 -3.916 23.125 1 33.81 8 ILE B CA 1
ATOM 2937 C C . ILE B 1 8 ? -31.281 -2.547 22.469 1 33.81 8 ILE B C 1
ATOM 2939 O O . ILE B 1 8 ? -31.859 -2.432 21.391 1 33.81 8 ILE B O 1
ATOM 2943 N N . ALA B 1 9 ? -31.312 -1.532 23.219 1 31.84 9 ALA B N 1
ATOM 2944 C CA . ALA B 1 9 ? -31.172 -0.179 22.688 1 31.84 9 ALA B CA 1
ATOM 2945 C C . ALA B 1 9 ? -30.016 -0.088 21.703 1 31.84 9 ALA B C 1
ATOM 2947 O O . ALA B 1 9 ? -28.859 -0.352 22.062 1 31.84 9 ALA B O 1
ATOM 2948 N N . ALA B 1 10 ? -30.328 -0.227 20.438 1 36.34 10 ALA B N 1
ATOM 2949 C CA . ALA B 1 10 ? -29.312 0.23 19.484 1 36.34 10 ALA B CA 1
ATOM 2950 C C . ALA B 1 10 ? -28.75 1.585 19.891 1 36.34 10 ALA B C 1
ATOM 2952 O O . ALA B 1 10 ? -29.453 2.6 19.844 1 36.34 10 ALA B O 1
ATOM 2953 N N . LEU B 1 11 ? -27.906 1.653 20.844 1 39.09 11 LEU B N 1
ATOM 2954 C CA . LEU B 1 11 ? -27.188 2.916 20.969 1 39.09 11 LEU B CA 1
ATOM 2955 C C . LEU B 1 11 ? -26.844 3.48 19.594 1 39.09 11 LEU B C 1
ATOM 2957 O O . LEU B 1 11 ? -26.031 2.898 18.875 1 39.09 11 LEU B O 1
ATOM 2961 N N . SER B 1 12 ? -27.656 4.164 18.969 1 44.47 12 SER B N 1
ATOM 2962 C CA . SER B 1 12 ? -27.297 4.941 17.797 1 44.47 12 SER B CA 1
ATOM 2963 C C . SER B 1 12 ? -25.984 5.699 18.016 1 44.47 12 SER B C 1
ATOM 2965 O O . SER B 1 12 ? -25.922 6.598 18.844 1 44.47 12 SER B O 1
ATOM 2967 N N . ILE B 1 13 ? -24.859 5.109 18.062 1 53.5 13 ILE B N 1
ATOM 2968 C CA . ILE B 1 13 ? -23.656 5.926 18.047 1 53.5 13 ILE B CA 1
ATOM 2969 C C . ILE B 1 13 ? -23.844 7.113 17.109 1 53.5 13 ILE B C 1
ATOM 2971 O O . ILE B 1 13 ? -23.953 6.938 15.883 1 53.5 13 ILE B O 1
ATOM 2975 N N . GLY B 1 14 ? -24.578 8.141 17.453 1 67.69 14 GLY B N 1
ATOM 2976 C CA . GLY B 1 14 ? -25.188 9.234 16.703 1 67.69 14 GLY B CA 1
ATOM 2977 C C . GLY B 1 14 ? -24.172 10.211 16.156 1 67.69 14 GLY B C 1
ATOM 2978 O O . GLY B 1 14 ? -23.453 10.859 16.906 1 67.69 14 GLY B 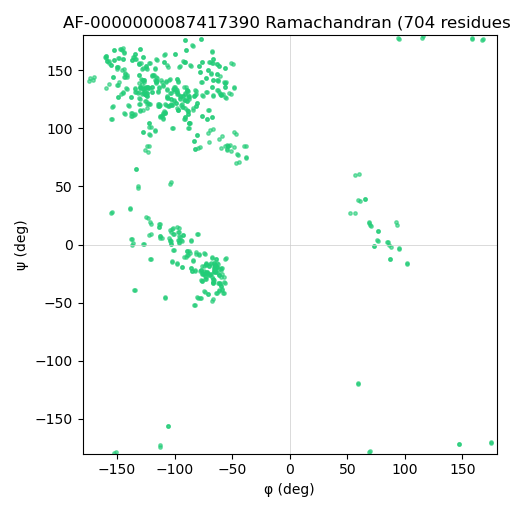O 1
ATOM 2979 N N . LEU B 1 15 ? -23.578 10.008 14.906 1 81.44 15 LEU B N 1
ATOM 2980 C CA . LEU B 1 15 ? -22.828 11 14.148 1 81.44 15 LEU B CA 1
ATOM 2981 C C . LEU B 1 15 ? -23.625 12.297 14.016 1 81.44 15 LEU B C 1
ATOM 2983 O O . LEU B 1 15 ? -24.828 12.32 14.266 1 81.44 15 LEU B O 1
ATOM 2987 N N . GLU B 1 16 ? -22.781 13.219 13.82 1 75.94 16 GLU B N 1
ATOM 2988 C CA . GLU B 1 16 ? -23.391 14.508 13.5 1 75.94 16 GLU B CA 1
ATOM 2989 C C . GLU B 1 16 ? -24.203 14.438 12.203 1 75.94 16 GLU B C 1
ATOM 2991 O O . GLU B 1 16 ? -23.859 13.672 11.297 1 75.94 16 GLU B O 1
ATOM 2996 N N . ARG B 1 17 ? -25.344 15.023 11.977 1 88.25 17 ARG B N 1
ATOM 2997 C CA . ARG B 1 17 ? -26.234 15.023 10.812 1 88.25 17 ARG B CA 1
ATOM 2998 C C . ARG B 1 17 ? -26.703 13.617 10.484 1 88.25 17 ARG B C 1
ATOM 3000 O O . ARG B 1 17 ? -26.391 13.086 9.414 1 88.25 17 ARG B O 1
ATOM 3007 N N . PRO B 1 18 ? -27.359 12.93 11.281 1 85.81 18 PRO B N 1
ATOM 3008 C CA . PRO B 1 18 ? -27.734 11.516 11.141 1 85.81 18 PRO B CA 1
ATOM 3009 C C . PRO B 1 18 ? -28.5 11.234 9.852 1 85.81 18 PRO B C 1
ATOM 3011 O O . PRO B 1 18 ? -28.594 10.078 9.422 1 85.81 18 PRO B O 1
ATOM 3014 N N . GLU B 1 19 ? -28.922 12.344 9.203 1 88.5 19 GLU B N 1
ATOM 3015 C CA . GLU B 1 19 ? -29.703 12.18 7.973 1 88.5 19 GLU B CA 1
ATOM 3016 C C . GLU B 1 19 ? -28.781 12.102 6.75 1 88.5 19 GLU B C 1
ATOM 3018 O O . GLU B 1 19 ? -29.25 11.789 5.652 1 88.5 19 GLU B O 1
ATOM 3023 N N . VAL B 1 20 ? -27.516 12.375 6.953 1 93.75 20 VAL B N 1
ATOM 3024 C CA . VAL B 1 20 ? -26.594 12.438 5.828 1 93.75 20 VAL B CA 1
ATOM 3025 C C . VAL B 1 20 ? -25.688 11.203 5.836 1 93.75 20 VAL B C 1
ATOM 3027 O O . VAL B 1 20 ? -25.203 10.789 6.891 1 93.75 20 VAL B O 1
ATOM 3030 N N . GLU B 1 21 ? -25.516 10.57 4.727 1 96.94 21 GLU B N 1
ATOM 3031 C CA . GLU B 1 21 ? -24.562 9.5 4.465 1 96.94 21 GLU B CA 1
ATOM 3032 C C . GLU B 1 21 ? -23.875 9.688 3.111 1 96.94 21 GLU B C 1
ATOM 3034 O O . GLU B 1 21 ? -24.531 9.641 2.07 1 96.94 21 GLU B O 1
ATOM 3039 N N . TYR B 1 22 ? -22.609 9.953 3.17 1 98.31 22 TYR B N 1
ATOM 3040 C CA . TYR B 1 22 ? -21.844 10.07 1.934 1 98.31 22 TYR B CA 1
ATOM 3041 C C . TYR B 1 22 ? -21.266 8.719 1.525 1 98.31 22 TYR B C 1
ATOM 3043 O O . TYR B 1 22 ? -21.344 7.746 2.285 1 98.31 22 TYR B O 1
ATOM 3051 N N . GLN B 1 23 ? -20.781 8.641 0.295 1 98.69 23 GLN B N 1
ATOM 3052 C CA . GLN B 1 23 ? -20.312 7.371 -0.253 1 98.69 23 GLN B CA 1
ATOM 3053 C C . GLN B 1 23 ? -18.812 7.414 -0.533 1 98.69 23 GLN B C 1
ATOM 3055 O O . GLN B 1 23 ? -18.281 8.438 -0.963 1 98.69 23 GLN B O 1
ATOM 3060 N N . VAL B 1 24 ? -18.141 6.367 -0.268 1 98.94 24 VAL B N 1
ATOM 3061 C CA . VAL B 1 24 ? -16.734 6.156 -0.602 1 98.94 24 VAL B CA 1
ATOM 3062 C C . VAL B 1 24 ? -16.625 5.195 -1.783 1 98.94 24 VAL B C 1
ATOM 3064 O O . VAL B 1 24 ? -17.047 4.043 -1.697 1 98.94 24 VAL B O 1
ATOM 3067 N N . PHE B 1 25 ? -16.062 5.625 -2.857 1 98.94 25 PHE B N 1
ATOM 3068 C CA . PHE B 1 25 ? -15.984 4.867 -4.102 1 98.94 25 PHE B CA 1
ATOM 3069 C C . PHE B 1 25 ? -15 3.715 -3.977 1 98.94 25 PHE B C 1
ATOM 3071 O O . PHE B 1 25 ? -13.867 3.904 -3.512 1 98.94 25 PHE B O 1
ATOM 3078 N N . GLN B 1 26 ? -15.367 2.477 -4.367 1 98.88 26 GLN B N 1
ATOM 3079 C CA . GLN B 1 26 ? -14.422 1.367 -4.398 1 98.88 26 GLN B CA 1
ATOM 3080 C C . GLN B 1 26 ? -13.703 1.299 -5.738 1 98.88 26 GLN B C 1
ATOM 3082 O O . GLN B 1 26 ? -14.32 1.049 -6.773 1 98.88 26 GLN B O 1
ATOM 3087 N N . PHE B 1 27 ? -12.406 1.511 -5.711 1 98.88 27 PHE B N 1
ATOM 3088 C CA . PHE B 1 27 ? -11.602 1.312 -6.906 1 98.88 27 PHE B CA 1
ATOM 3089 C C . PHE B 1 27 ? -11.352 -0.173 -7.152 1 98.88 27 PHE B C 1
ATOM 3091 O O . PHE B 1 27 ? -11.133 -0.937 -6.211 1 98.88 27 PHE B O 1
ATOM 3098 N N . PRO B 1 28 ? -11.422 -0.583 -8.5 1 98.31 28 PRO B N 1
ATOM 3099 C CA . PRO B 1 28 ? -10.906 -1.921 -8.797 1 98.31 28 PRO B CA 1
ATOM 3100 C C . PRO B 1 28 ? -9.422 -2.072 -8.469 1 98.31 28 PRO B C 1
ATOM 3102 O O . PRO B 1 28 ? -8.672 -1.095 -8.523 1 98.31 28 PRO B O 1
ATOM 3105 N N . ALA B 1 29 ? -9.055 -3.256 -8.203 1 97.88 29 ALA B N 1
ATOM 3106 C CA . ALA B 1 29 ? -7.676 -3.541 -7.801 1 97.88 29 ALA B CA 1
ATOM 3107 C C . ALA B 1 29 ? -6.695 -3.172 -8.914 1 97.88 29 ALA B C 1
ATOM 3109 O O . ALA B 1 29 ? -5.523 -2.895 -8.648 1 97.88 29 ALA B O 1
ATOM 3110 N N . ASN B 1 30 ? -7.066 -3.135 -10.141 1 97.94 30 ASN B N 1
ATOM 3111 C CA . ASN B 1 30 ? -6.18 -2.799 -11.25 1 97.94 30 ASN B CA 1
ATOM 3112 C C . ASN B 1 30 ? -6.312 -1.333 -11.648 1 97.94 30 ASN B C 1
ATOM 3114 O O . ASN B 1 30 ? -5.848 -0.931 -12.719 1 97.94 30 ASN B O 1
ATOM 3118 N N . GLN B 1 31 ? -7 -0.507 -10.859 1 98.06 31 GLN B N 1
ATOM 3119 C CA . GLN B 1 31 ? -7.156 0.917 -11.133 1 98.06 31 GLN B CA 1
ATOM 3120 C C . GLN B 1 31 ? -7.016 1.739 -9.852 1 98.06 31 GLN B C 1
ATOM 3122 O O . GLN B 1 31 ? -7.734 2.725 -9.656 1 98.06 31 GLN B O 1
ATOM 3127 N N . ILE B 1 32 ? -6.219 1.255 -8.938 1 98.5 32 ILE B N 1
ATOM 3128 C CA . ILE B 1 32 ? -5.914 2.016 -7.73 1 98.5 32 ILE B CA 1
ATOM 3129 C C . ILE B 1 32 ? -5.262 3.344 -8.109 1 98.5 32 ILE B C 1
ATOM 3131 O O . ILE B 1 32 ? -4.344 3.379 -8.93 1 98.5 32 ILE B O 1
ATOM 3135 N N . PRO B 1 33 ? -5.766 4.434 -7.59 1 98.12 33 PRO B N 1
ATOM 3136 C CA . PRO B 1 33 ? -5.18 5.715 -8 1 98.12 33 PRO B CA 1
ATOM 3137 C C . PRO B 1 33 ? -3.711 5.844 -7.605 1 98.12 33 PRO B C 1
ATOM 3139 O O . PRO B 1 33 ? -3.326 5.445 -6.504 1 98.12 33 PRO B O 1
ATOM 3142 N N . ARG B 1 34 ? -2.9 6.273 -8.531 1 97.25 34 ARG B N 1
ATOM 3143 C CA . ARG B 1 34 ? -1.517 6.652 -8.266 1 97.25 34 ARG B CA 1
ATOM 3144 C C . ARG B 1 34 ? -1.44 8.008 -7.578 1 97.25 34 ARG B C 1
ATOM 3146 O O . ARG B 1 34 ? -2.074 8.969 -8.023 1 97.25 34 ARG B O 1
ATOM 3153 N N . ILE B 1 35 ? -0.736 8.125 -6.453 1 98.38 35 ILE B N 1
ATOM 3154 C CA . ILE B 1 35 ? -0.579 9.391 -5.75 1 98.38 35 ILE B CA 1
ATOM 3155 C C . ILE B 1 35 ? 0.555 10.195 -6.383 1 98.38 35 ILE B C 1
ATOM 3157 O O . ILE B 1 35 ? 1.713 10.07 -5.973 1 98.38 35 ILE B O 1
ATOM 3161 N N . ASP B 1 36 ? 0.208 11.031 -7.418 1 97.38 36 ASP B N 1
ATOM 3162 C CA . ASP B 1 36 ? 1.239 11.734 -8.172 1 97.38 36 ASP B CA 1
ATOM 3163 C C . ASP B 1 36 ? 0.833 13.18 -8.438 1 97.38 36 ASP B C 1
ATOM 3165 O O . ASP B 1 36 ? 1.499 13.891 -9.188 1 97.38 36 ASP B O 1
ATOM 3169 N N . GLY B 1 37 ? -0.293 13.617 -7.891 1 97 37 GLY B N 1
ATOM 3170 C CA . GLY B 1 37 ? -0.775 14.977 -8.062 1 97 37 GLY B CA 1
ATOM 3171 C C . GLY B 1 37 ? -1.573 15.164 -9.344 1 97 37 GLY B C 1
ATOM 3172 O O . GLY B 1 37 ? -2.012 16.281 -9.648 1 97 37 GLY B O 1
ATOM 3173 N N . ASP B 1 38 ? -1.771 14.078 -10.102 1 96.19 38 ASP B N 1
ATOM 3174 C CA . ASP B 1 38 ? -2.584 14.078 -11.312 1 96.19 38 ASP B CA 1
ATOM 3175 C C . ASP B 1 38 ? -3.918 13.375 -11.086 1 96.19 38 ASP B C 1
ATOM 3177 O O . ASP B 1 38 ? -3.951 12.211 -10.688 1 96.19 38 ASP B O 1
ATOM 3181 N N . ALA B 1 39 ? -4.984 14.039 -11.391 1 97.75 39 ALA B N 1
ATOM 3182 C CA . ALA B 1 39 ? -6.316 13.555 -11.039 1 97.75 39 ALA B CA 1
ATOM 3183 C C . ALA B 1 39 ? -6.859 12.602 -12.094 1 97.75 39 ALA B C 1
ATOM 3185 O O . ALA B 1 39 ? -7.984 12.109 -11.984 1 97.75 39 ALA B O 1
ATOM 3186 N N . ASP B 1 40 ? -6.102 12.266 -13.109 1 96.69 40 ASP B N 1
ATOM 3187 C CA . ASP B 1 40 ? -6.605 11.5 -14.242 1 96.69 40 ASP B CA 1
ATOM 3188 C C . ASP B 1 40 ? -7.141 10.141 -13.797 1 96.69 40 ASP B C 1
ATOM 3190 O O . ASP B 1 40 ? -8.125 9.648 -14.344 1 96.69 40 ASP B O 1
ATOM 3194 N N . ASP B 1 41 ? -6.516 9.578 -12.852 1 96.69 41 ASP B N 1
ATOM 3195 C CA . ASP B 1 41 ? -6.906 8.25 -12.375 1 96.69 41 ASP B CA 1
ATOM 3196 C C . ASP B 1 41 ? -8.273 8.297 -11.695 1 96.69 41 ASP B C 1
ATOM 3198 O O . ASP B 1 41 ? -8.898 7.258 -11.477 1 96.69 41 ASP B O 1
ATOM 3202 N N . TRP B 1 42 ? -8.781 9.469 -11.414 1 98.44 42 TRP B N 1
ATOM 3203 C CA . TRP B 1 42 ? -10.062 9.617 -10.727 1 98.44 42 TRP B CA 1
ATOM 3204 C C . TRP B 1 42 ? -11.195 9.828 -11.719 1 98.44 42 TRP B C 1
ATOM 3206 O O . TRP B 1 42 ? -12.359 9.977 -11.32 1 98.44 42 TRP B O 1
ATOM 3216 N N . SER B 1 43 ? -10.906 9.812 -12.992 1 98 43 SER B N 1
ATOM 3217 C CA . SER B 1 43 ? -11.914 10.039 -14.023 1 98 43 SER B CA 1
ATOM 3218 C C . SER B 1 43 ? -12.984 8.953 -13.992 1 98 43 SER B C 1
ATOM 3220 O O . SER B 1 43 ? -14.102 9.164 -14.469 1 98 43 SER B O 1
ATOM 3222 N N . ILE B 1 44 ? -12.695 7.797 -13.383 1 98.19 44 ILE B N 1
ATOM 3223 C CA . ILE B 1 44 ? -13.648 6.688 -13.359 1 98.19 44 ILE B CA 1
ATOM 3224 C C . ILE B 1 44 ? -14.641 6.879 -12.211 1 98.19 44 ILE B C 1
ATOM 3226 O O . ILE B 1 44 ? -15.641 6.164 -12.125 1 98.19 44 ILE B O 1
ATOM 3230 N N . VAL B 1 45 ? -14.383 7.789 -11.273 1 98.75 45 VAL B N 1
ATOM 3231 C CA . VAL B 1 45 ? -15.266 8.055 -10.148 1 98.75 45 VAL B CA 1
ATOM 3232 C C . VAL B 1 45 ? -16.406 8.969 -10.594 1 98.75 45 VAL B C 1
ATOM 3234 O O . VAL B 1 45 ? -16.172 10.102 -11.031 1 98.75 45 VAL B O 1
ATOM 3237 N N . PRO B 1 46 ? -17.656 8.562 -10.453 1 98.19 46 PRO B N 1
ATOM 3238 C CA . PRO B 1 46 ? -18.797 9.391 -10.859 1 98.19 46 PRO B CA 1
ATOM 3239 C C . PRO B 1 46 ? -18.891 10.695 -10.07 1 98.19 46 PRO B C 1
ATOM 3241 O O . PRO B 1 46 ? -18.453 10.758 -8.922 1 98.19 46 PRO B O 1
ATOM 3244 N N . GLU B 1 47 ? -19.516 11.648 -10.68 1 97.5 47 GLU B N 1
ATOM 3245 C CA . GLU B 1 47 ? -19.672 12.961 -10.055 1 97.5 47 GLU B CA 1
ATOM 3246 C C . GLU B 1 47 ? -20.547 12.875 -8.805 1 97.5 47 GLU B C 1
ATOM 3248 O O . GLU B 1 47 ? -20.453 13.734 -7.922 1 97.5 47 GLU B O 1
ATOM 3253 N N . SER B 1 48 ? -21.391 11.828 -8.742 1 97.88 48 SER B N 1
ATOM 3254 C CA . SER B 1 48 ? -22.266 11.648 -7.59 1 97.88 48 SER B CA 1
ATOM 3255 C C . SER B 1 48 ? -21.469 11.414 -6.316 1 97.88 48 SER B C 1
ATOM 3257 O O . SER B 1 48 ? -22 11.516 -5.211 1 97.88 48 SER B O 1
ATOM 3259 N N . TYR B 1 49 ? -20.172 11.078 -6.441 1 98.62 49 TYR B N 1
ATOM 3260 C CA . TYR B 1 49 ? -19.312 10.859 -5.285 1 98.62 49 TYR B CA 1
ATOM 3261 C C . TYR B 1 49 ? -18.641 12.164 -4.852 1 98.62 49 TYR B C 1
ATOM 3263 O O . TYR B 1 49 ? -17.938 12.203 -3.846 1 98.62 49 TYR B O 1
ATOM 3271 N N . THR B 1 50 ? -18.797 13.219 -5.57 1 98.69 50 THR B N 1
ATOM 3272 C CA . THR B 1 50 ? -18.094 14.477 -5.305 1 98.69 50 THR B CA 1
ATOM 3273 C C . THR B 1 50 ? -18.812 15.266 -4.211 1 98.69 50 THR B C 1
ATOM 3275 O O . THR B 1 50 ? -20.031 15.445 -4.27 1 98.69 50 THR B O 1
ATOM 3278 N N . ILE B 1 51 ? -18.094 15.68 -3.23 1 98.56 51 ILE B N 1
ATOM 3279 C CA . ILE B 1 51 ? -18.578 16.578 -2.193 1 98.56 51 ILE B CA 1
ATOM 3280 C C . ILE B 1 51 ? -17.969 17.969 -2.387 1 98.56 51 ILE B C 1
ATOM 3282 O O . ILE B 1 51 ? -16.734 18.125 -2.344 1 98.56 51 ILE B O 1
ATOM 3286 N N . GLY B 1 52 ? -18.781 18.938 -2.568 1 97.5 52 GLY B N 1
ATOM 3287 C CA . GLY B 1 52 ? -18.297 20.266 -2.91 1 97.5 52 GLY B CA 1
ATOM 3288 C C . GLY B 1 52 ? -18.531 21.281 -1.821 1 97.5 52 GLY B C 1
ATOM 3289 O O . GLY B 1 52 ? -18.953 20.938 -0.711 1 97.5 52 GLY B O 1
ATOM 3290 N N . THR B 1 53 ? -18.219 22.562 -2.129 1 95.75 53 THR B N 1
ATOM 3291 C CA . THR B 1 53 ? -18.344 23.688 -1.211 1 95.75 53 THR B CA 1
ATOM 3292 C C . THR B 1 53 ? -19.781 23.859 -0.732 1 95.75 53 THR B C 1
ATOM 3294 O O . THR B 1 53 ? -20.016 24.25 0.408 1 95.75 53 THR B O 1
ATOM 3297 N N . LYS B 1 54 ? -20.703 23.438 -1.543 1 94.56 54 LYS B N 1
ATOM 3298 C CA . LYS B 1 54 ? -22.109 23.641 -1.213 1 94.56 54 LYS B CA 1
ATOM 3299 C C . LYS B 1 54 ? -22.531 22.766 -0.033 1 94.56 54 LYS B C 1
ATOM 3301 O O . LYS B 1 54 ? -23.531 23.031 0.625 1 94.56 54 LYS B O 1
ATOM 3306 N N . GLU B 1 55 ? -21.828 21.641 0.142 1 95.69 55 GLU B N 1
ATOM 3307 C CA . GLU B 1 55 ? -22.141 20.734 1.244 1 95.69 55 GLU B CA 1
ATOM 3308 C C . GLU B 1 55 ? -21.516 21.219 2.551 1 95.69 55 GLU B C 1
ATOM 3310 O O . GLU B 1 55 ? -21.797 20.672 3.619 1 95.69 55 GLU B O 1
ATOM 3315 N N . LEU B 1 56 ? -20.703 22.219 2.494 1 96.38 56 LEU B N 1
ATOM 3316 C CA . LEU B 1 56 ? -20 22.734 3.67 1 96.38 56 LEU B CA 1
ATOM 3317 C C . LEU B 1 56 ? -20.75 23.906 4.285 1 96.38 56 LEU B C 1
ATOM 3319 O O . LEU B 1 56 ? -21.484 24.609 3.596 1 96.38 56 LEU B O 1
ATOM 3323 N N . ARG B 1 57 ? -20.547 24.094 5.598 1 95.5 57 ARG B N 1
ATOM 3324 C CA . ARG B 1 57 ? -21.047 25.25 6.324 1 95.5 57 ARG B CA 1
ATOM 3325 C C . ARG B 1 57 ? -19.938 25.969 7.07 1 95.5 57 ARG B C 1
ATOM 3327 O O . ARG B 1 57 ? -19.062 25.328 7.652 1 95.5 57 ARG B O 1
ATOM 3334 N N . GLU B 1 58 ? -19.938 27.25 6.949 1 91.88 58 GLU B N 1
ATOM 3335 C CA . GLU B 1 58 ? -18.984 28.062 7.707 1 91.88 58 GLU B CA 1
ATOM 3336 C C . GLU B 1 58 ? -19.562 28.453 9.07 1 91.88 58 GLU B C 1
ATOM 3338 O O . GLU B 1 58 ? -20.562 29.188 9.141 1 91.88 58 GLU B O 1
ATOM 3343 N N . THR B 1 59 ? -18.969 28 10.102 1 84.44 59 THR B N 1
ATOM 3344 C CA . THR B 1 59 ? -19.594 28.188 11.398 1 84.44 59 THR B CA 1
ATOM 3345 C C . THR B 1 59 ? -18.688 28.984 12.336 1 84.44 59 THR B C 1
ATOM 3347 O O . THR B 1 59 ? -18.969 29.094 13.531 1 84.44 59 THR B O 1
ATOM 3350 N N . VAL B 1 60 ? -17.625 29.531 11.898 1 86.56 60 VAL B N 1
ATOM 3351 C CA . VAL B 1 60 ? -16.656 30.188 12.773 1 86.56 60 VAL B CA 1
ATOM 3352 C C . VAL B 1 60 ? -16.719 31.703 12.57 1 86.56 60 VAL B C 1
ATOM 3354 O O . VAL B 1 60 ? -16.875 32.438 13.539 1 86.56 60 VAL B O 1
ATOM 3357 N N . VAL B 1 61 ? -16.766 32.125 11.328 1 84.81 61 VAL B N 1
ATOM 3358 C CA . VAL B 1 61 ? -16.688 33.562 11.086 1 84.81 61 VAL B CA 1
ATOM 3359 C C . VAL B 1 61 ? -18.078 34.094 10.719 1 84.81 61 VAL B C 1
ATOM 3361 O O . VAL B 1 61 ? -18.219 35.25 10.344 1 84.81 61 VAL B O 1
ATOM 3364 N N . GLY B 1 62 ? -19.141 33.312 10.758 1 84.94 62 GLY B N 1
ATOM 3365 C CA . GLY B 1 62 ? -20.516 33.781 10.68 1 84.94 62 GLY B CA 1
ATOM 3366 C C . GLY B 1 62 ? -21.062 33.781 9.266 1 84.94 62 GLY B C 1
ATOM 3367 O O . GLY B 1 62 ? -22.062 34.469 8.992 1 84.94 62 GLY B O 1
ATOM 3368 N N . LEU B 1 63 ? -20.438 33.062 8.297 1 87.94 63 LEU B N 1
ATOM 3369 C CA . LEU B 1 63 ? -20.922 33.062 6.918 1 87.94 63 LEU B CA 1
ATOM 3370 C C . LEU B 1 63 ? -22.031 32.031 6.742 1 87.94 63 LEU B C 1
ATOM 3372 O O . LEU B 1 63 ? -22.828 32.125 5.797 1 87.94 63 LEU B O 1
ATOM 3376 N N . GLY B 1 64 ? -22.078 31.078 7.574 1 92.44 64 GLY B N 1
ATOM 3377 C CA . GLY B 1 64 ? -23.109 30.047 7.43 1 92.44 64 GLY B CA 1
ATOM 3378 C C . GLY B 1 64 ? -23.031 29.328 6.102 1 92.44 64 GLY B C 1
ATOM 3379 O O . GLY B 1 64 ? -21.984 28.781 5.734 1 92.44 64 GLY B O 1
ATOM 3380 N N . ASP B 1 65 ? -24.172 29.438 5.34 1 92.5 65 ASP B N 1
ATOM 3381 C CA . ASP B 1 65 ? -24.25 28.734 4.066 1 92.5 65 ASP B CA 1
ATOM 3382 C C . ASP B 1 65 ? -24 29.672 2.893 1 92.5 65 ASP B C 1
ATOM 3384 O O . ASP B 1 65 ? -24.375 29.375 1.757 1 92.5 65 ASP B O 1
ATOM 3388 N N . LYS B 1 66 ? -23.484 30.844 3.184 1 93.44 66 LYS B N 1
ATOM 3389 C CA . LYS B 1 66 ? -23.188 31.797 2.117 1 93.44 66 LYS B CA 1
ATOM 3390 C C . LYS B 1 66 ? -21.875 31.469 1.435 1 93.44 66 LYS B C 1
ATOM 3392 O O . LYS B 1 66 ? -20.812 31.969 1.825 1 93.44 66 LYS B O 1
ATOM 3397 N N . HIS B 1 67 ? -21.984 30.75 0.394 1 92.81 67 HIS B N 1
ATOM 3398 C CA . HIS B 1 67 ? -20.828 30.328 -0.373 1 92.81 67 HIS B CA 1
ATOM 3399 C C . HIS B 1 67 ? -20.469 31.359 -1.44 1 92.81 67 HIS B C 1
ATOM 3401 O O . HIS B 1 67 ? -21.344 31.922 -2.096 1 92.81 67 HIS B O 1
ATOM 3407 N N . ASP B 1 68 ? -19.219 31.719 -1.531 1 93.06 68 ASP B N 1
ATOM 3408 C CA . ASP B 1 68 ? -18.641 32.5 -2.615 1 93.06 68 ASP B CA 1
ATOM 3409 C C . ASP B 1 68 ? -17.594 31.719 -3.379 1 93.06 68 ASP B C 1
ATOM 3411 O O . ASP B 1 68 ? -16.422 31.688 -2.992 1 93.06 68 ASP B O 1
ATOM 3415 N N . GLN B 1 69 ? -17.938 31.141 -4.488 1 92.19 69 GLN B N 1
ATOM 3416 C CA . GLN B 1 69 ? -17.078 30.219 -5.227 1 92.19 69 GLN B CA 1
ATOM 3417 C C . GLN B 1 69 ? -15.938 30.969 -5.906 1 92.19 69 GLN B C 1
ATOM 3419 O O . GLN B 1 69 ? -14.953 30.359 -6.328 1 92.19 69 GLN B O 1
ATOM 3424 N N . ASP B 1 70 ? -16.109 32.25 -5.996 1 94 70 ASP B N 1
ATOM 3425 C CA . ASP B 1 70 ? -15 33.031 -6.531 1 94 70 ASP B CA 1
ATOM 3426 C C . ASP B 1 70 ? -13.883 33.188 -5.496 1 94 70 ASP B C 1
ATOM 3428 O O . ASP B 1 70 ? -12.727 33.438 -5.852 1 94 70 ASP B O 1
ATOM 3432 N N . ASN B 1 71 ? -14.258 33.094 -4.301 1 94.06 71 ASN B N 1
ATOM 3433 C CA . ASN B 1 71 ? -13.273 33.156 -3.223 1 94.06 71 ASN B CA 1
ATOM 3434 C C . ASN B 1 71 ? -12.625 31.781 -2.998 1 94.06 71 ASN B C 1
ATOM 3436 O O . ASN B 1 71 ? -11.398 31.672 -2.994 1 94.06 71 ASN B O 1
ATOM 3440 N N . LEU B 1 72 ? -13.445 30.781 -2.832 1 96.19 72 LEU B N 1
ATOM 3441 C CA . LEU B 1 72 ? -13 29.406 -2.621 1 96.19 72 LEU B CA 1
ATOM 3442 C C . LEU B 1 72 ? -14.008 28.406 -3.184 1 96.19 72 LEU B C 1
ATOM 3444 O O . LEU B 1 72 ? -15.211 28.516 -2.908 1 96.19 72 LEU B O 1
ATOM 3448 N N . ASP B 1 73 ? -13.562 27.516 -3.998 1 97.81 73 ASP B N 1
ATOM 3449 C CA . ASP B 1 73 ? -14.359 26.422 -4.531 1 97.81 73 ASP B CA 1
ATOM 3450 C C . ASP B 1 73 ? -13.641 25.078 -4.367 1 97.81 73 ASP B C 1
ATOM 3452 O O . ASP B 1 73 ? -12.578 24.875 -4.953 1 97.81 73 ASP B O 1
ATOM 3456 N N . VAL B 1 74 ? -14.203 24.203 -3.576 1 98.12 74 VAL B N 1
ATOM 3457 C CA . VAL B 1 74 ? -13.531 22.953 -3.258 1 98.12 74 VAL B CA 1
ATOM 3458 C C . VAL B 1 74 ? -14.375 21.766 -3.758 1 98.12 74 VAL B C 1
ATOM 3460 O O . VAL B 1 74 ? -15.602 21.844 -3.785 1 98.12 74 VAL B O 1
ATOM 3463 N N . GLN B 1 75 ? -13.734 20.734 -4.184 1 98.62 75 GLN B N 1
ATOM 3464 C CA . GLN B 1 75 ? -14.297 19.422 -4.516 1 98.62 75 GLN B CA 1
ATOM 3465 C C . GLN B 1 75 ? -13.461 18.297 -3.912 1 98.62 75 GLN B C 1
ATOM 3467 O O . GLN B 1 75 ? -12.242 18.281 -4.051 1 98.62 75 GLN B O 1
ATOM 3472 N N . VAL B 1 76 ? -14.148 17.359 -3.236 1 98.94 76 VAL B N 1
ATOM 3473 C CA . VAL B 1 76 ? -13.461 16.234 -2.598 1 98.94 76 VAL B CA 1
ATOM 3474 C C . VAL B 1 76 ? -14.102 14.922 -3.037 1 98.94 76 VAL B C 1
ATOM 3476 O O . VAL B 1 76 ? -15.328 14.797 -3.049 1 98.94 76 VAL B O 1
ATOM 3479 N N . LYS B 1 77 ? -13.328 13.984 -3.473 1 98.94 77 LYS B N 1
ATOM 3480 C CA . LYS B 1 77 ? -13.719 12.594 -3.678 1 98.94 77 LYS B CA 1
ATOM 3481 C C . LYS B 1 77 ? -12.945 11.664 -2.748 1 98.94 77 LYS B C 1
ATOM 3483 O O . LYS B 1 77 ? -11.758 11.875 -2.5 1 98.94 77 LYS B O 1
ATOM 3488 N N . VAL B 1 78 ? -13.609 10.688 -2.209 1 98.94 78 VAL B N 1
ATOM 3489 C CA . VAL B 1 78 ? -12.992 9.695 -1.336 1 98.94 78 VAL B CA 1
ATOM 3490 C C . VAL B 1 78 ? -13.148 8.305 -1.944 1 98.94 78 VAL B C 1
ATOM 3492 O O . VAL B 1 78 ? -14.203 7.965 -2.484 1 98.94 78 VAL B O 1
ATOM 3495 N N . GLY B 1 79 ? -12.094 7.539 -1.919 1 98.94 79 GLY B N 1
ATOM 3496 C CA . GLY B 1 79 ? -12.094 6.184 -2.447 1 98.94 79 GLY B CA 1
ATOM 3497 C C . GLY B 1 79 ? -11.438 5.18 -1.517 1 98.94 79 GLY B C 1
ATOM 3498 O O . GLY B 1 79 ? -10.812 5.562 -0.524 1 98.94 79 GLY B O 1
ATOM 3499 N N . TRP B 1 80 ? -11.695 3.916 -1.778 1 98.88 80 TRP B N 1
ATOM 3500 C CA . TRP B 1 80 ? -11.055 2.809 -1.074 1 98.88 80 TRP B CA 1
ATOM 3501 C C . TRP B 1 80 ? -10.883 1.605 -1.993 1 98.88 80 TRP B C 1
ATOM 3503 O O . TRP B 1 80 ? -11.312 1.634 -3.15 1 98.88 80 TRP B O 1
ATOM 3513 N N . VAL B 1 81 ? -10.117 0.63 -1.562 1 98.75 81 VAL B N 1
ATOM 3514 C CA . VAL B 1 81 ? -9.883 -0.605 -2.303 1 98.75 81 VAL B CA 1
ATOM 3515 C C . VAL B 1 81 ? -10.102 -1.807 -1.386 1 98.75 81 VAL B C 1
ATOM 3517 O O . VAL B 1 81 ? -9.539 -1.87 -0.291 1 98.75 81 VAL B O 1
ATOM 3520 N N . LYS B 1 82 ? -10.969 -2.713 -1.827 1 98.19 82 LYS B N 1
ATOM 3521 C CA . LYS B 1 82 ? -11.164 -3.938 -1.057 1 98.19 82 LYS B CA 1
ATOM 3522 C C . LYS B 1 82 ? -9.844 -4.676 -0.857 1 98.19 82 LYS B C 1
ATOM 3524 O O . LYS B 1 82 ? -9.102 -4.898 -1.815 1 98.19 82 LYS B O 1
ATOM 3529 N N . GLY B 1 83 ? -9.555 -4.961 0.368 1 97.38 83 GLY B N 1
ATOM 3530 C CA . GLY B 1 83 ? -8.328 -5.676 0.681 1 97.38 83 GLY B CA 1
ATOM 3531 C C . GLY B 1 83 ? -7.23 -4.77 1.203 1 97.38 83 GLY B C 1
ATOM 3532 O O . GLY B 1 83 ? -6.227 -5.25 1.74 1 97.38 83 GLY B O 1
ATOM 3533 N N . LEU B 1 84 ? -7.348 -3.494 1.023 1 97.81 84 LEU B N 1
ATOM 3534 C CA . LEU B 1 84 ? -6.406 -2.529 1.579 1 97.81 84 LEU B CA 1
ATOM 3535 C C . LEU B 1 84 ? -7.027 -1.776 2.75 1 97.81 84 LEU B C 1
ATOM 3537 O O . LEU B 1 84 ? -8.25 -1.688 2.859 1 97.81 84 LEU B O 1
ATOM 3541 N N . ASN B 1 85 ? -6.234 -1.315 3.596 1 96.56 85 ASN B N 1
ATOM 3542 C CA . ASN B 1 85 ? -6.68 -0.46 4.691 1 96.56 85 ASN B CA 1
ATOM 3543 C C . ASN B 1 85 ? -6.332 1.004 4.438 1 96.56 85 ASN B C 1
ATOM 3545 O O . ASN B 1 85 ? -5.758 1.669 5.301 1 96.56 85 ASN B O 1
ATOM 3549 N N . ARG B 1 86 ? -6.695 1.513 3.316 1 98.44 86 ARG B N 1
ATOM 3550 C CA . ARG B 1 86 ? -6.398 2.879 2.904 1 98.44 86 ARG B CA 1
ATOM 3551 C C . ARG B 1 86 ? -7.66 3.602 2.443 1 98.44 86 ARG B C 1
ATOM 3553 O O . ARG B 1 86 ? -8.5 3.014 1.76 1 98.44 86 ARG B O 1
ATOM 3560 N N . LEU B 1 87 ? -7.77 4.801 2.832 1 98.94 87 LEU B N 1
ATOM 3561 C CA . LEU B 1 87 ? -8.695 5.754 2.234 1 98.94 87 LEU B CA 1
ATOM 3562 C C . LEU B 1 87 ? -7.965 6.723 1.313 1 98.94 87 LEU B C 1
ATOM 3564 O O . LEU B 1 87 ? -6.992 7.359 1.725 1 98.94 87 LEU B O 1
ATOM 3568 N N . TYR B 1 88 ? -8.43 6.773 0.126 1 98.94 88 TYR B N 1
ATOM 3569 C CA . TYR B 1 88 ? -7.848 7.672 -0.865 1 98.94 88 TYR B CA 1
ATOM 3570 C C . TYR B 1 88 ? -8.656 8.953 -0.979 1 98.94 88 TYR B C 1
ATOM 3572 O O . TYR B 1 88 ? -9.891 8.922 -0.922 1 98.94 88 TYR B O 1
ATOM 3580 N N . PHE B 1 89 ? -7.953 10.078 -1.167 1 98.94 89 PHE B N 1
ATOM 3581 C CA . PHE B 1 89 ? -8.609 11.375 -1.305 1 98.94 89 PHE B CA 1
ATOM 3582 C C . PHE B 1 89 ? -8.109 12.102 -2.545 1 98.94 89 PHE B C 1
ATOM 3584 O O . PHE B 1 89 ? -6.906 12.102 -2.832 1 98.94 89 PHE B O 1
ATOM 3591 N N . LEU B 1 90 ? -9.008 12.641 -3.268 1 98.94 90 LEU B N 1
ATOM 3592 C CA . LEU B 1 90 ? -8.727 13.727 -4.211 1 98.94 90 LEU B CA 1
ATOM 3593 C C . LEU B 1 90 ? -9.328 15.039 -3.723 1 98.94 90 LEU B C 1
ATOM 3595 O O . LEU B 1 90 ? -10.547 15.156 -3.582 1 98.94 90 LEU B O 1
ATOM 3599 N N . TYR B 1 91 ? -8.555 15.961 -3.377 1 98.88 91 TYR B N 1
ATOM 3600 C CA . TYR B 1 91 ? -8.93 17.312 -2.99 1 98.88 91 TYR B CA 1
ATOM 3601 C C . TYR B 1 91 ? -8.539 18.312 -4.066 1 98.88 91 TYR B C 1
ATOM 3603 O O . TYR B 1 91 ? -7.359 18.484 -4.371 1 98.88 91 TYR B O 1
ATOM 3611 N N . GLU B 1 92 ? -9.492 18.906 -4.691 1 98.75 92 GLU B N 1
ATOM 3612 C CA . GLU B 1 92 ? -9.281 20 -5.641 1 98.75 92 GLU B CA 1
ATOM 3613 C C . GLU B 1 92 ? -9.867 21.312 -5.117 1 98.75 92 GLU B C 1
ATOM 3615 O O . GLU B 1 92 ? -11 21.344 -4.633 1 98.75 92 GLU B O 1
ATOM 3620 N N . ALA B 1 93 ? -9.102 22.359 -5.258 1 98.62 93 ALA B N 1
ATOM 3621 C CA . ALA B 1 93 ? -9.578 23.641 -4.746 1 98.62 93 ALA B CA 1
ATOM 3622 C C . ALA B 1 93 ? -9.117 24.797 -5.645 1 98.62 93 ALA B C 1
ATOM 3624 O O . ALA B 1 93 ? -7.957 24.828 -6.062 1 98.62 93 ALA B O 1
ATOM 3625 N N . GLN B 1 94 ? -10.016 25.609 -5.988 1 98.31 94 GLN B N 1
ATOM 3626 C CA . GLN B 1 94 ? -9.727 26.938 -6.543 1 98.31 94 GLN B CA 1
ATOM 3627 C C . GLN B 1 94 ? -9.836 28.016 -5.469 1 98.31 94 GLN B C 1
ATOM 3629 O O . GLN B 1 94 ? -10.883 28.156 -4.836 1 98.31 94 GLN B O 1
ATOM 3634 N N . ASP B 1 95 ? -8.797 28.734 -5.246 1 97.31 95 ASP B N 1
ATOM 3635 C CA . ASP B 1 95 ? -8.742 29.781 -4.227 1 97.31 95 ASP B CA 1
ATOM 3636 C C . ASP B 1 95 ? -8.273 31.109 -4.816 1 97.31 95 ASP B C 1
ATOM 3638 O O . ASP B 1 95 ? -7.383 31.125 -5.668 1 97.31 95 ASP B O 1
ATOM 3642 N N . ASN B 1 96 ? -8.852 32.219 -4.41 1 96.19 96 ASN B N 1
ATOM 3643 C CA . ASN B 1 96 ? -8.484 33.562 -4.918 1 96.19 96 ASN B CA 1
ATOM 3644 C C . ASN B 1 96 ? -7.156 34.031 -4.328 1 96.19 96 ASN B C 1
ATOM 3646 O O . ASN B 1 96 ? -6.539 34.938 -4.848 1 96.19 96 ASN B O 1
ATOM 3650 N N . TYR B 1 97 ? -6.797 33.375 -3.236 1 95.81 97 TYR B N 1
ATOM 3651 C CA . TYR B 1 97 ? -5.578 33.75 -2.52 1 95.81 97 TYR B CA 1
ATOM 3652 C C . TYR B 1 97 ? -5.051 32.562 -1.719 1 95.81 97 TYR B C 1
ATOM 3654 O O . TYR B 1 97 ? -5.633 32.188 -0.699 1 95.81 97 TYR B O 1
ATOM 3662 N N . TRP B 1 98 ? -3.971 32 -2.156 1 96.12 98 TRP B N 1
ATOM 3663 C CA . TRP B 1 98 ? -3.359 30.891 -1.424 1 96.12 98 TRP B CA 1
ATOM 3664 C C . TRP B 1 98 ? -2.357 31.406 -0.397 1 96.12 98 TRP B C 1
ATOM 3666 O O . TRP B 1 98 ? -1.416 32.125 -0.745 1 96.12 98 TRP B O 1
ATOM 3676 N N . ASP B 1 99 ? -2.5 31.078 0.862 1 95.12 99 ASP B N 1
ATOM 3677 C CA . ASP B 1 99 ? -1.62 31.484 1.956 1 95.12 99 ASP B CA 1
ATOM 3678 C C . ASP B 1 99 ? -0.813 30.297 2.477 1 95.12 99 ASP B C 1
ATOM 3680 O O . ASP B 1 99 ? -1.364 29.391 3.109 1 95.12 99 ASP B O 1
ATOM 3684 N N . PHE B 1 100 ? 0.542 30.25 2.191 1 93.81 100 PHE B N 1
ATOM 3685 C CA . PHE B 1 100 ? 1.337 29.094 2.586 1 93.81 100 PHE B CA 1
ATOM 3686 C C . PHE B 1 100 ? 2.803 29.484 2.756 1 93.81 100 PHE B C 1
ATOM 3688 O O . PHE B 1 100 ? 3.689 28.641 2.619 1 93.81 100 PHE B O 1
ATOM 3695 N N . ALA B 1 101 ? 3.146 30.688 3.088 1 89.69 101 ALA B N 1
ATOM 3696 C CA . ALA B 1 101 ? 4.523 31.172 3.104 1 89.69 101 ALA B CA 1
ATOM 3697 C C . ALA B 1 101 ? 5.203 30.859 4.434 1 89.69 101 ALA B C 1
ATOM 3699 O O . ALA B 1 101 ? 6.434 30.844 4.516 1 89.69 101 ALA B O 1
ATOM 3700 N N . ARG B 1 102 ? 4.418 30.609 5.477 1 88.12 102 ARG B N 1
ATOM 3701 C CA . ARG B 1 102 ? 4.996 30.453 6.809 1 88.12 102 ARG B CA 1
ATOM 3702 C C . ARG B 1 102 ? 5.332 28.984 7.094 1 88.12 102 ARG B C 1
ATOM 3704 O O . ARG B 1 102 ? 4.734 28.094 6.508 1 88.12 102 ARG B O 1
ATOM 3711 N N . GLY B 1 103 ? 6.266 28.797 8.039 1 88.62 103 GLY B N 1
ATOM 3712 C CA . GLY B 1 103 ? 6.703 27.453 8.391 1 88.62 103 GLY B CA 1
ATOM 3713 C C . GLY B 1 103 ? 5.953 26.875 9.57 1 88.62 103 GLY B C 1
ATOM 3714 O O . GLY B 1 103 ? 6.25 25.766 10.016 1 88.62 103 GLY B O 1
ATOM 3715 N N . ASP B 1 104 ? 5.012 27.625 10.016 1 89.75 104 ASP B N 1
ATOM 3716 C CA . ASP B 1 104 ? 4.246 27.172 11.172 1 89.75 104 ASP B CA 1
ATOM 3717 C C . ASP B 1 104 ? 2.852 26.703 10.766 1 89.75 104 ASP B C 1
ATOM 3719 O O . ASP B 1 104 ? 2.66 26.219 9.648 1 89.75 104 ASP B O 1
ATOM 3723 N N . LEU B 1 105 ? 1.932 26.734 11.664 1 91.12 105 LEU B N 1
ATOM 3724 C CA . LEU B 1 105 ? 0.597 26.172 11.461 1 91.12 105 LEU B CA 1
ATOM 3725 C C . LEU B 1 105 ? -0.249 27.109 10.594 1 91.12 105 LEU B C 1
ATOM 3727 O O . LEU B 1 105 ? -1.282 26.688 10.062 1 91.12 105 LEU B O 1
ATOM 3731 N N . HIS B 1 106 ? 0.129 28.359 10.562 1 91.25 106 HIS B N 1
ATOM 3732 C CA . HIS B 1 106 ? -0.625 29.281 9.719 1 91.25 106 HIS B CA 1
ATOM 3733 C C . HIS B 1 106 ? -0.436 28.953 8.242 1 91.25 106 HIS B C 1
ATOM 3735 O O . HIS B 1 106 ? 0.653 29.141 7.695 1 91.25 106 HIS B O 1
ATOM 3741 N N . ASN B 1 107 ? -1.393 28.469 7.582 1 94.25 107 ASN B N 1
ATOM 3742 C CA . ASN B 1 107 ? -1.458 27.938 6.219 1 94.25 107 ASN B CA 1
ATOM 3743 C C . ASN B 1 107 ? -2.896 27.672 5.789 1 94.25 107 ASN B C 1
ATOM 3745 O O . ASN B 1 107 ? -3.754 27.391 6.629 1 94.25 107 ASN B O 1
ATOM 3749 N N . ASP B 1 108 ? -3.266 27.938 4.504 1 96.44 108 ASP B N 1
ATOM 3750 C CA . ASP B 1 108 ? -4.488 27.266 4.051 1 96.44 108 ASP B CA 1
ATOM 3751 C C . ASP B 1 108 ? -4.43 25.766 4.32 1 96.44 108 ASP B C 1
ATOM 3753 O O . ASP B 1 108 ? -3.418 25.125 4.047 1 96.44 108 ASP B O 1
ATOM 3757 N N . ILE B 1 109 ? -5.504 25.25 4.949 1 97.19 109 ILE B N 1
ATOM 3758 C CA . ILE B 1 109 ? -5.449 23.891 5.473 1 97.19 109 ILE B CA 1
ATOM 3759 C C . ILE B 1 109 ? -6.672 23.109 5 1 97.19 109 ILE B C 1
ATOM 3761 O O . ILE B 1 109 ? -7.781 23.641 4.949 1 97.19 109 ILE B O 1
ATOM 3765 N N . PHE B 1 110 ? -6.477 21.891 4.559 1 98.56 110 PHE B N 1
ATOM 3766 C CA . PHE B 1 110 ? -7.504 20.859 4.449 1 98.56 110 PHE B CA 1
ATOM 3767 C C . PHE B 1 110 ? -7.402 19.875 5.605 1 98.56 110 PHE B C 1
ATOM 3769 O O . PHE B 1 110 ? -6.566 18.969 5.586 1 98.56 110 PHE B O 1
ATOM 3776 N N . GLU B 1 111 ? -8.219 19.984 6.621 1 98.06 111 GLU B N 1
ATOM 3777 C CA . GLU B 1 111 ? -8.188 19.172 7.824 1 98.06 111 GLU B CA 1
ATOM 3778 C C . GLU B 1 111 ? -9.172 18 7.715 1 98.06 111 GLU B C 1
ATOM 3780 O O . GLU B 1 111 ? -10.359 18.203 7.465 1 98.06 111 GLU B O 1
ATOM 3785 N N . ILE B 1 112 ? -8.672 16.781 7.918 1 98.69 112 ILE B N 1
ATOM 3786 C CA . ILE B 1 112 ? -9.578 15.641 7.91 1 98.69 112 ILE B CA 1
ATOM 3787 C C . ILE B 1 112 ? -9.531 14.938 9.266 1 98.69 112 ILE B C 1
ATOM 3789 O O . ILE B 1 112 ? -8.484 14.875 9.906 1 98.69 112 ILE B O 1
ATOM 3793 N N . VAL B 1 113 ? -10.648 14.438 9.656 1 98.56 113 VAL B N 1
ATOM 3794 C CA . VAL B 1 113 ? -10.781 13.586 10.836 1 98.56 113 VAL B CA 1
ATOM 3795 C C . VAL B 1 113 ? -11.461 12.281 10.453 1 98.56 113 VAL B C 1
ATOM 3797 O O . VAL B 1 113 ? -12.484 12.281 9.758 1 98.56 113 VAL B O 1
ATOM 3800 N N . VAL B 1 114 ? -10.891 11.195 10.875 1 98.62 114 VAL B N 1
ATOM 3801 C CA . VAL B 1 114 ? -11.406 9.891 10.469 1 98.62 114 VAL B CA 1
ATOM 3802 C C . VAL B 1 114 ? -11.562 9 11.695 1 98.62 114 VAL B C 1
ATOM 3804 O O . VAL B 1 114 ? -10.656 8.914 12.531 1 98.62 114 VAL B O 1
ATOM 3807 N N . ASP B 1 115 ? -12.672 8.391 11.836 1 98.44 115 ASP B N 1
ATOM 3808 C CA . ASP B 1 115 ? -13.008 7.383 12.836 1 98.44 115 ASP B CA 1
ATOM 3809 C C . ASP B 1 115 ? -13.445 6.078 12.172 1 98.44 115 ASP B C 1
ATOM 3811 O O . ASP B 1 115 ? -14.609 5.926 11.797 1 98.44 115 ASP B O 1
ATOM 3815 N N . GLY B 1 116 ? -12.539 5.129 12.125 1 98.31 116 GLY B N 1
ATOM 3816 C CA . GLY B 1 116 ? -12.711 3.945 11.297 1 98.31 116 GLY B CA 1
ATOM 3817 C C . GLY B 1 116 ? -13.742 2.982 11.844 1 98.31 116 GLY B C 1
ATOM 3818 O O . GLY B 1 116 ? -14.391 2.262 11.086 1 98.31 116 GLY B O 1
ATOM 3819 N N . ASP B 1 117 ? -13.93 2.922 13.156 1 96.5 117 ASP B N 1
ATOM 3820 C CA . ASP B 1 117 ? -14.852 1.939 13.719 1 96.5 117 ASP B CA 1
ATOM 3821 C C . ASP B 1 117 ? -16.078 2.619 14.328 1 96.5 117 ASP B C 1
ATOM 3823 O O . ASP B 1 117 ? -16.844 1.991 15.062 1 96.5 117 ASP B O 1
ATOM 3827 N N . LEU B 1 118 ? -16.219 3.916 14.148 1 95.5 118 LEU B N 1
ATOM 3828 C CA . LEU B 1 118 ? -17.391 4.688 14.586 1 95.5 118 LEU B CA 1
ATOM 3829 C C . LEU B 1 118 ? -17.547 4.602 16.094 1 95.5 118 LEU B C 1
ATOM 3831 O O . LEU B 1 118 ? -18.688 4.555 16.594 1 95.5 118 LEU B O 1
ATOM 3835 N N . SER B 1 119 ? -16.531 4.605 16.781 1 94.25 119 SER B N 1
ATOM 3836 C CA . SER B 1 119 ? -16.625 4.543 18.234 1 94.25 119 SER B CA 1
ATOM 3837 C C . SER B 1 119 ? -17.094 5.871 18.828 1 94.25 119 SER B C 1
ATOM 3839 O O . SER B 1 119 ? -17.625 5.918 19.938 1 94.25 119 SER B O 1
ATOM 3841 N N . GLY B 1 120 ? -16.859 6.938 18.062 1 94.56 120 GLY B N 1
ATOM 3842 C CA . GLY B 1 120 ? -17.312 8.25 18.5 1 94.56 120 GLY B CA 1
ATOM 3843 C C . GLY B 1 120 ? -16.531 8.766 19.703 1 94.56 120 GLY B C 1
ATOM 3844 O O . GLY B 1 120 ? -15.469 8.234 20.047 1 94.56 120 GLY B O 1
ATOM 3845 N N . GLY B 1 121 ? -16.938 9.953 20.172 1 95.25 121 GLY B N 1
ATOM 3846 C CA . GLY B 1 121 ? -16.391 10.5 21.406 1 95.25 121 GLY B CA 1
ATOM 3847 C C . GLY B 1 121 ? -15.219 11.438 21.172 1 95.25 121 GLY B C 1
ATOM 3848 O O . GLY B 1 121 ? -14.805 11.641 20.016 1 95.25 121 GLY B O 1
ATOM 3849 N N . PRO B 1 122 ? -14.719 12.008 22.266 1 96.25 122 PRO B N 1
ATOM 3850 C CA . PRO B 1 122 ? -13.586 12.93 22.203 1 96.25 122 PRO B CA 1
ATOM 3851 C C . PRO B 1 122 ? -12.289 12.242 21.766 1 96.25 122 PRO B C 1
ATOM 3853 O O . PRO B 1 122 ? -12.039 11.094 22.141 1 96.25 122 PRO B O 1
ATOM 3856 N N . LEU B 1 123 ? -11.508 12.961 20.953 1 96.25 123 LEU B N 1
ATOM 3857 C CA . LEU B 1 123 ? -10.273 12.344 20.469 1 96.25 123 LEU B CA 1
ATOM 3858 C C . LEU B 1 123 ? -9.07 13.242 20.75 1 96.25 123 LEU B C 1
ATOM 3860 O O . LEU B 1 123 ? -7.949 12.93 20.359 1 96.25 123 LEU B O 1
ATOM 3864 N N . ILE B 1 124 ? -9.281 14.383 21.359 1 96 124 ILE B N 1
ATOM 3865 C CA . ILE B 1 124 ? -8.164 15.234 21.75 1 96 124 ILE B CA 1
ATOM 3866 C C . ILE B 1 124 ? -8.203 15.477 23.25 1 96 124 ILE B C 1
ATOM 3868 O O . ILE B 1 124 ? -9.266 15.406 23.875 1 96 124 ILE B O 1
ATOM 3872 N N . ARG B 1 125 ? -7.078 15.789 23.812 1 94.88 125 ARG B N 1
ATOM 3873 C CA . ARG B 1 125 ? -6.973 15.898 25.266 1 94.88 125 ARG B CA 1
ATOM 3874 C C . ARG B 1 125 ? -7.816 17.047 25.781 1 94.88 125 ARG B C 1
ATOM 3876 O O . ARG B 1 125 ? -8.406 16.953 26.859 1 94.88 125 ARG B O 1
ATOM 3883 N N . GLN B 1 126 ? -7.984 18.094 25 1 93.75 126 GLN B N 1
ATOM 3884 C CA . GLN B 1 126 ? -8.742 19.266 25.422 1 93.75 126 GLN B CA 1
ATOM 3885 C C . GLN B 1 126 ? -10.211 18.922 25.656 1 93.75 126 G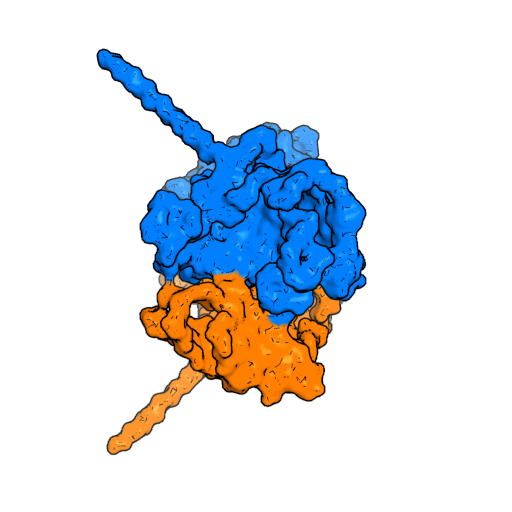LN B C 1
ATOM 3887 O O . GLN B 1 126 ? -10.906 19.625 26.391 1 93.75 126 GLN B O 1
ATOM 3892 N N . MET B 1 127 ? -10.609 17.828 25.031 1 95.44 127 MET B N 1
ATOM 3893 C CA . MET B 1 127 ? -12.016 17.438 25.141 1 95.44 127 MET B CA 1
ATOM 3894 C C . MET B 1 127 ? -12.164 16.141 25.922 1 95.44 127 MET B C 1
ATOM 3896 O O . MET B 1 127 ? -13.203 15.492 25.859 1 95.44 127 MET B O 1
ATOM 3900 N N . HIS B 1 128 ? -11.148 15.781 26.641 1 95.12 128 HIS B N 1
ATOM 3901 C CA . HIS B 1 128 ? -11.227 14.57 27.453 1 95.12 128 HIS B CA 1
ATOM 3902 C C . HIS B 1 128 ? -12.422 14.609 28.391 1 95.12 128 HIS B C 1
ATOM 3904 O O . HIS B 1 128 ? -12.711 15.648 28.984 1 95.12 128 HIS B O 1
ATOM 3910 N N . PRO B 1 129 ? -13.094 13.477 28.547 1 93.62 129 PRO B N 1
ATOM 3911 C CA . PRO B 1 129 ? -14.305 13.477 29.375 1 93.62 129 PRO B CA 1
ATOM 3912 C C . PRO B 1 129 ? -14.016 13.844 30.828 1 93.62 129 PRO B C 1
ATOM 3914 O O . PRO B 1 129 ? -14.875 14.398 31.516 1 93.62 129 PRO B O 1
ATOM 3917 N N . ASN B 1 130 ? -12.906 13.492 31.312 1 95.5 130 ASN B N 1
ATOM 3918 C CA . ASN B 1 130 ? -12.438 13.922 32.625 1 95.5 130 ASN B CA 1
ATOM 3919 C C . ASN B 1 130 ? -11.695 15.258 32.562 1 95.5 130 ASN B C 1
ATOM 3921 O O . ASN B 1 130 ? -10.547 15.297 32.125 1 95.5 130 ASN B O 1
ATOM 3925 N N . PRO B 1 131 ? -12.289 16.312 32.969 1 94.5 131 PRO B N 1
ATOM 3926 C CA . PRO B 1 131 ? -11.688 17.641 32.844 1 94.5 131 PRO B CA 1
ATOM 3927 C C . PRO B 1 131 ? -10.336 17.75 33.531 1 94.5 131 PRO B C 1
ATOM 3929 O O . PRO B 1 131 ? -9.484 18.547 33.125 1 94.5 131 PRO B O 1
ATOM 3932 N N . LYS B 1 132 ? -10.062 16.969 34.594 1 93.94 132 LYS B N 1
ATOM 3933 C CA . LYS B 1 132 ? -8.812 17.031 35.344 1 93.94 132 LYS B CA 1
ATOM 3934 C C . LYS B 1 132 ? -7.637 16.531 34.5 1 93.94 132 LYS B C 1
ATOM 3936 O O . LYS B 1 132 ? -6.477 16.766 34.844 1 93.94 132 LYS B O 1
ATOM 3941 N N . LEU B 1 133 ? -7.992 15.852 33.438 1 93.75 133 LEU B N 1
ATOM 3942 C CA . LEU B 1 133 ? -6.949 15.242 32.625 1 93.75 133 LEU B CA 1
ATOM 3943 C C . LEU B 1 133 ? -6.676 16.078 31.391 1 93.75 133 LEU B C 1
ATOM 3945 O O . LEU B 1 133 ? -5.746 15.797 30.625 1 93.75 133 LEU B O 1
ATOM 3949 N N . ARG B 1 134 ? -7.363 17.141 31.062 1 92.62 134 ARG B N 1
ATOM 3950 C CA . ARG B 1 134 ? -7.344 17.875 29.797 1 92.62 134 ARG B CA 1
ATOM 3951 C C . ARG B 1 134 ? -6.051 18.672 29.656 1 92.62 134 ARG B C 1
ATOM 3953 O O . ARG B 1 134 ? -5.578 18.875 28.531 1 92.62 134 ARG B O 1
ATOM 3960 N N . ASP B 1 135 ? -5.461 19.062 30.781 1 88 135 ASP B N 1
ATOM 3961 C CA . ASP B 1 135 ? -4.273 19.906 30.688 1 88 135 ASP B CA 1
ATOM 3962 C C . ASP B 1 135 ? -3.008 19.109 30.969 1 88 135 ASP B C 1
ATOM 3964 O O . ASP B 1 135 ? -1.937 19.672 31.188 1 88 135 ASP B O 1
ATOM 3968 N N . LYS B 1 136 ? -3.111 17.812 31 1 85.06 136 LYS B N 1
ATOM 3969 C CA . LYS B 1 136 ? -1.966 16.938 31.25 1 85.06 136 LYS B CA 1
ATOM 3970 C C . LYS B 1 136 ? -1.374 16.406 29.953 1 85.06 136 LYS B C 1
ATOM 3972 O O . LYS B 1 136 ? -2.098 15.875 29.109 1 85.06 136 LYS B O 1
ATOM 3977 N N . LEU B 1 137 ? -0.106 16.562 29.844 1 85.56 137 LEU B N 1
ATOM 3978 C CA . LEU B 1 137 ? 0.557 16.109 28.625 1 85.56 137 LEU B CA 1
ATOM 3979 C C . LEU B 1 137 ? 0.614 14.586 28.562 1 85.56 137 LEU B C 1
ATOM 3981 O O . LEU B 1 137 ? 0.667 14.008 27.469 1 85.56 137 LEU B O 1
ATOM 3985 N N . ASP B 1 138 ? 0.547 14.039 29.734 1 85.75 138 ASP B N 1
ATOM 3986 C CA . ASP B 1 138 ? 0.452 12.578 29.734 1 85.75 138 ASP B CA 1
ATOM 3987 C C . ASP B 1 138 ? -0.809 12.117 29 1 85.75 138 ASP B C 1
ATOM 3989 O O . ASP B 1 138 ? -0.792 11.094 28.312 1 85.75 138 ASP B O 1
ATOM 3993 N N . THR B 1 139 ? -1.845 12.906 29.125 1 91.38 139 THR B N 1
ATOM 3994 C CA . THR B 1 139 ? -3.094 12.586 28.438 1 91.38 139 THR B CA 1
ATOM 3995 C C . THR B 1 139 ? -2.924 12.695 26.922 1 91.38 139 THR B C 1
ATOM 3997 O O . THR B 1 139 ? -3.559 11.953 26.172 1 91.38 139 THR B O 1
ATOM 4000 N N . HIS B 1 140 ? -2.094 13.594 26.531 1 93.31 140 HIS B N 1
ATOM 4001 C CA . HIS B 1 140 ? -1.798 13.703 25.109 1 93.31 140 HIS B CA 1
ATOM 4002 C C . HIS B 1 140 ? -1.268 12.391 24.547 1 93.31 140 HIS B C 1
ATOM 4004 O O . HIS B 1 140 ? -1.736 11.922 23.5 1 93.31 140 HIS B O 1
ATOM 4010 N N . PHE B 1 141 ? -0.406 11.695 25.25 1 91.81 141 PHE B N 1
ATOM 4011 C CA . PHE B 1 141 ? 0.272 10.5 24.75 1 91.81 141 PHE B CA 1
ATOM 4012 C C . PHE B 1 141 ? -0.622 9.273 24.891 1 91.81 141 PHE B C 1
ATOM 4014 O O . PHE B 1 141 ? -0.465 8.305 24.141 1 91.81 141 PHE B O 1
ATOM 4021 N N . LEU B 1 142 ? -1.577 9.312 25.766 1 90.69 142 LEU B N 1
ATOM 4022 C CA . LEU B 1 142 ? -2.363 8.117 26.062 1 90.69 142 LEU B CA 1
ATOM 4023 C C . LEU B 1 142 ? -3.723 8.18 25.375 1 90.69 142 LEU B C 1
ATOM 4025 O O . LEU B 1 142 ? -4.391 7.152 25.203 1 90.69 142 LEU B O 1
ATOM 4029 N N . PHE B 1 143 ? -4.062 9.367 24.906 1 93.88 143 PHE B N 1
ATOM 4030 C CA . PHE B 1 143 ? -5.457 9.531 24.531 1 93.88 143 PHE B CA 1
ATOM 4031 C C . PHE B 1 143 ? -5.574 10.242 23.172 1 93.88 143 PHE B C 1
ATOM 4033 O O . PHE B 1 143 ? -6.328 9.805 22.297 1 93.88 143 PHE B O 1
ATOM 4040 N N . HIS B 1 144 ? -4.77 11.18 22.938 1 93.81 144 HIS B N 1
ATOM 4041 C CA . HIS B 1 144 ? -4.949 12.117 21.844 1 93.81 144 HIS B CA 1
ATOM 4042 C C . HIS B 1 144 ? -4.723 11.445 20.484 1 93.81 144 HIS B C 1
ATOM 4044 O O . HIS B 1 144 ? -3.598 11.047 20.172 1 93.81 144 HIS B O 1
ATOM 4050 N N . GLY B 1 145 ? -5.766 11.359 19.641 1 95.69 145 GLY B N 1
ATOM 4051 C CA . GLY B 1 145 ? -5.703 10.805 18.297 1 95.69 145 GLY B CA 1
ATOM 4052 C C . GLY B 1 145 ? -5.652 9.289 18.266 1 95.69 145 GLY B C 1
ATOM 4053 O O . GLY B 1 145 ? -5.43 8.68 17.219 1 95.69 145 GLY B O 1
ATOM 4054 N N . ALA B 1 146 ? -5.906 8.617 19.422 1 95.25 146 ALA B N 1
ATOM 4055 C CA . ALA B 1 146 ? -5.684 7.184 19.547 1 95.25 146 ALA B CA 1
ATOM 4056 C C . ALA B 1 146 ? -6.797 6.391 18.859 1 95.25 146 ALA B C 1
ATOM 4058 O O . ALA B 1 146 ? -6.527 5.469 18.094 1 95.25 146 ALA B O 1
ATOM 4059 N N . HIS B 1 147 ? -8.047 6.789 19.109 1 95.62 147 HIS B N 1
ATOM 4060 C CA . HIS B 1 147 ? -9.133 5.965 18.594 1 95.62 147 HIS B CA 1
ATOM 4061 C C . HIS B 1 147 ? -9.68 6.527 17.281 1 95.62 147 HIS B C 1
ATOM 4063 O O . HIS B 1 147 ? -10.43 5.848 16.578 1 95.62 147 HIS B O 1
ATOM 4069 N N . ALA B 1 148 ? -9.391 7.758 16.969 1 97.88 148 ALA B N 1
ATOM 4070 C CA . ALA B 1 148 ? -9.656 8.484 15.727 1 97.88 148 ALA B CA 1
ATOM 4071 C C . ALA B 1 148 ? -8.516 9.445 15.398 1 97.88 148 ALA B C 1
ATOM 4073 O O . ALA B 1 148 ? -7.777 9.875 16.297 1 97.88 148 ALA B O 1
ATOM 4074 N N . GLN B 1 149 ? -8.305 9.695 14.148 1 98.56 149 GLN B N 1
ATOM 4075 C CA . GLN B 1 149 ? -7.117 10.445 13.766 1 98.56 149 GLN B CA 1
ATOM 4076 C C . GLN B 1 149 ? -7.496 11.781 13.133 1 98.56 149 GLN B C 1
ATOM 4078 O O . GLN B 1 149 ? -8.484 11.867 12.398 1 98.56 149 GLN B O 1
ATOM 4083 N N . ASN B 1 150 ? -6.773 12.789 13.352 1 98.56 150 ASN B N 1
ATOM 4084 C CA . ASN B 1 150 ? -6.926 14.141 12.812 1 98.56 150 ASN B CA 1
ATOM 4085 C C . ASN B 1 150 ? -5.66 14.602 12.094 1 98.56 150 ASN B C 1
ATOM 4087 O O . ASN B 1 150 ? -4.574 14.609 12.68 1 98.56 150 ASN B O 1
ATOM 4091 N N . TYR B 1 151 ? -5.793 14.922 10.836 1 98.56 151 TYR B N 1
ATOM 4092 C CA . TYR B 1 151 ? -4.699 15.422 10.008 1 98.56 151 TYR B CA 1
ATOM 4093 C C . TYR B 1 151 ? -4.941 16.875 9.602 1 98.56 151 TYR B C 1
ATOM 4095 O O . TYR B 1 151 ? -5.965 17.188 8.992 1 98.56 151 TYR B O 1
ATOM 4103 N N . HIS B 1 152 ? -4.059 17.781 9.945 1 98.38 152 HIS B N 1
ATOM 4104 C CA . HIS B 1 152 ? -3.998 19.109 9.328 1 98.38 152 HIS B CA 1
ATOM 4105 C C . HIS B 1 152 ? -3.113 19.094 8.086 1 98.38 152 HIS B C 1
ATOM 4107 O O . HIS B 1 152 ? -1.885 19.141 8.188 1 98.38 152 HIS B O 1
ATOM 4113 N N . ILE B 1 153 ? -3.711 19.031 6.965 1 98.75 153 ILE B N 1
ATOM 4114 C CA . ILE B 1 153 ? -2.975 18.938 5.707 1 98.75 153 ILE B CA 1
ATOM 4115 C C . ILE B 1 153 ? -2.721 20.328 5.152 1 98.75 153 ILE B C 1
ATOM 4117 O O . ILE B 1 153 ? -3.66 21.109 4.953 1 98.75 153 ILE B O 1
ATOM 4121 N N . PHE B 1 154 ? -1.486 20.656 4.91 1 98.5 154 PHE B N 1
ATOM 4122 C CA . PHE B 1 154 ? -1.1 21.984 4.418 1 98.5 154 PHE B CA 1
ATOM 4123 C C . PHE B 1 154 ? -1.26 22.062 2.902 1 98.5 154 PHE B C 1
ATOM 4125 O O . PHE B 1 154 ? -0.727 21.219 2.172 1 98.5 154 PHE B O 1
ATOM 4132 N N . THR B 1 155 ? -1.98 23.078 2.457 1 97.94 155 THR B N 1
ATOM 4133 C CA . THR B 1 155 ? -2.27 23.203 1.033 1 97.94 155 THR B CA 1
ATOM 4134 C C . THR B 1 155 ? -1.763 24.531 0.486 1 97.94 155 THR B C 1
ATOM 4136 O O . THR B 1 155 ? -2.457 25.547 0.571 1 97.94 155 THR B O 1
ATOM 4139 N N . PRO B 1 156 ? -0.703 24.625 -0.24 1 97.62 156 PRO B N 1
ATOM 4140 C CA . PRO B 1 156 ? 0.258 23.516 -0.226 1 97.62 156 PRO B CA 1
ATOM 4141 C C . PRO B 1 156 ? 1.239 23.594 0.94 1 97.62 156 PRO B C 1
ATOM 4143 O O . PRO B 1 156 ? 1.213 24.562 1.704 1 97.62 156 PRO B O 1
ATOM 4146 N N . ALA B 1 157 ? 1.974 22.531 1.074 1 97.06 157 ALA B N 1
ATOM 4147 C CA . ALA B 1 157 ? 3.082 22.531 2.023 1 97.06 157 ALA B CA 1
ATOM 4148 C C . ALA B 1 157 ? 4.359 23.047 1.372 1 97.06 157 ALA B C 1
ATOM 4150 O O . ALA B 1 157 ? 4.695 22.672 0.25 1 97.06 157 ALA B O 1
ATOM 4151 N N . GLU B 1 158 ? 5 23.984 1.961 1 94.44 158 GLU B N 1
ATOM 4152 C CA . GLU B 1 158 ? 6.301 24.469 1.519 1 94.44 158 GLU B CA 1
ATOM 4153 C C . GLU B 1 158 ? 7.312 24.469 2.664 1 94.44 158 GLU B C 1
ATOM 4155 O O . GLU B 1 158 ? 7.129 25.172 3.66 1 94.44 158 GLU B O 1
ATOM 4160 N N . GLY B 1 159 ? 8.352 23.625 2.479 1 95.75 159 GLY B N 1
ATOM 4161 C CA . GLY B 1 159 ? 9.398 23.578 3.488 1 95.75 159 GLY B CA 1
ATOM 4162 C C . GLY B 1 159 ? 8.938 22.922 4.781 1 95.75 159 GLY B C 1
ATOM 4163 O O . GLY B 1 159 ? 9.516 23.172 5.844 1 95.75 159 GLY B O 1
ATOM 4164 N N . LYS B 1 160 ? 7.93 22.266 4.801 1 96.94 160 LYS B N 1
ATOM 4165 C CA . LYS B 1 160 ? 7.422 21.531 5.961 1 96.94 160 LYS B CA 1
ATOM 4166 C C . LYS B 1 160 ? 6.77 20.219 5.543 1 96.94 160 LYS B C 1
ATOM 4168 O O . LYS B 1 160 ? 6.57 19.984 4.352 1 96.94 160 LYS B O 1
ATOM 4173 N N . ASP B 1 161 ? 6.52 19.281 6.492 1 97.81 161 ASP B N 1
ATOM 4174 C CA . ASP B 1 161 ? 5.781 18.062 6.207 1 97.81 161 ASP B CA 1
ATOM 4175 C C . ASP B 1 161 ? 4.406 18.375 5.621 1 97.81 161 ASP B C 1
ATOM 4177 O O . ASP B 1 161 ? 3.805 19.391 5.941 1 97.81 161 ASP B O 1
ATOM 4181 N N . TRP B 1 162 ? 3.914 17.469 4.824 1 98.12 162 TRP B N 1
ATOM 4182 C CA . TRP B 1 162 ? 2.67 17.688 4.098 1 98.12 162 TRP B CA 1
ATOM 4183 C C . TRP B 1 162 ? 1.495 17.828 5.059 1 98.12 162 TRP B C 1
ATOM 4185 O O . TRP B 1 162 ? 0.489 18.469 4.727 1 98.12 162 TRP B O 1
ATOM 4195 N N . ALA B 1 163 ? 1.668 17.25 6.273 1 98.62 163 ALA B N 1
ATOM 4196 C CA . ALA B 1 163 ? 0.569 17.266 7.234 1 98.62 163 ALA B CA 1
ATOM 4197 C C . ALA B 1 163 ? 1.095 17.281 8.664 1 98.62 163 ALA B C 1
ATOM 4199 O O . ALA B 1 163 ? 2.201 16.797 8.93 1 98.62 163 ALA B O 1
ATOM 4200 N N . MET B 1 164 ? 0.343 17.844 9.5 1 98.25 164 MET B N 1
ATOM 4201 C CA . MET B 1 164 ? 0.488 17.688 10.945 1 98.25 164 MET B CA 1
ATOM 4202 C C . MET B 1 164 ? -0.565 16.734 11.5 1 98.25 164 MET B C 1
ATOM 4204 O O . MET B 1 164 ? -1.76 16.906 11.25 1 98.25 164 MET B O 1
ATOM 4208 N N . VAL B 1 165 ? -0.098 15.672 12.109 1 97.94 165 VAL B N 1
ATOM 4209 C CA . VAL B 1 165 ? -1.016 14.812 12.852 1 97.94 165 VAL B CA 1
ATOM 4210 C C . VAL B 1 165 ? -1.271 15.398 14.234 1 97.94 165 VAL B C 1
ATOM 4212 O O . VAL B 1 165 ? -0.333 15.617 15.008 1 97.94 165 VAL B O 1
ATOM 4215 N N . TRP B 1 166 ? -2.486 15.695 14.477 1 96.12 166 TRP B N 1
ATOM 4216 C CA . TRP B 1 166 ? -2.803 16.219 15.797 1 96.12 166 TRP B CA 1
ATOM 4217 C C . TRP B 1 166 ? -2.967 15.078 16.812 1 96.12 166 TRP B C 1
ATOM 4219 O O . TRP B 1 166 ? -4.09 14.688 17.125 1 96.12 166 TRP B O 1
ATOM 4229 N N . GLY B 1 167 ? -1.883 14.625 17.312 1 94.06 167 GLY B N 1
ATOM 4230 C CA . GLY B 1 167 ? -1.817 13.484 18.203 1 94.06 167 GLY B CA 1
ATOM 4231 C C . GLY B 1 167 ? -0.397 13.07 18.547 1 94.06 167 GLY B C 1
ATOM 4232 O O . GLY B 1 167 ? 0.54 13.852 18.375 1 94.06 167 GLY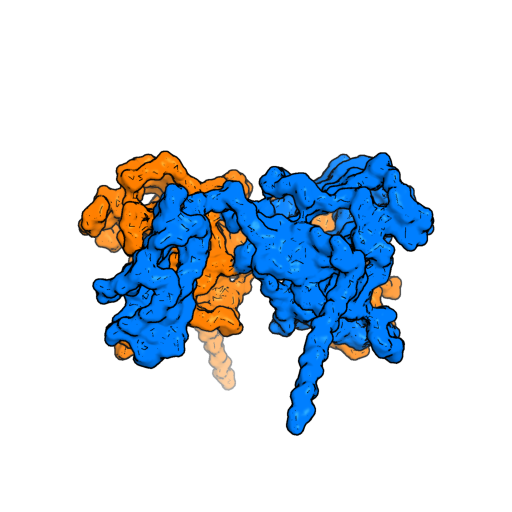 B O 1
ATOM 4233 N N . ALA B 1 168 ? -0.291 11.93 19.188 1 88.69 168 ALA B N 1
ATOM 4234 C CA . ALA B 1 168 ? 0.998 11.445 19.688 1 88.69 168 ALA B CA 1
ATOM 4235 C C . ALA B 1 168 ? 1.624 10.461 18.703 1 88.69 168 ALA B C 1
ATOM 4237 O O . ALA B 1 168 ? 2.561 9.734 19.062 1 88.69 168 ALA B O 1
ATOM 4238 N N . GLN B 1 169 ? 1.145 10.406 17.562 1 95.88 169 GLN B N 1
ATOM 4239 C CA . GLN B 1 169 ? 1.522 9.367 16.609 1 95.88 169 GLN B CA 1
ATOM 4240 C C . GLN B 1 169 ? 1.822 9.969 15.234 1 95.88 169 GLN B C 1
ATOM 4242 O O . GLN B 1 169 ? 1.235 9.555 14.227 1 95.88 169 GLN B O 1
ATOM 4247 N N . PRO B 1 170 ? 2.84 10.758 15.164 1 96.69 170 PRO B N 1
ATOM 4248 C CA . PRO B 1 170 ? 3.113 11.383 13.875 1 96.69 170 PRO B CA 1
ATOM 4249 C C . PRO B 1 170 ? 3.473 10.375 12.789 1 96.69 170 PRO B C 1
ATOM 4251 O O . PRO B 1 170 ? 3.443 10.695 11.602 1 96.69 170 PRO B O 1
ATOM 4254 N N . TRP B 1 171 ? 3.756 9.102 13.195 1 96.81 171 TRP B N 1
ATOM 4255 C CA . TRP B 1 171 ? 4.184 8.078 12.25 1 96.81 171 TRP B CA 1
ATOM 4256 C C . TRP B 1 171 ? 3.066 7.746 11.266 1 96.81 171 TRP B C 1
ATOM 4258 O O . TRP B 1 171 ? 3.32 7.207 10.188 1 96.81 171 TRP B O 1
ATOM 4268 N N . ILE B 1 172 ? 1.797 8.117 11.508 1 98.56 172 ILE B N 1
ATOM 4269 C CA . ILE B 1 172 ? 0.684 7.703 10.664 1 98.56 172 ILE B CA 1
ATOM 4270 C C . ILE B 1 172 ? 0.649 8.555 9.398 1 98.56 172 ILE B C 1
ATOM 4272 O O . ILE B 1 172 ? -0.122 8.281 8.477 1 98.56 172 ILE B O 1
ATOM 4276 N N . LYS B 1 173 ? 1.465 9.633 9.305 1 98.69 173 LYS B N 1
ATOM 4277 C CA . LYS B 1 173 ? 1.453 10.469 8.109 1 98.69 173 LYS B CA 1
ATOM 4278 C C . LYS B 1 173 ? 2.568 10.07 7.148 1 98.69 173 LYS B C 1
ATOM 4280 O O . LYS B 1 173 ? 2.801 10.75 6.148 1 98.69 173 LYS B O 1
ATOM 4285 N N . ASP B 1 174 ? 3.293 9.047 7.469 1 97.88 174 ASP B N 1
ATOM 4286 C CA . ASP B 1 174 ? 4.398 8.555 6.648 1 97.88 174 ASP B CA 1
ATOM 4287 C C . ASP B 1 174 ? 4.047 7.223 5.996 1 97.88 174 ASP B C 1
ATOM 4289 O O . ASP B 1 174 ? 3.158 6.508 6.469 1 97.88 174 ASP B O 1
ATOM 4293 N N . LEU B 1 175 ? 4.734 6.902 4.871 1 97.81 175 LEU B N 1
ATOM 4294 C CA . LEU B 1 175 ? 4.648 5.547 4.336 1 97.81 175 LEU B CA 1
ATOM 4295 C C . LEU B 1 175 ? 5.055 4.523 5.391 1 97.81 175 LEU B C 1
ATOM 4297 O O . LEU B 1 175 ? 6.008 4.738 6.141 1 97.81 175 LEU B O 1
ATOM 4301 N N . PRO B 1 176 ? 4.371 3.451 5.465 1 97.75 176 PRO B N 1
ATOM 4302 C CA . PRO B 1 176 ? 3.385 2.975 4.492 1 97.75 176 PRO B CA 1
ATOM 4303 C C . PRO B 1 176 ? 1.963 3.424 4.82 1 97.75 176 PRO B C 1
ATOM 4305 O O . PRO B 1 176 ? 1.017 3.049 4.125 1 97.75 176 PRO B O 1
ATOM 4308 N N . TYR B 1 177 ? 1.751 4.277 5.766 1 98.44 177 TYR B N 1
ATOM 4309 C CA . TYR B 1 177 ? 0.409 4.527 6.277 1 98.44 177 TYR B CA 1
ATOM 4310 C C . TYR B 1 177 ? -0.239 5.703 5.555 1 98.44 177 TYR B C 1
ATOM 4312 O O . TYR B 1 177 ? -1.459 5.871 5.602 1 98.44 177 TYR B O 1
ATOM 4320 N N . ALA B 1 178 ? 0.6 6.484 4.953 1 98.81 178 ALA B N 1
ATOM 4321 C CA . ALA B 1 178 ? 0.092 7.633 4.207 1 98.81 178 ALA B CA 1
ATOM 4322 C C . ALA B 1 178 ? 1.069 8.055 3.113 1 98.81 178 ALA B C 1
ATOM 4324 O O . ALA B 1 178 ? 2.256 7.723 3.174 1 98.81 178 ALA B O 1
ATOM 4325 N N . ASN B 1 179 ? 0.607 8.648 2.129 1 98.75 179 ASN B N 1
ATOM 4326 C CA . ASN B 1 179 ? 1.346 9.242 1.022 1 98.75 179 ASN B CA 1
ATOM 4327 C C . ASN B 1 179 ? 0.566 10.391 0.382 1 98.75 179 ASN B C 1
ATOM 4329 O O . ASN B 1 179 ? -0.666 10.367 0.352 1 98.75 179 ASN B O 1
ATOM 4333 N N . ALA B 1 180 ? 1.25 11.422 -0.052 1 98.81 180 ALA B N 1
ATOM 4334 C CA . ALA B 1 180 ? 0.573 12.578 -0.628 1 98.81 180 ALA B CA 1
ATOM 4335 C C . ALA B 1 180 ? 1.372 13.164 -1.792 1 98.81 180 ALA B C 1
ATOM 4337 O O . ALA B 1 180 ? 2.602 13.055 -1.821 1 98.81 180 ALA B O 1
ATOM 4338 N N . ALA B 1 181 ? 0.733 13.672 -2.713 1 98.62 181 ALA B N 1
ATOM 4339 C CA . ALA B 1 181 ? 1.293 14.43 -3.826 1 98.62 181 ALA B CA 1
ATOM 4340 C C . ALA B 1 181 ? 0.388 15.602 -4.199 1 98.62 181 ALA B C 1
ATOM 4342 O O . ALA B 1 181 ? -0.835 15.461 -4.246 1 98.62 181 ALA B O 1
ATOM 4343 N N . CYS B 1 182 ? 0.944 16.703 -4.387 1 98.12 182 CYS B N 1
ATOM 4344 C CA . CYS B 1 182 ? 0.23 17.953 -4.652 1 98.12 182 CYS B CA 1
ATOM 4345 C C . CYS B 1 182 ? 0.759 18.625 -5.914 1 98.12 182 CYS B C 1
ATOM 4347 O O . CYS B 1 182 ? 1.971 18.672 -6.129 1 98.12 182 CYS B O 1
ATOM 4349 N N . LYS B 1 183 ? -0.119 19.094 -6.789 1 98.19 183 LYS B N 1
ATOM 4350 C CA . LYS B 1 183 ? 0.238 19.844 -7.996 1 98.19 183 LYS B CA 1
ATOM 4351 C C . LYS B 1 183 ? -0.46 21.188 -8.039 1 98.19 183 LYS B C 1
ATOM 4353 O O . LYS B 1 183 ? -1.668 21.281 -7.809 1 98.19 183 LYS B O 1
ATOM 4358 N N . TYR B 1 184 ? 0.244 22.25 -8.281 1 98.25 184 TYR B N 1
ATOM 4359 C CA . TYR B 1 184 ? -0.255 23.609 -8.422 1 98.25 184 TYR B CA 1
ATOM 4360 C C . TYR B 1 184 ? 0.737 24.484 -9.188 1 98.25 184 TYR B C 1
ATOM 4362 O O . TYR B 1 184 ? 1.91 24.125 -9.32 1 98.25 184 TYR B O 1
ATOM 4370 N N . ASN B 1 185 ? 0.265 25.562 -9.773 1 97.62 185 ASN B N 1
ATOM 4371 C CA . ASN B 1 185 ? 1.114 26.453 -10.555 1 97.62 185 ASN B CA 1
ATOM 4372 C C . ASN B 1 185 ? 0.907 27.922 -10.164 1 97.62 185 ASN B C 1
ATOM 4374 O O . ASN B 1 185 ? 0.626 28.766 -11.016 1 97.62 185 ASN B O 1
ATOM 4378 N N . PHE B 1 186 ? 0.925 28.25 -8.945 1 98 186 PHE B N 1
ATOM 4379 C CA . PHE B 1 186 ? 0.814 29.609 -8.414 1 98 186 PHE B CA 1
ATOM 4380 C C . PHE B 1 186 ? 1.844 29.844 -7.316 1 98 186 PHE B C 1
ATOM 4382 O O . PHE B 1 186 ? 2.432 28.891 -6.793 1 98 186 PHE B O 1
ATOM 4389 N N . LYS B 1 187 ? 2.09 31.094 -7.039 1 96.56 187 LYS B N 1
ATOM 4390 C CA . LYS B 1 187 ? 2.906 31.516 -5.906 1 96.56 187 LYS B CA 1
ATOM 4391 C C . LYS B 1 187 ? 2.035 31.953 -4.73 1 96.56 187 LYS B C 1
ATOM 4393 O O . LYS B 1 187 ? 0.824 32.125 -4.883 1 96.56 187 LYS B O 1
ATOM 4398 N N . HIS B 1 188 ? 2.65 32.031 -3.588 1 95.19 188 HIS B N 1
ATOM 4399 C CA . HIS B 1 188 ? 1.944 32.531 -2.42 1 95.19 188 HIS B CA 1
ATOM 4400 C C . HIS B 1 188 ? 1.218 33.844 -2.744 1 95.19 188 HIS B C 1
ATOM 4402 O O . HIS B 1 188 ? 1.78 34.719 -3.391 1 95.19 188 HIS B O 1
ATOM 4408 N N . GLY B 1 189 ? -0.015 33.875 -2.277 1 94.38 189 GLY B N 1
ATOM 4409 C CA . GLY B 1 189 ? -0.795 35.094 -2.439 1 94.38 189 GLY B CA 1
ATOM 4410 C C . GLY B 1 189 ? -1.544 35.156 -3.758 1 94.38 189 GLY B C 1
ATOM 4411 O O . GLY B 1 189 ? -2.404 36.031 -3.953 1 94.38 189 GLY B O 1
ATOM 4412 N N . GLU B 1 190 ? -1.232 34.312 -4.652 1 96.56 190 GLU B N 1
ATOM 4413 C CA . GLU B 1 190 ? -1.883 34.281 -5.961 1 96.56 190 GLU B CA 1
ATOM 4414 C C . GLU B 1 190 ? -3.09 33.344 -5.969 1 96.56 190 GLU B C 1
ATOM 4416 O O . GLU B 1 190 ? -3.232 32.5 -5.082 1 96.56 190 GLU B O 1
ATOM 4421 N N . SER B 1 191 ? -3.984 33.656 -6.957 1 97.12 191 SER B N 1
ATOM 4422 C CA . SER B 1 191 ? -5.098 32.75 -7.215 1 97.12 191 SER B CA 1
ATOM 4423 C C . SER B 1 191 ? -4.656 31.547 -8.047 1 97.12 191 SER B C 1
ATOM 4425 O O . SER B 1 191 ? -3.664 31.625 -8.773 1 97.12 191 SER B O 1
ATOM 4427 N N . GLY B 1 192 ? -5.387 30.406 -7.887 1 98.19 192 GLY B N 1
ATOM 4428 C CA . GLY B 1 192 ? -5.094 29.25 -8.711 1 98.19 192 GLY B CA 1
ATOM 4429 C C . GLY B 1 192 ? -5.77 27.984 -8.227 1 98.19 192 GLY B C 1
ATOM 4430 O O . GLY B 1 192 ? -6.516 28.016 -7.242 1 98.19 192 GLY B O 1
ATOM 4431 N N . LYS B 1 193 ? -5.543 27 -9.008 1 98.56 193 LYS B N 1
ATOM 4432 C CA . LYS B 1 193 ? -6.098 25.688 -8.688 1 98.56 193 LYS B CA 1
ATOM 4433 C C . LYS B 1 193 ? -5.043 24.781 -8.062 1 98.56 193 LYS B C 1
ATOM 4435 O O . LYS B 1 193 ? -3.895 24.75 -8.516 1 98.56 193 LYS B O 1
ATOM 4440 N N . LEU B 1 194 ? -5.402 24.125 -7.016 1 98.69 194 LEU B N 1
ATOM 4441 C CA . LEU B 1 194 ? -4.574 23.109 -6.371 1 98.69 194 LEU B CA 1
ATOM 4442 C C . LEU B 1 194 ? -5.223 21.734 -6.48 1 98.69 194 LEU B C 1
ATOM 4444 O O . LEU B 1 194 ? -6.43 21.594 -6.285 1 98.69 194 LEU B O 1
ATOM 4448 N N . VAL B 1 195 ? -4.43 20.719 -6.898 1 98.88 195 VAL B N 1
ATOM 4449 C CA . VAL B 1 195 ? -4.84 19.328 -6.891 1 98.88 195 VAL B CA 1
ATOM 4450 C C . VAL B 1 195 ? -4.008 18.547 -5.875 1 98.88 195 VAL B C 1
ATOM 4452 O O . VAL B 1 195 ? -2.777 18.516 -5.965 1 98.88 195 VAL B O 1
ATOM 4455 N N . LEU B 1 196 ? -4.625 18 -4.926 1 98.88 196 LEU B N 1
ATOM 4456 C CA . LEU B 1 196 ? -3.98 17.188 -3.895 1 98.88 196 LEU B CA 1
ATOM 4457 C C . LEU B 1 196 ? -4.551 15.781 -3.865 1 98.88 196 LEU B C 1
ATOM 4459 O O . LEU B 1 196 ? -5.766 15.602 -3.736 1 98.88 196 LEU B O 1
ATOM 4463 N N . GLU B 1 197 ? -3.678 14.766 -4.07 1 98.75 197 GLU B N 1
ATOM 4464 C CA . GLU B 1 197 ? -3.988 13.352 -3.881 1 98.75 197 GLU B CA 1
ATOM 4465 C C . GLU B 1 197 ? -3.254 12.781 -2.672 1 98.75 197 GLU B C 1
ATOM 4467 O O . GLU B 1 197 ? -2.072 13.062 -2.467 1 98.75 197 GLU B O 1
ATOM 4472 N N . PHE B 1 198 ? -3.936 12.023 -1.91 1 98.88 198 PHE B N 1
ATOM 4473 C CA . PHE B 1 198 ? -3.25 11.344 -0.818 1 98.88 198 PHE B CA 1
ATOM 4474 C C . PHE B 1 198 ? -4.051 10.133 -0.346 1 98.88 198 PHE B C 1
ATOM 4476 O O . PHE B 1 198 ? -5.203 9.953 -0.749 1 98.88 198 PHE B O 1
ATOM 4483 N N . PHE B 1 199 ? -3.486 9.234 0.349 1 98.88 199 PHE B N 1
ATOM 4484 C CA . PHE B 1 199 ? -4.199 8.234 1.134 1 98.88 199 PHE B CA 1
ATOM 4485 C C . PHE B 1 199 ? -3.752 8.266 2.59 1 98.88 199 PHE B C 1
ATOM 4487 O O . PHE B 1 199 ? -2.664 8.758 2.9 1 98.88 199 PHE B O 1
ATOM 4494 N N . VAL B 1 200 ? -4.613 7.855 3.461 1 98.88 200 VAL B N 1
ATOM 4495 C CA . VAL B 1 200 ? -4.301 7.602 4.863 1 98.88 200 VAL B CA 1
ATOM 4496 C C . VAL B 1 200 ? -4.836 6.23 5.273 1 98.88 200 VAL B C 1
ATOM 4498 O O . VAL B 1 200 ? -5.734 5.691 4.625 1 98.88 200 VAL B O 1
ATOM 4501 N N . THR B 1 201 ? -4.238 5.656 6.27 1 98.81 201 THR B N 1
ATOM 4502 C CA . THR B 1 201 ? -4.727 4.441 6.914 1 98.81 201 THR B CA 1
ATOM 4503 C C . THR B 1 201 ? -5.527 4.781 8.164 1 98.81 201 THR B C 1
ATOM 4505 O O . THR B 1 201 ? -4.996 5.367 9.109 1 98.81 201 THR B O 1
ATOM 4508 N N . PRO B 1 202 ? -6.816 4.496 8.211 1 98.75 202 PRO B N 1
ATOM 4509 C CA . PRO B 1 202 ? -7.551 4.668 9.461 1 98.75 202 PRO B CA 1
ATOM 4510 C C . PRO B 1 202 ? -7.199 3.605 10.5 1 98.75 202 PRO B C 1
ATOM 4512 O O . PRO B 1 202 ? -6.984 2.441 10.148 1 98.75 202 PRO B O 1
ATOM 4515 N N . PHE B 1 203 ? -7.148 3.998 11.75 1 98.56 203 PHE B N 1
ATOM 4516 C CA . PHE B 1 203 ? -6.84 3.096 12.852 1 98.56 203 PHE B CA 1
ATOM 4517 C C . PHE B 1 203 ? -7.949 3.121 13.898 1 98.56 203 PHE B C 1
ATOM 4519 O O . PHE B 1 203 ? -8.453 4.188 14.25 1 98.56 203 PHE B O 1
ATOM 4526 N N . ASP B 1 204 ? -8.352 1.915 14.375 1 98.25 204 ASP B N 1
ATOM 4527 C CA . ASP B 1 204 ? -9.227 1.818 15.531 1 98.25 204 ASP B CA 1
ATOM 4528 C C . ASP B 1 204 ? -8.484 2.182 16.812 1 98.25 204 ASP B C 1
ATOM 4530 O O . ASP B 1 204 ? -9.102 2.555 17.812 1 98.25 204 ASP B O 1
ATOM 4534 N N . TYR B 1 205 ? -7.168 2.041 16.781 1 97.75 205 TYR B N 1
ATOM 4535 C CA . TYR B 1 205 ? -6.254 2.438 17.844 1 97.75 205 TYR B CA 1
ATOM 4536 C C . TYR B 1 205 ? -4.867 2.74 17.281 1 97.75 205 TYR B C 1
ATOM 4538 O O .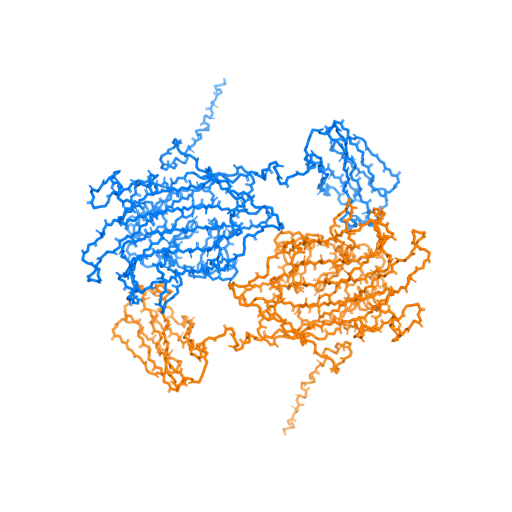 TYR B 1 205 ? -4.234 1.874 16.688 1 97.75 205 TYR B O 1
ATOM 4546 N N . ALA B 1 206 ? -4.383 3.924 17.422 1 97.75 206 ALA B N 1
ATOM 4547 C CA . ALA B 1 206 ? -3.053 4.344 16.984 1 97.75 206 ALA B CA 1
ATOM 4548 C C . ALA B 1 206 ? -2.293 5.016 18.125 1 97.75 206 ALA B C 1
ATOM 4550 O O . ALA B 1 206 ? -2.455 6.215 18.375 1 97.75 206 ALA B O 1
ATOM 4551 N N . PRO B 1 207 ? -1.413 4.301 18.859 1 95 207 PRO B N 1
ATOM 4552 C CA . PRO B 1 207 ? -0.571 4.879 19.906 1 95 207 PRO B CA 1
ATOM 4553 C C . PRO B 1 207 ? 0.782 5.355 19.375 1 95 207 PRO B C 1
ATOM 4555 O O . PRO B 1 207 ? 1.073 5.211 18.188 1 95 207 PRO B O 1
ATOM 4558 N N . PRO B 1 208 ? 1.574 5.977 20.266 1 93.06 208 PRO B N 1
ATOM 4559 C CA . PRO B 1 208 ? 2.914 6.383 19.828 1 93.06 208 PRO B CA 1
ATOM 4560 C C . PRO B 1 208 ? 3.744 5.211 19.312 1 93.06 208 PRO B C 1
ATOM 4562 O O . PRO B 1 208 ? 4.531 5.379 18.375 1 93.06 208 PRO B O 1
ATOM 4565 N N . ASP B 1 209 ? 3.521 4.074 19.859 1 93.38 209 ASP B N 1
ATOM 4566 C CA . ASP B 1 209 ? 4.191 2.861 19.406 1 93.38 209 ASP B CA 1
ATOM 4567 C C . ASP B 1 209 ? 3.402 2.191 18.281 1 93.38 209 ASP B C 1
ATOM 4569 O O . ASP B 1 209 ? 2.363 1.575 18.531 1 93.38 209 ASP B O 1
ATOM 4573 N N . PRO B 1 210 ? 3.939 2.182 17.109 1 95.19 210 PRO B N 1
ATOM 4574 C CA . PRO B 1 210 ? 3.191 1.624 15.984 1 95.19 210 PRO B CA 1
ATOM 4575 C C . PRO B 1 210 ? 2.945 0.123 16.125 1 95.19 210 PRO B C 1
ATOM 4577 O O . PRO B 1 210 ? 1.999 -0.407 15.539 1 95.19 210 PRO B O 1
ATOM 4580 N N . ALA B 1 211 ? 3.76 -0.554 16.906 1 92.94 211 ALA B N 1
ATOM 4581 C CA . ALA B 1 211 ? 3.646 -2.004 17.031 1 92.94 211 ALA B CA 1
ATOM 4582 C C . ALA B 1 211 ? 2.324 -2.393 17.688 1 92.94 211 ALA B C 1
ATOM 4584 O O . ALA B 1 211 ? 1.872 -3.533 17.562 1 92.94 211 ALA B O 1
ATOM 4585 N N . ARG B 1 212 ? 1.693 -1.474 18.344 1 94.5 212 ARG B N 1
ATOM 4586 C CA . ARG B 1 212 ? 0.45 -1.753 19.047 1 94.5 212 ARG B CA 1
ATOM 4587 C C . ARG B 1 212 ? -0.753 -1.226 18.281 1 94.5 212 ARG B C 1
ATOM 4589 O O . ARG B 1 212 ? -1.888 -1.303 18.75 1 94.5 212 ARG B O 1
ATOM 4596 N N . ALA B 1 213 ? -0.498 -0.688 17.125 1 97.31 213 ALA B N 1
ATOM 4597 C CA . ALA B 1 213 ? -1.572 -0.073 16.344 1 97.31 213 ALA B CA 1
ATOM 4598 C C . ALA B 1 213 ? -2.549 -1.127 15.828 1 97.31 213 ALA B C 1
ATOM 4600 O O . ALA B 1 213 ? -2.156 -2.262 15.547 1 97.31 213 ALA B O 1
ATOM 4601 N N . VAL B 1 214 ? -3.795 -0.773 15.727 1 97.5 214 VAL B N 1
ATOM 4602 C CA . VAL B 1 214 ? -4.855 -1.617 15.188 1 97.5 214 VAL B CA 1
ATOM 4603 C C . VAL B 1 214 ? -5.516 -0.921 14 1 97.5 214 VAL B C 1
ATOM 4605 O O . VAL B 1 214 ? -6.441 -0.127 14.172 1 97.5 214 VAL B O 1
ATOM 4608 N N . PRO B 1 215 ? -5.043 -1.233 12.812 1 97.81 215 PRO B N 1
ATOM 4609 C CA . PRO B 1 215 ? -5.688 -0.632 11.648 1 97.81 215 PRO B CA 1
ATOM 4610 C C . PRO B 1 215 ? -7.152 -1.046 11.5 1 97.81 215 PRO B C 1
ATOM 4612 O O . PRO B 1 215 ? -7.512 -2.182 11.82 1 97.81 215 PRO B O 1
ATOM 4615 N N . THR B 1 216 ? -7.953 -0.104 10.984 1 98.31 216 THR B N 1
ATOM 4616 C CA . THR B 1 216 ? -9.352 -0.404 10.688 1 98.31 216 THR B CA 1
ATOM 4617 C C . THR B 1 216 ? -9.461 -1.404 9.539 1 98.31 216 THR B C 1
ATOM 4619 O O . THR B 1 216 ? -8.742 -1.293 8.547 1 98.31 216 THR B O 1
ATOM 4622 N N . LYS B 1 217 ? -10.305 -2.363 9.711 1 97 217 LYS B N 1
ATOM 4623 C CA . LYS B 1 217 ? -10.641 -3.246 8.594 1 97 217 LYS B CA 1
ATOM 4624 C C . LYS B 1 217 ? -11.727 -2.631 7.715 1 97 217 LYS B C 1
ATOM 4626 O O . LYS B 1 217 ? -12.844 -2.396 8.172 1 97 217 LYS B O 1
ATOM 4631 N N . LEU B 1 218 ? -11.422 -2.373 6.523 1 98.44 218 LEU B N 1
ATOM 4632 C CA . LEU B 1 218 ? -12.375 -1.807 5.574 1 98.44 218 LEU B CA 1
ATOM 4633 C C . LEU B 1 218 ? -13.055 -2.904 4.762 1 98.44 218 LEU B C 1
ATOM 4635 O O . LEU B 1 218 ? -12.375 -3.695 4.098 1 98.44 218 LEU B O 1
ATOM 4639 N N . VAL B 1 219 ? -14.352 -2.959 4.871 1 98.12 219 VAL B N 1
ATOM 4640 C CA . VAL B 1 219 ? -15.117 -3.959 4.137 1 98.12 219 VAL B CA 1
ATOM 4641 C C . VAL B 1 219 ? -16.328 -3.297 3.473 1 98.12 219 VAL B C 1
ATOM 4643 O O . VAL B 1 219 ? -16.75 -2.209 3.875 1 98.12 219 VAL B O 1
ATOM 4646 N N . GLU B 1 220 ? -16.859 -3.887 2.529 1 98.25 220 GLU B N 1
ATOM 4647 C CA . GLU B 1 220 ? -18 -3.359 1.793 1 98.25 220 GLU B CA 1
ATOM 4648 C C . GLU B 1 220 ? -19.172 -3.062 2.729 1 98.25 220 GLU B C 1
ATOM 4650 O O . GLU B 1 220 ? -19.469 -3.846 3.637 1 98.25 220 GLU B O 1
ATOM 4655 N N . ASP B 1 221 ? -19.781 -1.927 2.535 1 98.38 221 ASP B N 1
ATOM 4656 C CA . ASP B 1 221 ? -21 -1.442 3.186 1 98.38 221 ASP B 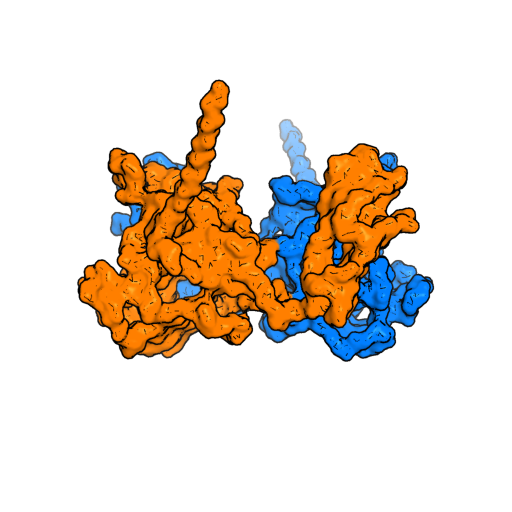CA 1
ATOM 4657 C C . ASP B 1 221 ? -20.719 -1.038 4.633 1 98.38 221 ASP B C 1
ATOM 4659 O O . ASP B 1 221 ? -21.625 -0.6 5.344 1 98.38 221 ASP B O 1
ATOM 4663 N N . LYS B 1 222 ? -19.547 -1.198 5.059 1 98.31 222 LYS B N 1
ATOM 4664 C CA . LYS B 1 222 ? -19.203 -0.661 6.375 1 98.31 222 LYS B CA 1
ATOM 4665 C C . LYS B 1 222 ? -19.359 0.857 6.402 1 98.31 222 LYS B C 1
ATOM 4667 O O . LYS B 1 222 ? -19.031 1.539 5.43 1 98.31 222 LYS B O 1
ATOM 4672 N N . LYS B 1 223 ? -19.844 1.366 7.484 1 97.75 223 LYS B N 1
ATOM 4673 C CA . LYS B 1 223 ? -19.891 2.807 7.719 1 97.75 223 LYS B CA 1
ATOM 4674 C C . LYS B 1 223 ? -18.703 3.258 8.57 1 97.75 223 LYS B C 1
ATOM 4676 O O . LYS B 1 223 ? -18.312 2.574 9.523 1 97.75 223 LYS B O 1
ATOM 4681 N N . ILE B 1 224 ? -18.156 4.383 8.234 1 98.56 224 ILE B N 1
ATOM 4682 C CA . ILE B 1 224 ? -17.109 5.027 9.016 1 98.56 224 ILE B CA 1
ATOM 4683 C C . ILE B 1 224 ? -17.484 6.473 9.312 1 98.56 224 ILE B C 1
ATOM 4685 O O . ILE B 1 224 ? -18.422 7.008 8.719 1 98.56 224 ILE B O 1
ATOM 4689 N N . GLY B 1 225 ? -16.844 7.078 10.32 1 98.31 225 GLY B N 1
ATOM 4690 C CA . GLY B 1 225 ? -16.953 8.508 10.562 1 98.31 225 GLY B CA 1
ATOM 4691 C C . GLY B 1 225 ? -15.867 9.312 9.883 1 98.31 225 GLY B C 1
ATOM 4692 O O . GLY B 1 225 ? -14.68 9 10.008 1 98.31 225 GLY B O 1
ATOM 4693 N N . LEU B 1 226 ? -16.25 10.289 9.148 1 98.44 226 LEU B N 1
ATOM 4694 C CA . LEU B 1 226 ? -15.305 11.141 8.422 1 98.44 226 LEU B CA 1
ATOM 4695 C C . LEU B 1 226 ? -15.852 12.555 8.273 1 98.44 226 LEU B C 1
ATOM 4697 O O . LEU B 1 226 ? -17.047 12.742 8.047 1 98.44 226 LEU B O 1
ATOM 4701 N N . SER B 1 227 ? -15.078 13.484 8.461 1 98.19 227 SER B N 1
ATOM 4702 C CA . SER B 1 227 ? -15.398 14.875 8.164 1 98.19 227 SER B CA 1
ATOM 4703 C C . SER B 1 227 ? -14.133 15.672 7.855 1 98.19 227 SER B C 1
ATOM 4705 O O . SER B 1 227 ? -13.023 15.156 7.973 1 98.19 227 SER B O 1
ATOM 4707 N N . TRP B 1 228 ? -14.367 16.844 7.328 1 98.31 228 TRP B N 1
ATOM 4708 C CA . TRP B 1 228 ? -13.219 17.703 7.078 1 98.31 228 TRP B CA 1
ATOM 4709 C C . TRP B 1 228 ? -13.594 19.172 7.23 1 98.31 228 TRP B C 1
ATOM 4711 O O . TRP B 1 228 ? -14.781 19.516 7.23 1 98.31 228 TRP B O 1
ATOM 4721 N N . ALA B 1 229 ? -12.625 19.922 7.418 1 97.25 229 ALA B N 1
ATOM 4722 C CA . ALA B 1 229 ? -12.711 21.391 7.426 1 97.25 229 ALA B CA 1
ATOM 4723 C C . ALA B 1 229 ? -11.711 22 6.449 1 97.25 229 ALA B C 1
ATOM 4725 O O . ALA B 1 229 ? -10.594 21.484 6.293 1 97.25 229 ALA B O 1
ATOM 4726 N N . VAL B 1 230 ? -12.133 23.031 5.797 1 97.12 230 VAL B N 1
ATOM 4727 C CA . VAL B 1 230 ? -11.266 23.812 4.926 1 97.12 230 VAL B CA 1
ATOM 4728 C C . VAL B 1 230 ? -11.023 25.188 5.531 1 97.12 230 VAL B C 1
ATOM 4730 O O . VAL B 1 230 ? -11.961 25.984 5.68 1 97.12 230 VAL B O 1
ATOM 4733 N N . LEU B 1 231 ? -9.82 25.422 5.969 1 95.19 231 LEU B N 1
ATOM 4734 C CA . LEU B 1 231 ? -9.422 26.719 6.508 1 95.19 231 LEU B CA 1
ATOM 4735 C C . LEU B 1 231 ? -8.812 27.594 5.418 1 95.19 231 LEU B C 1
ATOM 4737 O O . LEU B 1 231 ? -7.793 27.234 4.824 1 95.19 231 LEU B O 1
ATOM 4741 N N . ASP B 1 232 ? -9.422 28.688 5.168 1 94.44 232 ASP B N 1
ATOM 4742 C CA . ASP B 1 232 ? -9.031 29.625 4.109 1 94.44 232 ASP B CA 1
ATOM 4743 C C . ASP B 1 232 ? -8.523 30.938 4.695 1 94.44 232 ASP B C 1
ATOM 4745 O O . ASP B 1 232 ? -9.289 31.688 5.297 1 94.44 232 ASP B O 1
ATOM 4749 N N . TYR B 1 233 ? -7.238 31.141 4.547 1 91 233 TYR B N 1
ATOM 4750 C CA . TYR B 1 233 ? -6.621 32.406 4.91 1 91 233 TYR B CA 1
ATOM 4751 C C . TYR B 1 233 ? -6.383 33.281 3.678 1 91 233 TYR B C 1
ATOM 4753 O O . TYR B 1 233 ? -5.84 32.812 2.676 1 91 233 TYR B O 1
ATOM 4761 N N . ASP B 1 234 ? -6.766 34.594 3.727 1 85.75 234 ASP B N 1
ATOM 4762 C CA . ASP B 1 234 ? -6.555 35.469 2.59 1 85.75 234 ASP B CA 1
ATOM 4763 C C . ASP B 1 234 ? -5.66 36.656 2.973 1 85.75 234 ASP B C 1
ATOM 4765 O O . ASP B 1 234 ? -5.723 37.719 2.352 1 85.75 234 ASP B O 1
ATOM 4769 N N . ASP B 1 235 ? -4.973 36.531 4.043 1 77.12 235 ASP B N 1
ATOM 4770 C CA . ASP B 1 235 ? -3.994 37.531 4.441 1 77.12 235 ASP B CA 1
ATOM 4771 C C . ASP B 1 235 ? -2.822 36.906 5.188 1 77.12 235 ASP B C 1
ATOM 4773 O O . ASP B 1 235 ? -3.02 36.031 6.035 1 77.12 235 ASP B O 1
ATOM 4777 N N . GLU B 1 236 ? -1.666 37.5 4.797 1 66.69 236 GLU B N 1
ATOM 4778 C CA . GLU B 1 236 ? -0.454 36.938 5.375 1 66.69 236 GLU B CA 1
ATOM 4779 C C . GLU B 1 236 ? -0.381 37.188 6.875 1 66.69 236 GLU B C 1
ATOM 4781 O O . GLU B 1 236 ? 0.206 36.406 7.621 1 66.69 236 GLU B O 1
ATOM 4786 N N . GLN B 1 237 ? -0.957 38.25 7.254 1 67.31 237 GLN B N 1
ATOM 4787 C CA . GLN B 1 237 ? -0.818 38.625 8.656 1 67.31 237 GLN B CA 1
ATOM 4788 C C . GLN B 1 237 ? -1.771 37.844 9.539 1 67.31 237 GLN B C 1
ATOM 4790 O O . GLN B 1 237 ? -1.738 37.969 10.766 1 67.31 237 GLN B O 1
ATOM 4795 N N . ALA B 1 238 ? -2.387 36.844 8.875 1 61.69 238 ALA B N 1
ATOM 4796 C CA . ALA B 1 238 ? -3.141 35.812 9.562 1 61.69 238 ALA B CA 1
ATOM 4797 C C . ALA B 1 238 ? -4.172 36.406 10.508 1 61.69 238 ALA B C 1
ATOM 4799 O O . ALA B 1 238 ? -4.402 35.875 11.602 1 61.69 238 ALA B O 1
ATOM 4800 N N . GLU B 1 239 ? -4.609 37.531 10.219 1 61.47 239 GLU B N 1
ATOM 4801 C CA . GLU B 1 239 ? -5.484 38.219 11.18 1 61.47 239 GLU B CA 1
ATOM 4802 C C . GLU B 1 239 ? -6.902 37.656 11.125 1 61.47 239 GLU B C 1
ATOM 4804 O O . GLU B 1 239 ? -7.621 37.656 12.125 1 61.47 239 GLU B O 1
ATOM 4809 N N . ARG B 1 240 ? -7.285 37.062 10.062 1 66.94 240 ARG B N 1
ATOM 4810 C CA . ARG B 1 240 ? -8.664 36.562 10.07 1 66.94 240 ARG B CA 1
ATOM 4811 C C . ARG B 1 240 ? -8.859 35.469 9.023 1 66.94 240 ARG B C 1
ATOM 4813 O O . ARG B 1 240 ? -8.281 35.531 7.934 1 66.94 240 ARG B O 1
ATOM 4820 N N . TYR B 1 241 ? -9.492 34.5 9.477 1 75.12 241 TYR B N 1
ATOM 4821 C CA . TYR B 1 241 ? -10.016 33.531 8.516 1 75.12 241 TYR B CA 1
ATOM 4822 C C . TYR B 1 241 ? -10.938 34.219 7.508 1 75.12 241 TYR B C 1
ATOM 4824 O O . TYR B 1 241 ? -11.766 35.031 7.883 1 75.12 241 TYR B O 1
ATOM 4832 N N . SER B 1 242 ? -10.617 33.906 6.234 1 77.12 242 SER B N 1
ATOM 4833 C CA . SER B 1 242 ? -11.633 34.25 5.25 1 77.12 242 SER B CA 1
ATOM 4834 C C . SER B 1 242 ? -12.789 33.25 5.281 1 77.12 242 SER B C 1
ATOM 4836 O O . SER B 1 242 ? -13.914 33.562 4.902 1 77.12 242 SER B O 1
ATOM 4838 N N . GLY B 1 243 ? -12.453 32.062 5.762 1 87.38 243 GLY B N 1
ATOM 4839 C CA . GLY B 1 243 ? -13.484 31.047 5.934 1 87.38 243 GLY B CA 1
ATOM 4840 C C . GLY B 1 243 ? -12.984 29.781 6.613 1 87.38 243 GLY B C 1
ATOM 4841 O O . GLY B 1 243 ? -11.852 29.359 6.387 1 87.38 243 GLY B O 1
ATOM 4842 N N . PHE B 1 244 ? -13.797 29.25 7.453 1 91.88 244 PHE B N 1
ATOM 4843 C CA . PHE B 1 244 ? -13.609 27.969 8.125 1 91.88 244 PHE B CA 1
ATOM 4844 C C . PHE B 1 244 ? -14.781 27.031 7.836 1 91.88 244 PHE B C 1
ATOM 4846 O O . PHE B 1 244 ? -15.711 26.922 8.648 1 91.88 244 PHE B O 1
ATOM 4853 N N . TRP B 1 245 ? -14.664 26.344 6.691 1 95.5 245 TRP B N 1
ATOM 4854 C CA . TRP B 1 245 ? -15.781 25.578 6.141 1 95.5 245 TRP B CA 1
ATOM 4855 C C . TRP B 1 245 ? -15.773 24.141 6.645 1 95.5 245 TRP B C 1
ATOM 4857 O O . TRP B 1 245 ? -14.75 23.453 6.551 1 95.5 245 TRP B O 1
ATOM 4867 N N . ASN B 1 246 ? -16.906 23.703 7.133 1 96.38 246 ASN B N 1
ATOM 4868 C CA . ASN B 1 246 ? -16.984 22.391 7.785 1 96.38 246 ASN B CA 1
ATOM 4869 C C . ASN B 1 246 ? -18.031 21.5 7.125 1 96.38 246 ASN B C 1
ATOM 4871 O O . ASN B 1 246 ? -19.172 21.938 6.898 1 96.38 246 ASN B O 1
ATOM 4875 N N . LEU B 1 247 ? -17.656 20.266 6.902 1 96.94 247 LEU B N 1
ATOM 4876 C CA . LEU B 1 247 ? -18.609 19.297 6.371 1 96.94 247 LEU B CA 1
ATOM 4877 C C . LEU B 1 247 ? -19.609 18.875 7.441 1 96.94 247 LEU B C 1
ATOM 4879 O O . LEU B 1 247 ? -20.797 18.656 7.145 1 96.94 247 LEU B O 1
ATOM 4883 N N . SER B 1 248 ? -19.172 18.656 8.719 1 94.44 248 SER B N 1
ATOM 4884 C CA . SER B 1 248 ? -20.031 18.266 9.828 1 94.44 248 SER B CA 1
ATOM 4885 C C . SER B 1 248 ? -20.969 19.406 10.219 1 94.44 248 SER B C 1
ATOM 4887 O O . SER B 1 248 ? -21.984 19.172 10.875 1 94.44 248 SER B O 1
ATOM 4889 N N . HIS B 1 249 ? -20.734 20.609 10.016 1 90.44 249 HIS B N 1
ATOM 4890 C CA . HIS B 1 249 ? -21.375 21.859 10.383 1 90.44 249 HIS B CA 1
ATOM 4891 C C . HIS B 1 249 ? -21.109 22.219 11.844 1 90.44 249 HIS B C 1
ATOM 4893 O O . HIS B 1 249 ? -21.734 23.125 12.391 1 90.44 249 HIS B O 1
ATOM 4899 N N . LYS B 1 250 ? -20.328 21.422 12.508 1 91.12 250 LYS B N 1
ATOM 4900 C CA . LYS B 1 250 ? -19.812 21.719 13.836 1 91.12 250 LYS B CA 1
ATOM 4901 C C . LYS B 1 250 ? -18.281 21.766 13.828 1 91.12 250 LYS B C 1
ATOM 4903 O O . LYS B 1 250 ? -17.625 20.859 13.328 1 91.12 250 LYS B O 1
ATOM 4908 N N . THR B 1 251 ? -17.797 22.781 14.391 1 91.38 251 THR B N 1
ATOM 4909 C CA . THR B 1 251 ? -16.359 22.938 14.445 1 91.38 251 THR B CA 1
ATOM 4910 C C . THR B 1 251 ? -15.75 21.953 15.438 1 91.38 251 THR B C 1
ATOM 4912 O O . THR B 1 251 ? -14.555 21.656 15.375 1 91.38 251 THR B O 1
ATOM 4915 N N . THR B 1 252 ? -16.578 21.375 16.344 1 94.38 252 THR B N 1
ATOM 4916 C CA . THR B 1 252 ? -16.078 20.484 17.391 1 94.38 252 THR B CA 1
ATOM 4917 C C . THR B 1 252 ? -15.688 19.141 16.797 1 94.38 252 THR B C 1
ATOM 4919 O O . THR B 1 252 ? -15.062 18.312 17.484 1 94.38 252 THR B O 1
ATOM 4922 N N . MET B 1 253 ? -16 18.922 15.516 1 94.31 253 MET B N 1
ATOM 4923 C CA . MET B 1 253 ? -15.609 17.672 14.859 1 94.31 253 MET B CA 1
ATOM 4924 C C . MET B 1 253 ? -14.094 17.5 14.891 1 94.31 253 MET B C 1
ATOM 4926 O O . MET B 1 253 ? -13.602 16.375 14.773 1 94.31 253 MET B O 1
ATOM 4930 N N . TYR B 1 254 ? -13.328 18.594 15.086 1 94.06 254 TYR B N 1
ATOM 4931 C CA . TYR B 1 254 ? -11.875 18.484 15.117 1 94.06 254 TYR B CA 1
ATOM 4932 C C . TYR B 1 254 ? -11.406 17.672 16.312 1 94.06 254 TYR B C 1
ATOM 4934 O O . TYR B 1 254 ? -10.289 17.156 16.312 1 94.06 254 TYR B O 1
ATOM 4942 N N . GLY B 1 255 ? -12.266 17.547 17.359 1 96.44 255 GLY B N 1
ATOM 4943 C CA . GLY B 1 255 ? -11.805 16.891 18.578 1 96.44 255 GLY B CA 1
ATOM 4944 C C . GLY B 1 255 ? -12.82 15.922 19.156 1 96.44 255 GLY B C 1
ATOM 4945 O O . GLY B 1 255 ? -12.602 15.344 20.219 1 96.44 255 GLY B O 1
ATOM 4946 N N . ASP B 1 256 ? -13.922 15.773 18.531 1 97 256 ASP B N 1
ATOM 4947 C CA . ASP B 1 256 ? -14.961 14.852 18.969 1 97 256 ASP B CA 1
ATOM 4948 C C . ASP B 1 256 ? -15.523 14.055 17.797 1 97 256 ASP B C 1
ATOM 4950 O O . ASP B 1 256 ? -16.297 14.586 16.984 1 97 256 ASP B O 1
ATOM 4954 N N . ALA B 1 257 ? -15.25 12.805 17.781 1 97 257 ALA B N 1
ATOM 4955 C CA . ALA B 1 257 ? -15.594 11.961 16.641 1 97 257 ALA B CA 1
ATOM 4956 C C . ALA B 1 257 ? -17.109 11.758 16.547 1 97 257 ALA B C 1
ATOM 4958 O O . ALA B 1 257 ? -17.625 11.352 15.508 1 97 257 ALA B O 1
ATOM 4959 N N . SER B 1 258 ? -17.875 12 17.594 1 96.25 258 SER B N 1
ATOM 4960 C CA . SER B 1 258 ? -19.328 11.945 17.531 1 96.25 258 SER B CA 1
ATOM 4961 C C . SER B 1 258 ? -19.875 13.023 16.594 1 96.25 258 SER B C 1
ATOM 4963 O O . SER B 1 258 ? -21.031 12.961 16.172 1 96.25 258 SER B O 1
ATOM 4965 N N . ASP B 1 259 ? -19.078 14.016 16.328 1 96.69 259 ASP B N 1
ATOM 4966 C CA . ASP B 1 259 ? -19.531 15.141 15.5 1 96.69 259 ASP B CA 1
ATOM 4967 C C . ASP B 1 259 ? -19.141 14.945 14.039 1 96.69 259 ASP B C 1
ATOM 4969 O O . ASP B 1 259 ? -19.312 15.852 13.219 1 96.69 259 ASP B O 1
ATOM 4973 N N . LEU B 1 260 ? -18.594 13.797 13.672 1 97.62 260 LEU B N 1
ATOM 4974 C CA . LEU B 1 260 ? -18.297 13.484 12.281 1 97.62 260 LEU B CA 1
ATOM 4975 C C . LEU B 1 260 ? -19.562 13.094 11.531 1 97.62 260 LEU B C 1
ATOM 4977 O O . LEU B 1 260 ? -20.672 13.141 12.086 1 97.62 260 LEU B O 1
ATOM 4981 N N . VAL B 1 261 ? -19.422 12.852 10.219 1 97.5 261 VAL B N 1
ATOM 4982 C CA . VAL B 1 261 ? -20.547 12.438 9.383 1 97.5 261 VAL B CA 1
ATOM 4983 C C . VAL B 1 261 ? -20.297 11.023 8.859 1 97.5 261 VAL B C 1
ATOM 4985 O O . VAL B 1 261 ? -19.156 10.562 8.82 1 97.5 261 VAL B O 1
ATOM 4988 N N . ALA B 1 262 ? -21.359 10.344 8.469 1 97.75 262 ALA B N 1
ATOM 4989 C CA . ALA B 1 262 ? -21.281 8.953 8.039 1 97.75 262 ALA B CA 1
ATOM 4990 C C . ALA B 1 262 ? -20.828 8.859 6.582 1 97.75 262 ALA B C 1
ATOM 4992 O O . ALA B 1 262 ? -21.281 9.617 5.73 1 97.75 262 ALA B O 1
ATOM 4993 N N . PHE B 1 263 ? -19.906 8.023 6.348 1 98.75 263 PHE B N 1
ATOM 4994 C CA . PHE B 1 263 ? -19.484 7.602 5.016 1 98.75 263 PHE B CA 1
ATOM 4995 C C . PHE B 1 263 ? -19.625 6.094 4.859 1 98.75 263 PHE B C 1
ATOM 4997 O O . PHE B 1 263 ? -19.203 5.332 5.734 1 98.75 263 PHE B O 1
ATOM 5004 N N . ARG B 1 264 ? -20.156 5.629 3.791 1 98.69 264 ARG B N 1
ATOM 5005 C CA . ARG B 1 264 ? -20.312 4.203 3.531 1 98.69 264 ARG B CA 1
ATOM 5006 C C . ARG B 1 264 ? -19.328 3.723 2.475 1 98.69 264 ARG B C 1
ATOM 5008 O O . ARG B 1 264 ? -19.203 4.328 1.406 1 98.69 264 ARG B O 1
ATOM 5015 N N . LEU B 1 265 ? -18.578 2.668 2.789 1 98.88 265 LEU B N 1
ATOM 5016 C CA . LEU B 1 265 ? -17.703 2.025 1.813 1 98.88 265 LEU B CA 1
ATOM 5017 C C . LEU B 1 265 ? -18.516 1.248 0.784 1 98.88 265 LEU B C 1
ATOM 5019 O O . LEU B 1 265 ? -19.031 0.163 1.078 1 98.88 265 LEU B O 1
ATOM 5023 N N . MET B 1 266 ? -18.547 1.804 -0.422 1 98.88 266 MET B N 1
ATOM 5024 C CA . MET B 1 266 ? -19.422 1.229 -1.435 1 98.88 266 MET B CA 1
ATOM 5025 C C . MET B 1 266 ? -18.812 -0.027 -2.041 1 98.88 266 MET B C 1
ATOM 5027 O O . MET B 1 266 ? -17.594 -0.137 -2.143 1 98.88 266 MET B O 1
ATOM 5031 N N . PRO B 1 267 ? -19.656 -0.998 -2.463 1 98.25 267 PRO B N 1
ATOM 5032 C CA . PRO B 1 267 ? -19.141 -2.115 -3.256 1 98.25 267 PRO B CA 1
ATOM 5033 C C . PRO B 1 267 ? -18.656 -1.684 -4.641 1 98.25 267 PRO B C 1
ATOM 5035 O O . PRO B 1 267 ? -18.922 -0.557 -5.066 1 98.25 267 PRO B O 1
ATOM 5038 N N . LEU B 1 268 ? -17.953 -2.572 -5.234 1 98.25 268 LEU B N 1
ATOM 5039 C CA . LEU B 1 268 ? -17.516 -2.318 -6.598 1 98.25 268 LEU B CA 1
ATOM 5040 C C . LEU B 1 268 ? -18.703 -2.121 -7.535 1 98.25 268 LEU B C 1
ATOM 5042 O O . LEU B 1 268 ? -19.641 -2.908 -7.512 1 98.25 268 LEU B O 1
ATOM 5046 N N . GLU B 1 269 ? -18.688 -1.062 -8.281 1 97.5 269 GLU B N 1
ATOM 5047 C CA . GLU B 1 269 ? -19.781 -0.781 -9.203 1 97.5 269 GLU B CA 1
ATOM 5048 C C . GLU B 1 269 ? -19.844 -1.818 -10.32 1 97.5 269 GLU B C 1
ATOM 5050 O O . GLU B 1 269 ? -18.812 -2.367 -10.727 1 97.5 269 GLU B O 1
ATOM 5055 N N . LYS B 1 270 ? -20.953 -1.995 -10.906 1 95.31 270 LYS B N 1
ATOM 5056 C CA . LYS B 1 270 ? -21.234 -3.053 -11.875 1 95.31 270 LYS B CA 1
ATOM 5057 C C . LYS B 1 270 ? -20.422 -2.861 -13.156 1 95.31 270 LYS B C 1
ATOM 5059 O O . LYS B 1 270 ? -20.031 -3.836 -13.789 1 95.31 270 LYS B O 1
ATOM 5064 N N . GLN B 1 271 ? -20.188 -1.632 -13.469 1 96 271 GLN B N 1
ATOM 5065 C CA . GLN B 1 271 ? -19.5 -1.363 -14.727 1 96 271 GLN B CA 1
ATOM 5066 C C . GLN B 1 271 ? -18.078 -1.91 -14.695 1 96 271 GLN B C 1
ATOM 5068 O O . GLN B 1 271 ? -17.453 -2.078 -15.742 1 96 271 GLN B O 1
ATOM 5073 N N . PHE B 1 272 ? -17.578 -2.191 -13.43 1 96.94 272 PHE B N 1
ATOM 5074 C CA . PHE B 1 272 ? -16.219 -2.697 -13.305 1 96.94 272 PHE B CA 1
ATOM 5075 C C . PHE B 1 272 ? -16.219 -4.207 -13.102 1 96.94 272 PHE B C 1
ATOM 5077 O O . PHE B 1 272 ? -15.188 -4.797 -12.766 1 96.94 272 PHE B O 1
ATOM 5084 N N . ARG B 1 273 ? -17.359 -4.805 -13.258 1 96.31 273 ARG B N 1
ATOM 5085 C CA . ARG B 1 273 ? -17.5 -6.242 -13.055 1 96.31 273 ARG B CA 1
ATOM 5086 C C . ARG B 1 273 ? -17.922 -6.938 -14.352 1 96.31 273 ARG B C 1
ATOM 5088 O O . ARG B 1 273 ? -18.562 -6.328 -15.203 1 96.31 273 ARG B O 1
ATOM 5095 N N . LYS B 1 274 ? -17.531 -8.195 -14.469 1 96.19 274 LYS B N 1
ATOM 5096 C CA . LYS B 1 274 ? -18.141 -9.055 -15.484 1 96.19 274 LYS B CA 1
ATOM 5097 C C . LYS B 1 274 ? -19.531 -9.508 -15.055 1 96.19 274 LYS B C 1
ATOM 5099 O O . LYS B 1 274 ? -19.828 -9.562 -13.859 1 96.19 274 LYS B O 1
ATOM 5104 N N . PRO B 1 275 ? -20.344 -9.875 -16.031 1 97.69 275 PRO B N 1
ATOM 5105 C CA . PRO B 1 275 ? -21.688 -10.305 -15.656 1 97.69 275 PRO B CA 1
ATOM 5106 C C . PRO B 1 275 ? -21.688 -11.5 -14.695 1 97.69 275 PRO B C 1
ATOM 5108 O O . PRO B 1 275 ? -22.531 -11.57 -13.797 1 97.69 275 PRO B O 1
ATOM 5111 N N . VAL B 1 276 ? -20.766 -12.391 -14.953 1 98.12 276 VAL B N 1
ATOM 5112 C CA . VAL B 1 276 ? -20.578 -13.539 -14.07 1 98.12 276 VAL B CA 1
ATOM 5113 C C . VAL B 1 276 ? -19.094 -13.672 -13.719 1 98.12 276 VAL B C 1
ATOM 5115 O O . VAL B 1 276 ? -18.234 -13.719 -14.609 1 98.12 276 VAL B O 1
ATOM 5118 N N . GLU B 1 277 ? -18.797 -13.609 -12.453 1 98.12 277 GLU B N 1
ATOM 5119 C CA . GLU B 1 277 ? -17.453 -13.82 -11.93 1 98.12 277 GLU B CA 1
ATOM 5120 C C . GLU B 1 277 ? -17.438 -14.938 -10.891 1 98.12 277 GLU B C 1
ATOM 5122 O O . GLU B 1 277 ? -18.203 -14.906 -9.93 1 98.12 277 GLU B O 1
ATOM 5127 N N . ALA B 1 278 ? -16.578 -15.883 -11.07 1 98.56 278 ALA B N 1
ATOM 5128 C CA . ALA B 1 278 ? -16.453 -16.969 -10.094 1 98.56 278 ALA B CA 1
ATOM 5129 C C . ALA B 1 278 ? -15.398 -16.625 -9.039 1 98.56 278 ALA B C 1
ATOM 5131 O O . ALA B 1 278 ? -14.344 -16.078 -9.359 1 98.56 278 ALA B O 1
ATOM 5132 N N . ASP B 1 279 ? -15.711 -16.875 -7.84 1 98.38 279 ASP B N 1
ATOM 5133 C CA . ASP B 1 279 ? -14.773 -16.781 -6.719 1 98.38 279 ASP B CA 1
ATOM 5134 C C . ASP B 1 279 ? -15.242 -17.641 -5.547 1 98.38 279 ASP B C 1
ATOM 5136 O O . ASP B 1 279 ? -16.406 -18.047 -5.484 1 98.38 279 ASP B O 1
ATOM 5140 N N . TRP B 1 280 ? -14.266 -17.969 -4.73 1 98.62 280 TRP B N 1
ATOM 5141 C CA . TRP B 1 280 ? -14.633 -18.812 -3.59 1 98.62 280 TRP B CA 1
ATOM 5142 C C . TRP B 1 280 ? -13.578 -18.719 -2.49 1 98.62 280 TRP B C 1
ATOM 5144 O O . TRP B 1 280 ? -12.477 -18.219 -2.717 1 98.62 280 TRP B O 1
ATOM 5154 N N . SER B 1 281 ? -14 -19.109 -1.313 1 98.31 281 SER B N 1
ATOM 5155 C CA . SER B 1 281 ? -13.141 -19.234 -0.145 1 98.31 281 SER B CA 1
ATOM 5156 C C . SER B 1 281 ? -13.32 -20.578 0.535 1 98.31 281 SER B C 1
ATOM 5158 O O . SER B 1 281 ? -14.188 -21.359 0.144 1 98.31 281 SER B O 1
ATOM 5160 N N . PHE B 1 282 ? -12.43 -20.891 1.452 1 98.25 282 PHE B N 1
ATOM 5161 C CA . PHE B 1 282 ? -12.547 -22.141 2.174 1 98.25 282 PHE B CA 1
ATOM 5162 C C . PHE B 1 282 ? -12.086 -21.984 3.619 1 98.25 282 PHE B C 1
ATOM 5164 O O . PHE B 1 282 ? -11.422 -21 3.963 1 98.25 282 PHE B O 1
ATOM 5171 N N . GLN B 1 283 ? -12.555 -22.922 4.43 1 97.25 283 GLN B N 1
ATOM 5172 C CA . GLN B 1 283 ? -12.156 -23.062 5.824 1 97.25 283 GLN B CA 1
ATOM 5173 C C . GLN B 1 283 ? -11.945 -24.531 6.199 1 97.25 283 GLN B C 1
ATOM 5175 O O . GLN B 1 283 ? -12.812 -25.359 5.953 1 97.25 283 GLN B O 1
ATOM 5180 N N . VAL B 1 284 ? -10.836 -24.766 6.715 1 96.12 284 VAL B N 1
ATOM 5181 C CA . VAL B 1 284 ? -10.609 -26.109 7.234 1 96.12 284 VAL B CA 1
ATOM 5182 C C . VAL B 1 284 ? -11.336 -26.281 8.57 1 96.12 284 VAL B C 1
ATOM 5184 O O . VAL B 1 284 ? -10.922 -25.703 9.578 1 96.12 284 VAL B O 1
ATOM 5187 N N . ILE B 1 285 ? -12.305 -27.047 8.555 1 96.81 285 ILE B N 1
ATOM 5188 C CA . ILE B 1 285 ? -13.172 -27.219 9.719 1 96.81 285 ILE B CA 1
ATOM 5189 C C . ILE B 1 285 ? -12.516 -28.172 10.711 1 96.81 285 ILE B C 1
ATOM 5191 O O . ILE B 1 285 ? -12.594 -27.953 11.93 1 96.81 285 ILE B O 1
ATOM 5195 N N . ASN B 1 286 ? -12 -29.234 10.258 1 95.62 286 ASN B N 1
ATOM 5196 C CA . ASN B 1 286 ? -11.281 -30.234 11.031 1 95.62 286 ASN B CA 1
ATOM 5197 C C . ASN B 1 286 ? -10.039 -30.734 10.297 1 95.62 286 ASN B C 1
ATOM 5199 O O . ASN B 1 286 ? -10.141 -31.469 9.32 1 95.62 286 ASN B O 1
ATOM 5203 N N . ARG B 1 287 ? -8.969 -30.406 10.758 1 91.88 287 ARG B N 1
ATOM 5204 C CA . ARG B 1 287 ? -7.703 -30.688 10.094 1 91.88 287 ARG B CA 1
ATOM 5205 C C . ARG B 1 287 ? -7.379 -32.188 10.164 1 91.88 287 ARG B C 1
ATOM 5207 O O . ARG B 1 287 ? -6.941 -32.781 9.172 1 91.88 287 ARG B O 1
ATOM 5214 N N . ALA B 1 288 ? -7.602 -32.781 11.32 1 92.06 288 ALA B N 1
ATOM 5215 C CA . ALA B 1 288 ? -7.289 -34.188 11.516 1 92.06 288 ALA B CA 1
ATOM 5216 C C . ALA B 1 288 ? -8.102 -35.062 10.57 1 92.06 288 ALA B C 1
ATOM 5218 O O . ALA B 1 288 ? -7.574 -36.031 9.992 1 92.06 288 ALA B O 1
ATOM 5219 N N . ASN B 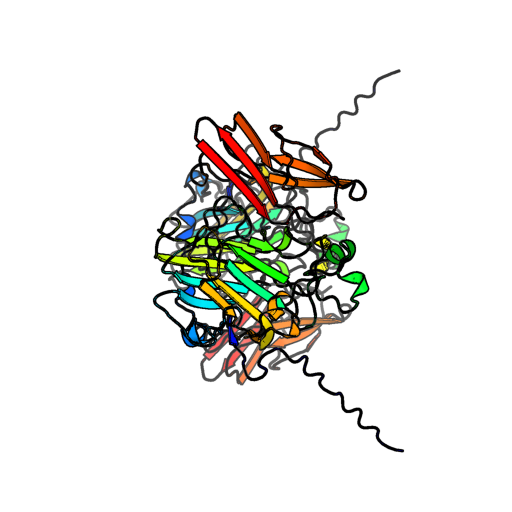1 289 ? -9.32 -34.719 10.359 1 95.5 289 ASN B N 1
ATOM 5220 C CA . ASN B 1 289 ? -10.211 -35.5 9.492 1 95.5 289 ASN B CA 1
ATOM 5221 C C . ASN B 1 289 ? -10.164 -34.969 8.055 1 95.5 289 ASN B C 1
ATOM 5223 O O . ASN B 1 289 ? -10.75 -35.594 7.16 1 95.5 289 ASN B O 1
ATOM 5227 N N . ARG B 1 290 ? -9.531 -33.781 7.836 1 97.06 290 ARG B N 1
ATOM 5228 C CA . ARG B 1 290 ? -9.406 -33.156 6.523 1 97.06 290 ARG B CA 1
ATOM 5229 C C . ARG B 1 290 ? -10.773 -32.75 5.98 1 97.06 290 ARG B C 1
ATOM 5231 O O . ARG B 1 290 ? -11.086 -33 4.82 1 97.06 290 ARG B O 1
ATOM 5238 N N . ASP B 1 291 ? -11.586 -32.25 6.926 1 98.31 291 ASP B N 1
ATOM 5239 C CA . ASP B 1 291 ? -12.875 -31.672 6.555 1 98.31 291 ASP B CA 1
ATOM 5240 C C . ASP B 1 291 ? -12.734 -30.188 6.199 1 98.31 291 ASP B C 1
ATOM 5242 O O . ASP B 1 291 ? -12.188 -29.406 6.977 1 98.31 291 ASP B O 1
ATOM 5246 N N . VAL B 1 292 ? -13.242 -29.828 4.98 1 98.62 292 VAL B N 1
ATOM 5247 C CA . VAL B 1 292 ? -13.117 -28.469 4.492 1 98.62 292 VAL B CA 1
ATOM 5248 C C . VAL B 1 292 ? -14.492 -27.938 4.094 1 98.62 292 VAL B C 1
ATOM 5250 O O . VAL B 1 292 ? -15.258 -28.609 3.412 1 98.62 292 VAL B O 1
ATOM 5253 N N . ALA B 1 293 ? -14.789 -26.734 4.605 1 98.81 293 ALA B N 1
ATOM 5254 C CA . ALA B 1 293 ? -15.977 -26.016 4.156 1 98.81 293 ALA B CA 1
ATOM 5255 C C . ALA B 1 293 ? -15.641 -25.031 3.045 1 98.81 293 ALA B C 1
ATOM 5257 O O . ALA B 1 293 ? -14.688 -24.25 3.164 1 98.81 293 ALA B O 1
ATOM 5258 N N . PHE B 1 294 ? -16.391 -25.156 1.962 1 98.88 294 PHE B N 1
ATOM 5259 C CA . PHE B 1 294 ? -16.203 -24.25 0.832 1 98.88 294 PHE B CA 1
ATOM 5260 C C . PHE B 1 294 ? -17.375 -23.266 0.736 1 98.88 294 PHE B C 1
ATOM 5262 O O . PHE B 1 294 ? -18.516 -23.641 0.971 1 98.88 294 PHE B O 1
ATOM 5269 N N . ARG B 1 295 ? -17.047 -22.031 0.421 1 98.75 295 ARG B N 1
ATOM 5270 C CA . ARG B 1 295 ? -18.047 -20.984 0.296 1 98.75 295 ARG B CA 1
ATOM 5271 C C . ARG B 1 295 ? -17.969 -20.297 -1.068 1 98.75 295 ARG B C 1
ATOM 5273 O O . ARG B 1 295 ? -16.906 -19.828 -1.467 1 98.75 295 ARG B O 1
ATOM 5280 N N . ASP B 1 296 ? -19.109 -20.328 -1.759 1 98.81 296 ASP B N 1
ATOM 5281 C CA . ASP B 1 296 ? -19.234 -19.562 -2.996 1 98.81 296 ASP B CA 1
ATOM 5282 C C . ASP B 1 296 ? -19.203 -18.062 -2.721 1 98.81 296 ASP B C 1
ATOM 5284 O O . ASP B 1 296 ? -19.906 -17.578 -1.832 1 98.81 296 ASP B O 1
ATOM 5288 N N . ARG B 1 297 ? -18.328 -17.391 -3.426 1 98.12 297 ARG B N 1
ATOM 5289 C CA . ARG B 1 297 ? -18.203 -15.93 -3.35 1 98.12 297 ARG B CA 1
ATOM 5290 C C . ARG B 1 297 ? -18.375 -15.297 -4.727 1 98.12 297 ARG B C 1
ATOM 5292 O O . ARG B 1 297 ? -17.891 -14.188 -4.969 1 98.12 297 ARG B O 1
ATOM 5299 N N . SER B 1 298 ? -19.016 -15.953 -5.609 1 98.56 298 SER B N 1
ATOM 5300 C CA . SER B 1 298 ? -19.172 -15.516 -6.992 1 98.56 298 SER B CA 1
ATOM 5301 C C . SER B 1 298 ? -20.078 -14.289 -7.09 1 98.56 298 SER B C 1
ATOM 5303 O O . SER B 1 298 ? -20.844 -14.008 -6.172 1 98.56 298 SER B O 1
ATOM 5305 N N . PHE B 1 299 ? -19.953 -13.5 -8.172 1 97.75 299 PHE B N 1
ATOM 5306 C CA . PHE B 1 299 ? -20.766 -12.336 -8.484 1 97.75 299 PHE B CA 1
ATOM 5307 C C . PHE B 1 299 ? -21.656 -12.602 -9.688 1 97.75 299 PHE B C 1
ATOM 5309 O O . PHE B 1 299 ? -21.219 -13.219 -10.664 1 97.75 299 PHE B O 1
ATOM 5316 N N . GLY B 1 300 ? -22.875 -12.133 -9.625 1 97.62 300 GLY B N 1
ATOM 5317 C CA . GLY B 1 300 ? -23.859 -12.227 -10.695 1 97.62 300 GLY B CA 1
ATOM 5318 C C . GLY B 1 300 ? -25.062 -13.078 -10.336 1 97.62 300 GLY B C 1
ATOM 5319 O O . GLY B 1 300 ? -25.188 -13.531 -9.195 1 97.62 300 GLY B O 1
ATOM 5320 N N . ASP B 1 301 ? -26.047 -13.188 -11.352 1 97.69 301 ASP B N 1
ATOM 5321 C CA . ASP B 1 301 ? -27.188 -14.062 -11.195 1 97.69 301 ASP B CA 1
ATOM 5322 C C . ASP B 1 301 ? -26.828 -15.516 -11.492 1 97.69 301 ASP B C 1
ATOM 5324 O O . ASP B 1 301 ? -27.047 -16 -12.602 1 97.69 301 ASP B O 1
ATOM 5328 N N . ILE B 1 302 ? -26.281 -16.156 -10.461 1 98.5 302 ILE B N 1
ATOM 5329 C CA . ILE B 1 302 ? -25.797 -17.516 -10.617 1 98.5 302 ILE B CA 1
ATOM 5330 C C . ILE B 1 302 ? -26.922 -18.516 -10.328 1 98.5 302 ILE B C 1
ATOM 5332 O O . ILE B 1 302 ? -27.609 -18.391 -9.312 1 98.5 302 ILE B O 1
ATOM 5336 N N . THR B 1 303 ? -27.125 -19.531 -11.18 1 98.31 303 THR B N 1
ATOM 5337 C CA . THR B 1 303 ? -28.203 -20.484 -11.016 1 98.31 303 THR B CA 1
ATOM 5338 C C . THR B 1 303 ? -27.656 -21.906 -10.906 1 98.31 303 THR B C 1
ATOM 5340 O O . THR B 1 303 ? -28.391 -22.828 -10.523 1 98.31 303 THR B O 1
ATOM 5343 N N . SER B 1 304 ? -26.453 -22.047 -11.211 1 98.56 304 SER B N 1
ATOM 5344 C CA . SER B 1 304 ? -25.875 -23.391 -11.156 1 98.56 304 SER B CA 1
ATOM 5345 C C . SER B 1 304 ? -24.438 -23.344 -10.664 1 98.56 304 SER B C 1
ATOM 5347 O O . SER B 1 304 ? -23.672 -22.438 -11.023 1 98.56 304 SER B O 1
ATOM 5349 N N . TRP B 1 305 ? -24.062 -24.344 -9.914 1 98.81 305 TRP B N 1
ATOM 5350 C CA . TRP B 1 305 ? -22.719 -24.516 -9.352 1 98.81 305 TRP B CA 1
ATOM 5351 C C . TRP B 1 305 ? -22.172 -25.906 -9.656 1 98.81 305 TRP B C 1
ATOM 5353 O O . TRP B 1 305 ? -22.906 -26.891 -9.648 1 98.81 305 TRP B O 1
ATOM 5363 N N . ARG B 1 306 ? -20.875 -26 -9.938 1 98.88 306 ARG B N 1
ATOM 5364 C CA . ARG B 1 306 ? -20.156 -27.25 -9.977 1 98.88 306 ARG B CA 1
ATOM 5365 C C . ARG B 1 306 ? -18.766 -27.109 -9.375 1 98.88 306 ARG B C 1
ATOM 5367 O O . ARG B 1 306 ? -17.953 -26.312 -9.852 1 98.88 306 ARG B O 1
ATOM 5374 N N . TRP B 1 307 ? -18.547 -27.891 -8.336 1 98.88 307 TRP B N 1
ATOM 5375 C CA . TRP B 1 307 ? -17.25 -27.938 -7.688 1 98.88 307 TRP B CA 1
ATOM 5376 C C . TRP B 1 307 ? -16.438 -29.141 -8.164 1 98.88 307 TRP B C 1
ATOM 5378 O O . TRP B 1 307 ? -16.984 -30.234 -8.32 1 98.88 307 TRP B O 1
ATOM 5388 N N . ASP B 1 308 ? -15.219 -28.922 -8.484 1 98.75 308 ASP B N 1
ATOM 5389 C CA . ASP B 1 308 ? -14.188 -29.953 -8.586 1 98.75 308 ASP B CA 1
ATOM 5390 C C . ASP B 1 308 ? -13.18 -29.844 -7.445 1 98.75 308 ASP B C 1
ATOM 5392 O O . ASP B 1 308 ? -12.438 -28.859 -7.367 1 98.75 308 ASP B O 1
ATOM 5396 N N . PHE B 1 309 ? -13.164 -30.875 -6.602 1 98.81 309 PHE B N 1
ATOM 5397 C CA . PHE B 1 309 ? -12.391 -30.75 -5.367 1 98.81 309 PHE B CA 1
ATOM 5398 C C . PHE B 1 309 ? -10.945 -31.156 -5.586 1 98.81 309 PHE B C 1
ATOM 5400 O O . PHE B 1 309 ? -10.117 -31.031 -4.684 1 98.81 309 PHE B O 1
ATOM 5407 N N . GLY B 1 310 ? -10.617 -31.703 -6.801 1 98.31 310 GLY B N 1
ATOM 5408 C CA . GLY B 1 310 ? -9.242 -32.031 -7.152 1 98.31 310 GLY B CA 1
ATOM 5409 C C . GLY B 1 310 ? -8.828 -33.406 -6.73 1 98.31 310 GLY B C 1
ATOM 5410 O O . GLY B 1 310 ? -7.691 -33.844 -6.953 1 98.31 310 GLY B O 1
ATOM 5411 N N . ASP B 1 311 ? -9.797 -34.125 -6.047 1 98.31 311 ASP B N 1
ATOM 5412 C CA . ASP B 1 311 ? -9.5 -35.469 -5.613 1 98.31 311 ASP B CA 1
ATOM 5413 C C . ASP B 1 311 ? -10.367 -36.5 -6.363 1 98.31 311 ASP B C 1
ATOM 5415 O O . ASP B 1 311 ? -10.539 -37.625 -5.91 1 98.31 311 ASP B O 1
ATOM 5419 N N . GLY B 1 312 ? -10.938 -36.031 -7.418 1 97.81 312 GLY B N 1
ATOM 5420 C CA . GLY B 1 312 ? -11.773 -36.906 -8.234 1 97.81 312 GLY B CA 1
ATOM 5421 C C . GLY B 1 312 ? -13.242 -36.812 -7.879 1 97.81 312 GLY B C 1
ATOM 5422 O O . GLY B 1 312 ? -14.086 -37.438 -8.523 1 97.81 312 GLY B O 1
ATOM 5423 N N . THR B 1 313 ? -13.547 -36.031 -6.875 1 98.44 313 THR B N 1
ATOM 5424 C CA . THR B 1 313 ? -14.938 -35.875 -6.469 1 98.44 313 THR B CA 1
ATOM 5425 C C . THR B 1 313 ? -15.445 -34.5 -6.828 1 98.44 313 THR B C 1
ATOM 5427 O O . THR B 1 313 ? -14.664 -33.594 -7.184 1 98.44 313 THR B O 1
ATOM 5430 N N . SER B 1 314 ? -16.75 -34.344 -6.828 1 98.56 314 SER B N 1
ATOM 5431 C CA . SER B 1 314 ? -17.391 -33.094 -7.219 1 98.56 314 SER B CA 1
ATOM 5432 C C . SER B 1 314 ? -18.656 -32.844 -6.391 1 98.56 314 SER B C 1
ATOM 5434 O O . SER B 1 314 ? -19.062 -33.688 -5.602 1 98.56 314 SER B O 1
ATOM 5436 N N . SER B 1 315 ? -19.203 -31.688 -6.473 1 98.81 315 SER B N 1
ATOM 5437 C CA . SER B 1 315 ? -20.453 -31.297 -5.852 1 98.81 315 SER B CA 1
ATOM 5438 C C . SER B 1 315 ? -21.172 -30.234 -6.672 1 98.81 315 SER B C 1
ATOM 5440 O O . SER B 1 315 ? -20.531 -29.453 -7.371 1 98.81 315 SER B O 1
ATOM 5442 N N . THR B 1 316 ? -22.469 -30.188 -6.555 1 98.75 316 THR B N 1
ATOM 5443 C CA . THR B 1 316 ? -23.234 -29.156 -7.223 1 98.75 316 THR B CA 1
ATOM 5444 C C . THR B 1 316 ? -23.859 -28.203 -6.203 1 98.75 316 THR B C 1
ATOM 5446 O O . THR B 1 316 ? -24.625 -27.312 -6.562 1 98.75 316 THR B O 1
ATOM 5449 N N . GLU B 1 317 ? -23.516 -28.375 -4.887 1 98.75 317 GLU B N 1
ATOM 5450 C CA . GLU B 1 317 ? -24 -27.484 -3.842 1 98.75 317 GLU B CA 1
ATOM 5451 C C . GLU B 1 317 ? -23.328 -26.109 -3.938 1 98.75 317 GLU B C 1
ATOM 5453 O O . GLU B 1 317 ? -22.188 -26 -4.367 1 98.75 317 GLU B O 1
ATOM 5458 N N . ARG B 1 318 ? -24.109 -25.094 -3.496 1 98.62 318 ARG B N 1
ATOM 5459 C CA . ARG B 1 318 ? -23.562 -23.75 -3.5 1 98.62 318 ARG B CA 1
ATOM 5460 C C . ARG B 1 318 ? -22.422 -23.609 -2.5 1 98.62 318 ARG B C 1
ATOM 5462 O O . ARG B 1 318 ? -21.359 -23.062 -2.826 1 98.62 318 ARG B O 1
ATOM 5469 N N . HIS B 1 319 ? -22.609 -24.078 -1.304 1 98.88 319 HIS B N 1
ATOM 5470 C CA . HIS B 1 319 ? -21.641 -24.031 -0.213 1 98.88 319 HIS B CA 1
ATOM 5471 C C . HIS B 1 319 ? -21.391 -25.422 0.351 1 98.88 319 HIS B C 1
ATOM 5473 O O . HIS B 1 319 ? -21.891 -25.781 1.42 1 98.88 319 HIS B O 1
ATOM 5479 N N . PRO B 1 320 ? -20.578 -26.203 -0.26 1 98.81 320 PRO B N 1
ATOM 5480 C CA . PRO B 1 320 ? -20.406 -27.594 0.17 1 98.81 320 PRO B CA 1
ATOM 5481 C C . PRO B 1 320 ? -19.359 -27.75 1.27 1 98.81 320 PRO B C 1
ATOM 5483 O O . PRO B 1 320 ? -18.531 -26.859 1.466 1 98.81 320 PRO B O 1
ATOM 5486 N N . THR B 1 321 ? -19.531 -28.766 1.995 1 98.62 321 THR B N 1
ATOM 5487 C CA . THR B 1 321 ? -18.453 -29.312 2.805 1 98.62 321 THR B CA 1
ATOM 5488 C C . THR B 1 321 ? -17.906 -30.594 2.18 1 98.62 321 THR B C 1
ATOM 5490 O O . THR B 1 321 ? -18.656 -31.406 1.632 1 98.62 321 THR B O 1
ATOM 5493 N N . HIS B 1 322 ? -16.625 -30.797 2.242 1 98.62 322 HIS B N 1
ATOM 5494 C CA . HIS B 1 322 ? -16.016 -31.969 1.603 1 98.62 322 HIS B CA 1
ATOM 5495 C C . HIS B 1 322 ? -15.016 -32.656 2.535 1 98.62 322 HIS B C 1
ATOM 5497 O O . HIS B 1 322 ? -14.242 -31.969 3.215 1 98.62 322 HIS B O 1
ATOM 5503 N N . HIS B 1 323 ? -15.078 -33.938 2.621 1 98.38 323 HIS B N 1
ATOM 5504 C CA . HIS B 1 323 ? -14.117 -34.75 3.34 1 98.38 323 HIS B CA 1
ATOM 5505 C C . HIS B 1 323 ? -13.07 -35.344 2.391 1 98.38 323 HIS B C 1
ATOM 5507 O O . HIS B 1 323 ? -13.414 -36.094 1.486 1 98.38 323 HIS B O 1
ATOM 5513 N N . TYR B 1 324 ? -11.852 -35 2.566 1 98.25 324 TYR B N 1
ATOM 5514 C CA . TYR B 1 324 ? -10.773 -35.562 1.768 1 98.25 324 TYR B CA 1
ATOM 5515 C C . TYR B 1 324 ? -10.25 -36.844 2.41 1 98.25 324 TYR B C 1
ATOM 5517 O O . TYR B 1 324 ? -9.797 -36.844 3.559 1 98.25 324 TYR B O 1
ATOM 5525 N N . LYS B 1 325 ? -10.195 -37.875 1.694 1 97.31 325 LYS B N 1
ATOM 5526 C CA . LYS B 1 325 ? -9.797 -39.188 2.236 1 97.31 325 LYS B CA 1
ATOM 5527 C C . LYS B 1 325 ? -8.281 -39.25 2.434 1 97.31 325 LYS B C 1
ATOM 5529 O O . LYS B 1 325 ? -7.801 -39.938 3.33 1 97.31 325 LYS B O 1
ATOM 5534 N N . LYS B 1 326 ? -7.516 -38.594 1.655 1 95.31 326 LYS B N 1
ATOM 5535 C CA . LYS B 1 326 ? -6.055 -38.625 1.683 1 95.31 326 LYS B CA 1
ATOM 5536 C C . LYS B 1 326 ? -5.469 -37.25 1.842 1 95.31 326 LYS B C 1
ATOM 5538 O O . LYS B 1 326 ? -6.09 -36.25 1.439 1 95.31 326 LYS B O 1
ATOM 5543 N N . PRO B 1 327 ? -4.246 -37.219 2.477 1 93.56 327 PRO B N 1
ATOM 5544 C CA . PRO B 1 327 ? -3.539 -35.938 2.492 1 93.56 327 PRO B CA 1
ATOM 5545 C C . PRO B 1 327 ? -3.096 -35.5 1.101 1 93.56 327 PRO B C 1
ATOM 5547 O O . PRO B 1 327 ? -3.016 -36.312 0.181 1 93.56 327 PRO B O 1
ATOM 5550 N N . GLY B 1 328 ? -2.82 -34.156 0.916 1 93.88 328 GLY B N 1
ATOM 5551 C CA . GLY B 1 328 ? -2.281 -33.719 -0.359 1 93.88 328 GLY B CA 1
ATOM 5552 C C . GLY B 1 328 ? -2.508 -32.25 -0.619 1 93.88 328 GLY B C 1
ATOM 5553 O O . GLY B 1 328 ? -2.99 -31.516 0.256 1 93.88 328 GLY B O 1
ATOM 5554 N N . GLU B 1 329 ? -2.002 -31.812 -1.72 1 94.5 329 GLU B N 1
ATOM 5555 C CA . GLU B 1 329 ? -2.242 -30.5 -2.309 1 94.5 329 GLU B CA 1
ATOM 5556 C C . GLU B 1 329 ? -3.268 -30.578 -3.438 1 94.5 329 GLU B C 1
ATOM 5558 O O . GLU B 1 329 ? -3.088 -31.328 -4.391 1 94.5 329 GLU B O 1
ATOM 5563 N N . PHE B 1 330 ? -4.309 -29.797 -3.303 1 97.5 330 PHE B N 1
ATOM 5564 C CA . PHE B 1 330 ? -5.43 -30.016 -4.215 1 97.5 330 PHE B CA 1
ATOM 5565 C C . PHE B 1 330 ? -5.656 -28.781 -5.082 1 97.5 330 PHE B C 1
ATOM 5567 O O . PHE B 1 330 ? -5.488 -27.656 -4.621 1 97.5 330 PHE B O 1
ATOM 5574 N N . ILE B 1 331 ? -5.984 -29 -6.332 1 98.31 331 ILE B N 1
ATOM 5575 C CA . ILE B 1 331 ? -6.508 -27.969 -7.215 1 98.31 331 ILE B CA 1
ATOM 5576 C C . ILE B 1 331 ? -8.031 -27.969 -7.152 1 98.31 331 ILE B C 1
ATOM 5578 O O . ILE B 1 331 ? -8.688 -28.891 -7.633 1 98.31 331 ILE B O 1
ATOM 5582 N N . VAL B 1 332 ? -8.555 -26.953 -6.523 1 98.69 332 VAL B N 1
ATOM 5583 C CA . VAL B 1 332 ? -10.008 -26.844 -6.391 1 98.69 332 VAL B CA 1
ATOM 5584 C C . VAL B 1 332 ? -10.547 -25.812 -7.371 1 98.69 332 VAL B C 1
ATOM 5586 O O . VAL B 1 332 ? -9.992 -24.719 -7.492 1 98.69 332 VAL B O 1
ATOM 5589 N N . THR B 1 333 ? -11.586 -26.219 -8.125 1 98.75 333 THR B N 1
ATOM 5590 C CA . THR B 1 333 ? -12.18 -25.328 -9.117 1 98.75 333 THR B CA 1
ATOM 5591 C C . THR B 1 333 ? -13.688 -25.188 -8.891 1 98.75 333 THR B C 1
ATOM 5593 O O . THR B 1 333 ? -14.383 -26.188 -8.688 1 98.75 333 THR B O 1
ATOM 5596 N N . LEU B 1 334 ? -14.172 -23.969 -8.836 1 98.88 334 LEU B N 1
ATOM 5597 C CA . LEU B 1 334 ? -15.602 -23.688 -8.867 1 98.88 334 LEU B CA 1
ATOM 5598 C C . LEU B 1 334 ? -16.031 -23.203 -10.258 1 98.88 334 LEU B C 1
ATOM 5600 O O . LEU B 1 334 ? -15.445 -22.266 -10.789 1 98.88 334 LEU B O 1
ATOM 5604 N N . HIS B 1 335 ? -16.922 -23.922 -10.867 1 98.75 335 HIS B N 1
ATOM 5605 C CA . HIS B 1 335 ? -17.641 -23.484 -12.062 1 98.75 335 HIS B CA 1
ATOM 5606 C C . HIS B 1 335 ? -19.016 -22.938 -11.719 1 98.75 335 HIS B C 1
ATOM 5608 O O . HIS B 1 335 ? -19.766 -23.578 -10.984 1 98.75 335 HIS B O 1
ATOM 5614 N N . VAL B 1 336 ? -19.328 -21.766 -12.25 1 98.81 336 VAL B N 1
ATOM 5615 C CA . VAL B 1 336 ? -20.672 -21.203 -12.039 1 98.81 336 VAL B CA 1
ATOM 5616 C C . VAL B 1 336 ? -21.281 -20.828 -13.391 1 98.81 336 VAL B C 1
ATOM 5618 O O . VAL B 1 336 ? -20.562 -20.578 -14.359 1 98.81 336 VAL B O 1
ATOM 5621 N N . GLU B 1 337 ? -22.578 -20.891 -13.398 1 98.56 337 GLU B N 1
ATOM 5622 C CA . GLU B 1 337 ? -23.328 -20.531 -14.602 1 98.56 337 GLU B CA 1
ATOM 5623 C C . GLU B 1 337 ? -24.609 -19.781 -14.25 1 98.56 337 GLU B C 1
ATOM 5625 O O . GLU B 1 337 ? -25.203 -20.016 -13.195 1 98.56 337 GLU B O 1
ATOM 5630 N N . GLY B 1 338 ? -24.953 -18.875 -15.102 1 98.31 338 GLY B N 1
ATOM 5631 C CA . GLY B 1 338 ? -26.203 -18.141 -15.031 1 98.31 338 GLY B CA 1
ATOM 5632 C C . GLY B 1 338 ? -26.688 -17.656 -16.391 1 98.31 338 GLY B C 1
ATOM 5633 O O . GLY B 1 338 ? -26.062 -17.938 -17.406 1 98.31 338 GLY B O 1
ATOM 5634 N N . PRO B 1 339 ? -27.859 -16.938 -16.375 1 98.31 339 PRO B N 1
ATOM 5635 C CA . PRO B 1 339 ? -28.438 -16.484 -17.641 1 98.31 339 PRO B CA 1
ATOM 5636 C C . PRO B 1 339 ? -27.516 -15.555 -18.422 1 98.31 339 PRO B C 1
ATOM 5638 O O . PRO B 1 339 ? -27.625 -15.453 -19.641 1 98.31 339 PRO B O 1
ATOM 5641 N N . LYS B 1 340 ? -26.594 -14.969 -17.688 1 98.06 340 LYS B N 1
ATOM 5642 C CA . LYS B 1 340 ? -25.766 -13.961 -18.344 1 98.06 340 LYS B CA 1
ATOM 5643 C C . LYS B 1 340 ? -24.391 -14.516 -18.672 1 98.06 340 LYS B C 1
ATOM 5645 O O . LYS B 1 340 ? -23.5 -13.773 -19.109 1 98.06 340 LYS B O 1
ATOM 5650 N N . GLY B 1 341 ? -24.125 -15.82 -18.328 1 97.94 341 GLY B N 1
ATOM 5651 C CA . GLY B 1 341 ? -22.859 -16.406 -18.734 1 97.94 341 GLY B CA 1
ATOM 5652 C C . GLY B 1 341 ? -22.328 -17.406 -17.734 1 97.94 341 GLY B C 1
ATOM 5653 O O . GLY B 1 341 ? -23.078 -17.938 -16.906 1 97.94 341 GLY B O 1
ATOM 5654 N N . LYS B 1 342 ? -21.078 -17.828 -18 1 98.19 342 LYS B N 1
ATOM 5655 C CA . LYS B 1 342 ? -20.391 -18.781 -17.141 1 98.19 342 LYS B CA 1
ATOM 5656 C C . LYS B 1 342 ? -19 -18.281 -16.75 1 98.19 342 LYS B C 1
ATOM 5658 O O . LYS B 1 342 ? -18.453 -17.391 -17.391 1 98.19 342 LYS B O 1
ATOM 5663 N N . ALA B 1 343 ? -18.531 -18.797 -15.648 1 98 343 ALA B N 1
ATOM 5664 C CA . ALA B 1 343 ? -17.188 -18.469 -15.164 1 98 343 ALA B CA 1
ATOM 5665 C C . ALA B 1 343 ? -16.625 -19.609 -14.32 1 98 343 ALA B C 1
ATOM 5667 O O . ALA B 1 343 ? -17.359 -20.484 -13.859 1 98 343 ALA B O 1
ATOM 5668 N N . ARG B 1 344 ? -15.352 -19.609 -14.219 1 97.88 344 ARG B N 1
ATOM 5669 C CA . ARG B 1 344 ? -14.703 -20.547 -13.312 1 97.88 344 ARG B CA 1
ATOM 5670 C C . ARG B 1 344 ? -13.578 -19.859 -12.531 1 97.88 344 ARG B C 1
ATOM 5672 O O . ARG B 1 344 ? -13.062 -18.828 -12.953 1 97.88 344 ARG B O 1
ATOM 5679 N N . ARG B 1 345 ? -13.258 -20.469 -11.453 1 98.25 345 ARG B N 1
ATOM 5680 C CA . ARG B 1 345 ? -12.117 -20.047 -10.641 1 98.25 345 ARG B CA 1
ATOM 5681 C C . ARG B 1 345 ? -11.414 -21.25 -10.039 1 98.25 345 ARG B C 1
ATOM 5683 O O . ARG B 1 345 ? -12 -21.984 -9.234 1 98.25 345 ARG B O 1
ATOM 5690 N N . ALA B 1 346 ? -10.227 -21.438 -10.5 1 98.5 346 ALA B N 1
ATOM 5691 C CA . ALA B 1 346 ? -9.367 -22.453 -9.883 1 98.5 346 ALA B CA 1
ATOM 5692 C C . ALA B 1 346 ? -8.359 -21.812 -8.938 1 98.5 346 ALA B C 1
ATOM 5694 O O . ALA B 1 346 ? -7.82 -20.734 -9.227 1 98.5 346 ALA B O 1
ATOM 5695 N N . LYS B 1 347 ? -8.18 -22.375 -7.797 1 98.31 347 LYS B N 1
ATOM 5696 C CA . LYS B 1 347 ? -7.066 -22.078 -6.902 1 98.31 347 LYS B CA 1
ATOM 5697 C C . LYS B 1 347 ? -6.148 -23.281 -6.746 1 98.31 347 LYS B C 1
ATOM 5699 O O . LYS B 1 347 ? -6.594 -24.359 -6.344 1 98.31 347 LYS B O 1
ATOM 5704 N N . ILE B 1 348 ? -4.945 -23.062 -7.145 1 98 348 ILE B N 1
ATOM 5705 C CA . ILE B 1 348 ? -3.994 -24.156 -7.262 1 98 348 ILE B CA 1
ATOM 5706 C C . ILE B 1 348 ? -3.225 -24.312 -5.949 1 98 348 ILE B C 1
ATOM 5708 O O . ILE B 1 348 ? -2.443 -23.438 -5.574 1 98 348 ILE B O 1
ATOM 5712 N N . TRP B 1 349 ? -3.484 -25.375 -5.23 1 96.56 349 TRP B N 1
ATOM 5713 C CA . TRP B 1 349 ? -2.787 -25.859 -4.039 1 96.56 349 TRP B CA 1
ATOM 5714 C C . TRP B 1 349 ? -3.016 -24.922 -2.861 1 96.56 349 TRP B C 1
ATOM 5716 O O . TRP B 1 349 ? -2.223 -24.891 -1.917 1 96.56 349 TRP B O 1
ATOM 5726 N N . ASP B 1 350 ? -4.051 -24.078 -2.914 1 97 350 ASP B N 1
ATOM 5727 C CA . ASP B 1 350 ? -4.477 -23.344 -1.724 1 97 350 ASP B CA 1
ATOM 5728 C C . ASP B 1 350 ? -4.965 -24.297 -0.637 1 97 350 ASP B C 1
ATOM 5730 O O . ASP B 1 350 ? -4.684 -24.094 0.546 1 97 350 ASP B O 1
ATOM 5734 N N . VAL B 1 351 ? -5.703 -25.281 -1.12 1 97.06 351 VAL B N 1
ATOM 5735 C CA . VAL B 1 351 ? -6.184 -26.312 -0.204 1 97.06 351 VAL B CA 1
ATOM 5736 C C . VAL B 1 351 ? -5.141 -27.422 -0.072 1 97.06 351 VAL B C 1
ATOM 5738 O O . VAL B 1 351 ? -4.938 -28.203 -1.002 1 97.06 351 VAL B O 1
ATOM 5741 N N . THR B 1 352 ? -4.457 -27.469 0.981 1 95.12 352 THR B N 1
ATOM 5742 C CA . THR B 1 352 ? -3.471 -28.484 1.332 1 95.12 352 THR B CA 1
ATOM 5743 C C . THR B 1 352 ? -3.783 -29.094 2.695 1 95.12 352 THR B C 1
ATOM 5745 O O . THR B 1 352 ? -4.035 -28.375 3.662 1 95.12 352 THR B O 1
ATOM 5748 N N . LEU B 1 353 ? -3.816 -30.453 2.766 1 93.75 353 LEU B N 1
ATOM 5749 C CA . LEU B 1 353 ? -4.262 -31.125 3.98 1 93.75 353 LEU B CA 1
ATOM 5750 C C . LEU B 1 353 ? -3.275 -32.219 4.395 1 93.75 353 LEU B C 1
ATOM 5752 O O . LEU B 1 353 ? -2.725 -32.906 3.543 1 93.75 353 LEU B O 1
ATOM 5756 N N . PRO B 1 354 ? -3.053 -32.5 5.676 1 90 354 PRO B N 1
ATOM 5757 C CA . PRO B 1 354 ? -2.131 -33.5 6.195 1 90 354 PRO B CA 1
ATOM 5758 C C . PRO B 1 354 ? -2.777 -34.875 6.324 1 90 354 PRO B C 1
ATOM 5760 O O . PRO B 1 354 ? -4.004 -35 6.414 1 90 354 PRO B O 1
#

Nearest PDB structures (foldseek):
  6aem-assembly2_B  TM=8.445E-01  e=1.468E-05  Vibrio anguillarum
  1l0q-assembly4_D  TM=4.658E-01  e=8.015E-07  Methanosarcina mazei S-6
  7kv7-assembly1_BBB  TM=8.670E-01  e=4.179E-03  Bacteroides fluxus YIT 12057
  7kv7-assembly1_AAA  TM=8.450E-01  e=1.397E-02  Bacteroides fluxus YIT 12057
  7kv6-assembly1_AAA  TM=7.768E-01  e=8.528E-03  Bacteroides fluxus YIT 12057

Secondary structure (DSSP, 8-state):
---------------SSTT-EEEEEE--GGGPPP-SS-GGGGGGS-GGG-EEGGG-EE-SSS-BT---TTTEEEEEEEEE-TT---EEEEEEEEESS-----SSS-S-EEEEEEETT---SB-SGGG-SSGGGTT-HHHHHHHTTSSSEEEEEESS-SSB-SEEESSS-GGGGSTTTEEEEEEE---TT--EEEEEEEEE--EEE--SSGGG-EEPPP-TT-EEEEEEEEEEE--TT---EEEEEESSS-GGGGTBGGGSEEEEEPPPPGGGS-SSB--EEEEEEETTTTEEEEEE--BS---EEEEE-SSS-EE--SS-EEE-SS-EEEEEEEEEEETTEEEEEEEEEEEEE-/---------------SSTT-EEEEEE--GGGPPP-SS-GGGGGGS-GGG-EEGGG-EE-SSS-BT---TTTEEEEEEEEE-TT---EEEEEEEEESS-----SSS-S-EEEEEEETT---SB-SGGG-SSGGGTT-HHHHHHHTTSSSEEEEEESS-SSB-SEEESSS-GGGGSTTTEEEEEEE---TT--EEEEEEEEE--EEE--SSGGG-EEPPP-TT-EEEEEEEEEEE--TT---EEEEEESSS-GGGGTBGGGSEEEEEPPPPGGGS-SSB--EEEEEEETTTTEEEEEE--BS---EEEEE-SSS-EE--SS-EEE-SS-EEEEEEEEEEETTEEEEEEEEEEEEE-